Protein AF-A0A3C1HU84-F1 (afdb_monomer)

Secondary structure (DSSP, 8-state):
---------------PPP--------------------------------------S-TTS-SEEETT--S-HHHHHHHHHHHHHHHHHHT-B--EEEE---SS-HHHHHHHHHHHHT-SBTTTTBEEEEEEETTT--EEEEEETHHHHHT-HHHHHHHHHHHHHHHHTT--HHHHHHHHHHHHHHHHHHHHHHTS-TTS-S-STT------TTS-SEEETT--S-HHHHHHHHHHHHHHHHHHS-EEEEEEES--TTS-HHHHHHHHHHHS---BTTTTBEEEEEEE--TTT-EEEEEEETTHHHH--HHHHHHHHHHHHHHHHHT-HHHHHHHHHHHHHHHT---TTS-S-SSS------TTS-SEEETT----HHHHHHHHHHHHHHHHHH--EEEEEEES--TTS-HHHHHHHHHHHTT-SBTTTTBEEEEEEE--TTS-EEEEEEEGGGTTTS-HHHHHHHHHHHTTT-STT-HHHHHHHHHHHHHHHHPPPTTS-S-STTPPP---SS--SEEETT--S-HHHHHHHHHHHHHHHHHHTS---EEE-SS-GGG--HHHHHHHHHHHTT---

Mean predicted aligned error: 14.72 Å

Foldseek 3Di:
DDDDDDDDDDDDDDDDDDDDDDDDDDDDDDYDDDDDDDDDDDDDDDDDDDDDDDWDDPPPDQLEACPVPQDDPVLSVVLSVLQVVLCVVPLWHEHEAEEADDPDDPVVCCVCVLVVNVAIGDLQRFYKYWYAHPPVRFIAIDTGRCGNLLCPVVLRCVLRVVLSVCVVVVHDPSVSSVVSSVSSVVSVVCCVVQLHGSLQDPDPPPDDAAADPPHDQEHAQVPLDDSVLVVLLVVLQVVLCVQQQWHHHEHEDQDLSPDALAVSQVCCQGRVRAAGDPFRFYKYWYAYNHVPRGDIDMDTTGPCVVLPDPVLVCVLCVQLVVCSVVSVNSVSSSVSSVSVSLLRHDDPLADPDPPPDDFAADPPDDLEAAAVVQDDPVLSVVLVVLQVVCCVPQVAHHHEHEDQDCNSDDQQVSQVSCCRSRRAADDPFRGYKYWYFHLHVPDTDIYIDGTDPLVVLPDPVNVVVLRVVCVVQRDRPRVSVNSVVVSVVSSVLSDDDPLFDPDPPPDDADADPDDFQEAEAVVPDDPVRSVVVRVVQVVVCVVPVAGHHHHDDPAAHSNDDPVVSVVRCCRSNRGTD

Solvent-accessible surface area (backbone atoms only — not comparable to full-atom values): 33189 Å² total; per-residue (Å²): 135,88,80,87,88,81,91,83,89,87,85,88,92,90,86,85,86,87,83,90,84,88,91,91,83,90,87,86,90,81,89,83,90,84,90,83,89,87,83,89,80,91,79,90,78,90,76,90,72,80,82,71,82,84,83,57,53,66,87,87,60,71,37,62,40,66,75,61,73,80,68,55,71,73,54,50,53,53,54,34,50,52,39,50,52,54,19,71,74,65,65,26,26,54,39,31,42,34,28,68,79,68,91,64,52,72,64,65,45,46,56,53,52,38,59,76,71,53,55,20,24,58,83,68,27,11,12,39,40,36,39,38,24,76,76,77,59,47,65,48,75,50,45,31,44,63,15,40,45,68,48,28,72,71,54,43,50,50,50,46,53,51,51,43,49,40,48,78,70,68,53,52,70,69,58,45,54,51,50,50,52,52,49,54,53,48,51,53,49,46,32,65,70,70,41,43,62,67,57,56,70,92,50,72,91,76,60,71,84,56,80,45,89,82,62,69,48,67,41,64,72,52,69,68,61,52,62,72,43,50,55,51,40,52,53,50,42,53,48,35,33,72,77,51,62,34,35,55,29,42,38,32,26,55,59,50,59,94,47,51,61,61,56,42,22,42,46,46,46,64,58,57,17,46,42,27,73,97,60,31,13,15,35,24,43,29,40,36,60,18,89,95,62,57,49,71,32,79,31,58,32,48,71,34,44,79,49,60,38,75,67,50,47,50,54,50,46,66,67,27,45,64,24,59,79,67,69,37,48,38,66,23,50,48,50,44,53,52,52,49,45,57,56,51,51,75,60,91,75,57,69,93,54,67,89,78,58,70,82,53,77,36,89,83,52,68,48,67,41,58,73,50,67,80,66,54,73,73,54,47,50,58,52,50,52,52,38,47,49,37,31,75,75,65,67,38,35,55,31,43,36,32,27,57,58,50,60,74,44,58,40,38,61,45,17,41,51,53,33,46,64,55,10,54,36,41,70,99,59,32,16,12,36,27,43,25,41,32,60,22,87,96,64,46,38,69,17,63,26,56,30,48,80,39,34,79,28,62,36,72,70,43,50,51,51,50,52,69,70,40,67,84,20,62,47,94,94,28,54,66,58,39,54,49,55,48,50,55,49,49,47,60,31,67,45,71,59,90,74,54,68,95,51,68,92,75,61,75,81,56,72,53,90,82,81,77,36,58,44,64,72,49,67,82,60,54,75,70,52,45,55,55,50,29,55,50,26,50,52,48,17,69,74,68,67,43,70,45,75,46,76,46,58,85,66,39,54,37,54,43,48,71,67,52,38,52,50,48,52,38,52,64,62,16,57,65,116

Structure (mmCIF, N/CA/C/O backbone):
data_AF-A0A3C1HU84-F1
#
_entry.id   AF-A0A3C1HU84-F1
#
loop_
_atom_site.group_PDB
_atom_site.id
_atom_site.type_symbol
_atom_site.label_atom_id
_atom_site.label_alt_id
_atom_site.label_comp_id
_atom_site.label_asym_id
_atom_site.label_entity_id
_atom_site.label_seq_id
_atom_site.pdbx_PDB_ins_code
_atom_site.Cartn_x
_atom_site.Cartn_y
_atom_site.Cartn_z
_atom_site.occupancy
_atom_site.B_iso_or_equiv
_atom_site.auth_seq_id
_atom_site.auth_comp_id
_atom_site.auth_asym_id
_atom_site.auth_atom_id
_atom_site.pdbx_PDB_model_num
ATOM 1 N N . MET A 1 1 ? 10.315 50.155 15.214 1.00 31.91 1 MET A N 1
ATOM 2 C CA . MET A 1 1 ? 10.874 51.350 14.549 1.00 31.91 1 MET A CA 1
ATOM 3 C C . MET A 1 1 ? 12.010 51.861 15.429 1.00 31.91 1 MET A C 1
ATOM 5 O O . MET A 1 1 ? 11.700 52.300 16.522 1.00 31.91 1 MET A O 1
ATOM 9 N N . LYS A 1 2 ? 13.265 51.752 14.943 1.00 32.88 2 LYS A N 1
ATOM 10 C CA . LYS A 1 2 ? 14.542 52.271 15.509 1.00 32.88 2 LYS A CA 1
ATOM 11 C C . LYS A 1 2 ? 14.991 51.647 16.849 1.00 32.88 2 LYS A C 1
ATOM 13 O O . LYS A 1 2 ? 14.206 51.597 17.774 1.00 32.88 2 LYS A O 1
ATOM 18 N N . GLU A 1 3 ? 16.196 51.107 17.045 1.00 33.56 3 GLU A N 1
ATOM 19 C CA . GLU A 1 3 ? 17.525 51.238 16.407 1.00 33.56 3 GLU A CA 1
ATOM 20 C C . GLU A 1 3 ? 18.353 49.992 16.806 1.00 33.56 3 GLU A C 1
ATOM 22 O O . GLU A 1 3 ? 18.453 49.669 17.981 1.00 33.56 3 GLU A O 1
ATOM 27 N N . ARG A 1 4 ? 18.742 49.092 15.895 1.00 31.75 4 ARG A N 1
ATOM 28 C CA . ARG A 1 4 ? 20.037 48.994 15.182 1.00 31.75 4 ARG A CA 1
ATOM 29 C C . ARG A 1 4 ? 21.284 49.636 15.828 1.00 31.75 4 ARG A C 1
ATOM 31 O O . ARG A 1 4 ? 21.451 50.846 15.788 1.00 31.75 4 ARG A O 1
ATOM 38 N N . ASN A 1 5 ? 22.244 48.740 16.095 1.00 33.62 5 ASN A N 1
ATOM 39 C CA . ASN A 1 5 ? 23.701 48.864 15.936 1.00 33.62 5 ASN A CA 1
ATOM 40 C C . ASN A 1 5 ? 24.506 49.603 17.019 1.00 33.62 5 ASN A C 1
ATOM 42 O O . ASN A 1 5 ? 24.478 50.825 17.082 1.00 33.62 5 ASN A O 1
ATOM 46 N N . ARG A 1 6 ? 25.446 48.885 17.657 1.00 29.45 6 ARG A N 1
ATOM 47 C CA . ARG A 1 6 ? 26.880 48.884 17.274 1.00 29.45 6 ARG A CA 1
ATOM 48 C C . ARG A 1 6 ? 27.769 48.125 18.287 1.00 29.45 6 ARG A C 1
ATOM 50 O O . ARG A 1 6 ? 27.783 48.495 19.448 1.00 29.45 6 ARG A O 1
ATOM 57 N N . LEU A 1 7 ? 28.596 47.214 17.738 1.00 26.30 7 LEU A N 1
ATOM 58 C CA . LEU A 1 7 ? 30.035 46.976 18.018 1.00 26.30 7 LEU A CA 1
ATOM 59 C C . LEU A 1 7 ? 30.488 46.498 19.424 1.00 26.30 7 LEU A C 1
ATOM 61 O O . LEU A 1 7 ? 30.028 47.028 20.416 1.00 26.30 7 LEU A O 1
ATOM 65 N N . LEU A 1 8 ? 31.518 45.657 19.640 1.00 26.84 8 LEU A N 1
ATOM 66 C CA . LEU A 1 8 ? 32.429 44.774 18.866 1.00 26.84 8 LEU A CA 1
ATOM 67 C C . LEU A 1 8 ? 33.447 44.191 19.907 1.00 26.84 8 LEU A C 1
ATOM 69 O O . LEU A 1 8 ? 33.712 44.879 20.892 1.00 26.84 8 LEU A O 1
ATOM 73 N N . ARG A 1 9 ? 34.115 43.057 19.592 1.00 28.39 9 ARG A N 1
ATOM 74 C CA . ARG A 1 9 ? 35.426 42.515 20.105 1.00 28.39 9 ARG A CA 1
ATOM 75 C C . ARG A 1 9 ? 35.326 41.437 21.206 1.00 28.39 9 ARG A C 1
ATOM 77 O O . ARG A 1 9 ? 34.552 41.612 22.131 1.00 28.39 9 ARG A O 1
ATOM 84 N N . SER A 1 10 ? 36.033 40.295 21.194 1.00 26.38 10 SER A N 1
ATOM 85 C CA . SER A 1 10 ? 37.319 39.836 20.597 1.00 26.38 10 SER A CA 1
ATOM 86 C C . SER A 1 10 ? 37.252 38.302 20.344 1.00 26.38 10 SER A C 1
ATOM 88 O O . SER A 1 10 ? 36.432 37.655 20.984 1.00 26.38 10 SER A O 1
ATOM 90 N N . ILE A 1 11 ? 37.995 37.648 19.431 1.00 26.48 11 ILE A N 1
ATOM 91 C CA . ILE A 1 11 ? 39.393 37.128 19.537 1.00 26.48 11 ILE A CA 1
ATOM 92 C C . ILE A 1 11 ? 39.783 36.570 18.127 1.00 26.48 11 ILE A C 1
ATOM 94 O O . ILE A 1 11 ? 39.034 35.761 17.591 1.00 26.48 11 ILE A O 1
ATOM 98 N N . THR A 1 12 ? 40.722 37.183 17.377 1.00 27.16 12 THR A N 1
ATOM 99 C CA . THR A 1 12 ? 42.132 36.766 17.054 1.00 27.16 12 THR A CA 1
ATOM 100 C C . THR A 1 12 ? 42.261 35.436 16.269 1.00 27.16 12 THR A C 1
ATOM 102 O O . THR A 1 12 ? 41.989 34.392 16.841 1.00 27.16 12 THR A O 1
ATOM 105 N N . LEU A 1 13 ? 42.496 35.362 14.943 1.00 24.14 13 LEU A N 1
ATOM 106 C CA . LEU A 1 13 ? 43.616 35.738 14.032 1.00 24.14 13 LEU A CA 1
ATOM 107 C C . LEU A 1 13 ? 44.902 34.883 14.149 1.00 24.14 13 LEU A C 1
ATOM 109 O O . LEU A 1 13 ? 45.606 35.011 15.143 1.00 24.14 13 LEU A O 1
ATOM 113 N N . LEU A 1 14 ? 45.258 34.139 13.083 1.00 24.05 14 LEU A N 1
ATOM 114 C CA . LEU A 1 14 ? 46.626 34.023 12.528 1.00 24.05 14 LEU A CA 1
ATOM 115 C C . LEU A 1 14 ? 46.660 33.102 11.291 1.00 24.05 14 LEU A C 1
ATOM 117 O O . LEU A 1 14 ? 46.364 31.920 11.405 1.00 24.05 14 LEU A O 1
ATOM 121 N N . LEU A 1 15 ? 47.107 33.615 10.140 1.00 23.30 15 LEU A N 1
ATOM 122 C CA . LEU A 1 15 ? 47.849 32.820 9.155 1.00 23.30 15 LEU A CA 1
ATOM 123 C C . LEU A 1 15 ? 48.871 33.705 8.433 1.00 23.30 15 LEU A C 1
ATOM 125 O O . LEU A 1 15 ? 48.614 34.867 8.118 1.00 23.30 15 LEU A O 1
ATOM 129 N N . LEU A 1 16 ? 50.064 33.129 8.304 1.00 24.33 16 LEU A N 1
ATOM 130 C CA . LEU A 1 16 ? 51.362 33.750 8.075 1.00 24.33 16 LEU A CA 1
ATOM 131 C C . LEU A 1 16 ? 51.659 33.960 6.581 1.00 24.33 16 LEU A C 1
ATOM 133 O O . LEU A 1 16 ? 51.270 33.169 5.727 1.00 24.33 16 LEU A O 1
ATOM 137 N N . THR A 1 17 ? 52.430 35.008 6.313 1.00 26.94 17 THR A N 1
ATOM 138 C CA . THR A 1 17 ? 53.034 35.419 5.039 1.00 26.94 17 THR A CA 1
ATOM 139 C C . THR A 1 17 ? 54.057 34.429 4.469 1.00 26.94 17 THR A C 1
ATOM 141 O O . THR A 1 17 ? 54.887 33.894 5.201 1.00 26.94 17 THR A O 1
ATOM 144 N N . ALA A 1 18 ? 54.049 34.291 3.140 1.00 25.95 18 ALA A N 1
ATOM 145 C CA . ALA A 1 18 ? 55.039 33.596 2.318 1.00 25.95 18 ALA A CA 1
ATOM 146 C C . ALA A 1 18 ? 56.235 34.498 1.952 1.00 25.95 18 ALA A C 1
ATOM 148 O O . ALA A 1 18 ? 56.035 35.687 1.709 1.00 25.95 18 ALA A O 1
ATOM 149 N N . LEU A 1 19 ? 57.442 33.925 1.808 1.00 21.56 19 LEU A N 1
ATOM 150 C CA . LEU A 1 19 ? 58.478 34.454 0.908 1.00 21.56 19 LEU A CA 1
ATOM 151 C C . LEU A 1 19 ? 59.554 33.405 0.518 1.00 21.56 19 LEU A C 1
ATOM 153 O O . LEU A 1 19 ? 60.203 32.833 1.383 1.00 21.56 19 LEU A O 1
ATOM 157 N N . LEU A 1 20 ? 59.704 33.232 -0.807 1.00 22.16 20 LEU A N 1
ATOM 158 C CA . LEU A 1 20 ? 60.880 32.931 -1.658 1.00 22.16 20 LEU A CA 1
ATOM 159 C C . LEU A 1 20 ? 61.992 31.935 -1.234 1.00 22.16 20 LEU A C 1
ATOM 161 O O . LEU A 1 20 ? 62.712 32.191 -0.277 1.00 22.16 20 LEU A O 1
ATOM 165 N N . ALA A 1 21 ? 62.300 30.965 -2.123 1.00 22.00 21 ALA A N 1
ATOM 166 C CA . ALA A 1 21 ? 63.548 30.919 -2.931 1.00 22.00 21 ALA A CA 1
ATOM 167 C C . ALA A 1 21 ? 63.678 29.649 -3.831 1.00 22.00 21 ALA A C 1
ATOM 169 O O . ALA A 1 21 ? 63.883 28.545 -3.350 1.00 22.00 21 ALA A O 1
ATOM 170 N N . ALA A 1 22 ? 63.527 29.845 -5.146 1.00 22.25 22 ALA A N 1
ATOM 171 C CA . ALA A 1 22 ? 64.440 29.547 -6.269 1.00 22.25 22 ALA A CA 1
ATOM 172 C C . ALA A 1 22 ? 65.378 28.281 -6.354 1.00 22.25 22 ALA A C 1
ATOM 174 O O . ALA A 1 22 ? 66.310 28.136 -5.569 1.00 22.25 22 ALA A O 1
ATOM 175 N N . VAL A 1 23 ? 65.250 27.588 -7.519 1.00 24.41 23 VAL A N 1
ATOM 176 C CA . VAL A 1 23 ? 66.232 26.899 -8.440 1.00 24.41 23 VAL A CA 1
ATOM 177 C C . VAL A 1 23 ? 66.747 25.439 -8.144 1.00 24.41 23 VAL A C 1
ATOM 179 O O . VAL A 1 23 ? 66.634 24.992 -7.011 1.00 24.41 23 VAL A O 1
ATOM 182 N N . PRO A 1 24 ? 67.311 24.656 -9.123 1.00 38.88 24 PRO A N 1
ATOM 183 C CA . PRO A 1 24 ? 66.642 23.684 -10.036 1.00 38.88 24 PRO A CA 1
ATOM 184 C C . PRO A 1 24 ? 67.353 22.295 -10.195 1.00 38.88 24 PRO A C 1
ATOM 186 O O . PRO A 1 24 ? 68.443 22.093 -9.669 1.00 38.88 24 PRO A O 1
ATOM 189 N N . SER A 1 25 ? 66.802 21.371 -11.012 1.00 24.12 25 SER A N 1
ATOM 190 C CA . SER A 1 25 ? 67.484 20.459 -11.996 1.00 24.12 25 SER A CA 1
ATOM 191 C C . SER A 1 25 ? 66.505 19.351 -12.468 1.00 24.12 25 SER A C 1
ATOM 193 O O . SER A 1 25 ? 65.824 18.767 -11.637 1.00 24.12 25 SER A O 1
ATOM 195 N N . ALA A 1 26 ? 66.153 19.259 -13.766 1.00 24.75 26 ALA A N 1
ATOM 196 C CA . ALA A 1 26 ? 66.763 18.461 -14.864 1.00 24.75 26 ALA A CA 1
ATOM 197 C C . ALA A 1 26 ? 66.559 16.933 -14.700 1.00 24.75 26 ALA A C 1
ATOM 199 O O . ALA A 1 26 ? 66.781 16.429 -13.610 1.00 24.75 26 ALA A O 1
ATOM 200 N N . SER A 1 27 ? 66.209 16.088 -15.678 1.00 27.42 27 SER A N 1
ATOM 201 C CA . SER A 1 27 ? 65.884 16.102 -17.126 1.00 27.42 27 SER A CA 1
ATOM 202 C C . SER A 1 27 ? 65.463 14.629 -17.465 1.00 27.42 27 SER A C 1
ATOM 204 O O . SER A 1 27 ? 65.701 13.751 -16.641 1.00 27.42 27 SER A O 1
ATOM 206 N N . ILE A 1 28 ? 64.780 14.246 -18.561 1.00 27.73 28 ILE A N 1
ATOM 207 C CA . ILE A 1 28 ? 65.357 13.868 -19.878 1.00 27.73 28 ILE A CA 1
ATOM 208 C C . ILE A 1 28 ? 64.248 13.262 -20.802 1.00 27.73 28 ILE A C 1
ATOM 210 O O . ILE A 1 28 ? 63.658 12.255 -20.429 1.00 27.73 28 ILE A O 1
ATOM 214 N N . TYR A 1 29 ? 64.059 13.897 -21.984 1.00 27.70 29 TYR A N 1
ATOM 215 C CA . TYR A 1 29 ? 63.882 13.416 -23.394 1.00 27.70 29 TYR A CA 1
ATOM 216 C C . TYR A 1 29 ? 62.706 12.504 -23.845 1.00 27.70 29 TYR A C 1
ATOM 218 O O . TYR A 1 29 ? 62.305 11.617 -23.107 1.00 27.70 29 TYR A O 1
ATOM 226 N N . ALA A 1 30 ? 62.139 12.596 -25.071 1.00 25.98 30 ALA A N 1
ATOM 227 C CA . ALA A 1 30 ? 62.440 13.312 -26.346 1.00 25.98 30 ALA A CA 1
ATOM 228 C C . ALA A 1 30 ? 61.143 13.434 -27.214 1.00 25.98 30 ALA A C 1
ATOM 230 O O . ALA A 1 30 ? 60.329 12.517 -27.169 1.00 25.98 30 ALA A O 1
ATOM 231 N N . GLU A 1 31 ? 60.803 14.603 -27.794 1.00 27.25 31 GLU A N 1
ATOM 232 C CA . GLU A 1 31 ? 60.934 15.072 -29.217 1.00 27.25 31 GLU A CA 1
ATOM 233 C C . GLU A 1 31 ? 60.082 14.330 -30.285 1.00 27.25 31 GLU A C 1
ATOM 235 O O . GLU A 1 31 ? 60.075 13.109 -30.321 1.00 27.25 31 GLU A O 1
ATOM 240 N N . GLY A 1 32 ? 59.382 14.983 -31.232 1.00 26.48 32 GLY A N 1
ATOM 241 C CA . GLY A 1 32 ? 59.321 16.409 -31.585 1.00 26.48 32 GLY A CA 1
ATOM 242 C C . GLY A 1 32 ? 58.447 16.736 -32.822 1.00 26.48 32 GLY A C 1
ATOM 243 O O . GLY A 1 32 ? 57.789 15.859 -33.374 1.00 26.48 32 GLY A O 1
ATOM 244 N N . ALA A 1 33 ? 58.556 18.014 -33.238 1.00 26.67 33 ALA A N 1
ATOM 245 C CA . ALA A 1 33 ? 58.063 18.714 -34.448 1.00 26.67 33 ALA A CA 1
ATOM 246 C C . ALA A 1 33 ? 56.567 19.118 -34.498 1.00 26.67 33 ALA A C 1
ATOM 248 O O . ALA A 1 33 ? 55.696 18.300 -34.249 1.00 26.67 33 ALA A O 1
ATOM 249 N N . SER A 1 34 ? 56.154 20.338 -34.870 1.00 26.50 34 SER A N 1
ATOM 250 C CA . SER A 1 34 ? 56.823 21.609 -35.210 1.00 26.50 34 SER A CA 1
ATOM 251 C C . SER A 1 34 ? 55.770 22.736 -35.233 1.00 26.50 34 SER A C 1
ATOM 253 O O . SER A 1 34 ? 54.630 22.497 -35.623 1.00 26.50 34 SER A O 1
ATOM 255 N N . GLU A 1 35 ? 56.164 23.952 -34.851 1.00 25.59 35 GLU A N 1
ATOM 256 C CA . GLU A 1 35 ? 55.350 25.175 -34.780 1.00 25.59 35 GLU A CA 1
ATOM 257 C C . GLU A 1 35 ? 55.013 25.803 -36.148 1.00 25.59 35 GLU A C 1
ATOM 259 O O . GLU A 1 35 ? 55.842 25.816 -37.057 1.00 25.59 35 GLU A O 1
ATOM 264 N N . SER A 1 36 ? 53.869 26.494 -36.225 1.00 27.44 36 SER A N 1
ATOM 265 C CA . SER A 1 36 ? 53.776 27.806 -36.887 1.00 27.44 36 SER A CA 1
ATOM 266 C C . SER A 1 36 ? 52.644 28.626 -36.256 1.00 27.44 36 SER A C 1
ATOM 268 O O . SER A 1 36 ? 51.518 28.142 -36.162 1.00 27.44 36 SER A O 1
ATOM 270 N N . GLY A 1 37 ? 52.972 29.827 -35.772 1.00 23.83 37 GLY A N 1
ATOM 271 C CA . GLY A 1 37 ? 52.143 30.627 -34.872 1.00 23.83 37 GLY A CA 1
ATOM 272 C C . GLY A 1 37 ? 51.152 31.610 -35.503 1.00 23.83 37 GLY A C 1
ATOM 273 O O . GLY A 1 37 ? 50.979 31.692 -36.715 1.00 23.83 37 GLY A O 1
ATOM 274 N N . GLY A 1 38 ? 50.537 32.389 -34.613 1.00 24.03 38 GLY A N 1
ATOM 275 C CA . GLY A 1 38 ? 49.667 33.530 -34.894 1.00 24.03 38 GLY A CA 1
ATOM 276 C C . GLY A 1 38 ? 49.034 34.032 -33.592 1.00 24.03 38 GLY A C 1
ATOM 277 O O . GLY A 1 38 ? 48.332 33.288 -32.921 1.00 24.03 38 GLY A O 1
ATOM 278 N N . SER A 1 39 ? 49.370 35.260 -33.206 1.00 23.33 39 SER A N 1
ATOM 279 C CA . SER A 1 39 ? 49.081 35.935 -31.933 1.00 23.33 39 SER A CA 1
ATOM 280 C C . SER A 1 39 ? 47.785 36.765 -31.929 1.00 23.33 39 SER A C 1
ATOM 282 O O . SER A 1 39 ? 47.271 37.086 -32.993 1.00 23.33 39 SER A O 1
ATOM 284 N N . GLU A 1 40 ? 47.418 37.236 -30.720 1.00 25.72 40 GLU A N 1
ATOM 285 C CA . GLU A 1 40 ? 46.464 38.320 -30.367 1.00 25.72 40 GLU A CA 1
ATOM 286 C C . GLU A 1 40 ? 44.966 37.958 -30.379 1.00 25.72 40 GLU A C 1
ATOM 288 O O . GLU A 1 40 ? 44.502 37.239 -31.244 1.00 25.72 40 GLU A O 1
ATOM 293 N N . SER A 1 41 ? 44.091 38.453 -29.498 1.00 24.25 41 SER A N 1
ATOM 294 C CA . SER A 1 41 ? 44.154 39.236 -28.252 1.00 24.25 41 SER A CA 1
ATOM 295 C C . SER A 1 41 ? 42.736 39.216 -27.632 1.00 24.25 41 SER A C 1
ATOM 297 O O . SER A 1 41 ? 41.803 38.693 -28.232 1.00 24.25 41 SER A O 1
ATOM 299 N N . GLY A 1 42 ? 42.601 39.715 -26.400 1.00 22.94 42 GLY A N 1
ATOM 300 C CA . GLY A 1 42 ? 41.462 39.505 -25.499 1.00 22.94 42 GLY A CA 1
ATOM 301 C C . GLY A 1 42 ? 40.062 39.942 -25.956 1.00 22.94 42 GLY A C 1
ATOM 302 O O . GLY A 1 42 ? 39.882 40.832 -26.780 1.00 22.94 42 GLY A O 1
ATOM 303 N N . GLY A 1 43 ? 39.067 39.359 -25.283 1.00 22.72 43 GLY A N 1
ATOM 304 C CA . GLY A 1 43 ? 37.671 39.789 -25.281 1.00 22.72 43 GLY A CA 1
ATOM 305 C C . GLY A 1 43 ? 36.879 39.018 -24.223 1.00 22.72 43 GLY A C 1
ATOM 306 O O . GLY A 1 43 ? 36.716 37.812 -24.342 1.00 22.72 43 GLY A O 1
ATOM 307 N N . ASN A 1 44 ? 36.450 39.712 -23.166 1.00 26.55 44 ASN A N 1
ATOM 308 C CA . ASN A 1 44 ? 35.490 39.222 -22.172 1.00 26.55 44 ASN A CA 1
ATOM 309 C C . ASN A 1 44 ? 34.163 38.853 -22.843 1.00 26.55 44 ASN A C 1
ATOM 311 O O . ASN A 1 44 ? 33.659 39.678 -23.594 1.00 26.55 44 ASN A O 1
ATOM 315 N N . GLU A 1 45 ? 33.536 37.751 -22.434 1.00 24.12 45 GLU A N 1
ATOM 316 C CA . GLU A 1 45 ? 32.090 37.719 -22.193 1.00 24.12 45 GLU A CA 1
ATOM 317 C C . GLU A 1 45 ? 31.697 36.482 -21.379 1.00 24.12 45 GLU A C 1
ATOM 319 O O . GLU A 1 45 ? 32.108 35.354 -21.637 1.00 24.12 45 GLU A O 1
ATOM 324 N N . SER A 1 46 ? 30.930 36.748 -20.329 1.00 31.86 46 SER A N 1
ATOM 325 C CA . SER A 1 46 ? 30.135 35.788 -19.585 1.00 31.86 46 SER A CA 1
ATOM 326 C C . SER A 1 46 ? 29.056 35.206 -20.492 1.00 31.86 46 SER A C 1
ATOM 328 O O . SER A 1 46 ? 28.236 35.979 -20.981 1.00 31.86 46 SER A O 1
ATOM 330 N N . ASP A 1 47 ? 28.964 33.884 -20.617 1.00 24.20 47 ASP A N 1
ATOM 331 C CA . ASP A 1 47 ? 27.664 33.274 -20.872 1.00 24.20 47 ASP A CA 1
ATOM 332 C C . ASP A 1 47 ? 27.561 31.851 -20.323 1.00 24.20 47 ASP A C 1
ATOM 334 O O . ASP A 1 47 ? 28.497 31.053 -20.308 1.00 24.20 47 ASP A O 1
ATOM 338 N N . SER A 1 48 ? 26.364 31.608 -19.824 1.00 37.38 48 SER A N 1
ATOM 339 C CA . SER A 1 48 ? 25.766 30.360 -19.421 1.00 37.38 48 SER A CA 1
ATOM 340 C C . SER A 1 48 ? 25.907 29.256 -20.472 1.00 37.38 48 SER A C 1
ATOM 342 O O . SER A 1 48 ? 25.455 29.378 -21.605 1.00 37.38 48 SER A O 1
ATOM 344 N N . THR A 1 49 ? 26.421 28.101 -20.059 1.00 25.30 49 THR A N 1
ATOM 345 C CA . THR A 1 49 ? 26.132 26.840 -20.747 1.00 25.30 49 THR A CA 1
ATOM 346 C C . THR A 1 49 ? 25.745 25.799 -19.716 1.00 25.30 49 THR A C 1
ATOM 348 O O . THR A 1 49 ? 26.557 25.372 -18.895 1.00 25.30 49 THR A O 1
ATOM 351 N N . LYS A 1 50 ? 24.459 25.436 -19.774 1.00 32.50 50 LYS A N 1
ATOM 352 C CA . LYS A 1 50 ? 23.880 24.196 -19.259 1.00 32.50 50 LYS A CA 1
ATOM 353 C C . LYS A 1 50 ? 24.879 23.057 -19.468 1.00 32.50 50 LYS A C 1
ATOM 355 O O . LYS A 1 50 ? 25.390 22.903 -20.576 1.00 32.50 50 LYS A O 1
ATOM 360 N N . GLY A 1 51 ? 25.159 22.298 -18.411 1.00 28.78 51 GLY A N 1
ATOM 361 C CA . GLY A 1 51 ? 25.969 21.092 -18.517 1.00 28.78 51 GLY A CA 1
ATOM 362 C C . GLY A 1 51 ? 25.340 20.164 -19.548 1.00 28.78 51 GLY A C 1
ATOM 363 O O . GLY A 1 51 ? 24.211 19.719 -19.375 1.00 28.78 51 GLY A O 1
ATOM 364 N N . SER A 1 52 ? 26.046 19.937 -20.649 1.00 28.02 52 SER A N 1
ATOM 365 C CA . SER A 1 52 ? 25.765 18.841 -21.567 1.00 28.02 52 SER A CA 1
ATOM 366 C C . SER A 1 52 ? 25.873 17.503 -20.813 1.00 28.02 52 SER A C 1
ATOM 368 O O . SER A 1 52 ? 26.750 17.401 -19.944 1.00 28.02 52 SER A O 1
ATOM 370 N N . PRO A 1 53 ? 25.033 16.498 -21.129 1.00 35.78 53 PRO A N 1
ATOM 371 C CA . PRO A 1 53 ? 25.013 15.209 -20.435 1.00 35.78 53 PRO A CA 1
ATOM 372 C C . PRO A 1 53 ? 26.402 14.567 -20.368 1.00 35.78 53 PRO A C 1
ATOM 374 O O . PRO A 1 53 ? 27.180 14.623 -21.329 1.00 35.78 53 PRO A O 1
ATOM 377 N N . LYS A 1 54 ? 26.733 13.958 -19.225 1.00 35.06 54 LYS A N 1
ATOM 378 C CA . LYS A 1 54 ? 27.973 13.189 -19.065 1.00 35.06 54 LYS A CA 1
ATOM 379 C C . LYS A 1 54 ? 27.869 11.910 -19.898 1.00 35.06 54 LYS A C 1
ATOM 381 O O . LYS A 1 54 ? 27.142 10.995 -19.548 1.00 35.06 54 LYS A O 1
ATOM 386 N N . GLN A 1 55 ? 28.644 11.824 -20.977 1.00 37.66 55 GLN A N 1
ATOM 387 C CA . GLN A 1 55 ? 28.798 10.584 -21.738 1.00 37.66 55 GLN A CA 1
ATOM 388 C C . GLN A 1 55 ? 29.479 9.505 -20.887 1.00 37.66 55 GLN A C 1
ATOM 390 O O . GLN A 1 55 ? 30.654 9.645 -20.544 1.00 37.66 55 GLN A O 1
ATOM 395 N N . MET A 1 56 ? 28.790 8.393 -20.629 1.00 44.41 56 MET A N 1
ATOM 396 C CA . MET A 1 56 ? 29.424 7.132 -20.226 1.00 44.41 56 MET A CA 1
ATOM 397 C C . MET A 1 56 ? 29.085 6.000 -21.198 1.00 44.41 56 MET A C 1
ATOM 399 O O . MET A 1 56 ? 28.511 4.980 -20.843 1.00 44.41 56 MET A O 1
ATOM 403 N N . TYR A 1 57 ? 29.547 6.163 -22.437 1.00 55.88 57 TYR A N 1
ATOM 404 C CA . TYR A 1 57 ? 29.852 5.054 -23.337 1.00 55.88 57 TYR A CA 1
ATOM 405 C C . TYR A 1 57 ? 31.362 5.066 -23.610 1.00 55.88 57 TYR A C 1
ATOM 407 O O . TYR A 1 57 ? 31.968 6.131 -23.760 1.00 55.88 57 TYR A O 1
ATOM 415 N N . LYS A 1 58 ? 32.019 3.899 -23.679 1.00 55.22 58 LYS A N 1
ATOM 416 C CA . LYS A 1 58 ? 33.432 3.849 -24.091 1.00 55.22 58 LYS A CA 1
ATOM 417 C C . LYS A 1 58 ? 33.513 4.218 -25.578 1.00 55.22 58 LYS A C 1
ATOM 419 O O . LYS A 1 58 ? 33.287 3.385 -26.458 1.00 55.22 58 LYS A O 1
ATOM 424 N N . THR A 1 59 ? 33.847 5.477 -25.859 1.00 52.78 59 THR A N 1
ATOM 425 C CA . THR A 1 59 ? 34.040 6.043 -27.211 1.00 52.78 59 THR A CA 1
ATOM 426 C C . THR A 1 59 ? 35.050 5.253 -28.055 1.00 52.78 59 THR A C 1
ATOM 428 O O . THR A 1 59 ? 34.971 5.275 -29.285 1.00 52.78 59 THR A O 1
ATOM 431 N N . GLY A 1 60 ? 35.953 4.516 -27.397 1.00 59.41 60 GLY A N 1
ATOM 432 C CA . GLY A 1 60 ? 36.964 3.651 -28.011 1.00 59.41 60 GLY A CA 1
ATOM 433 C C . GLY A 1 60 ? 36.550 2.201 -28.297 1.00 59.41 60 GLY A C 1
ATOM 434 O O . GLY A 1 60 ? 37.403 1.442 -28.743 1.00 59.41 60 GLY A O 1
ATOM 435 N N . ILE A 1 61 ? 35.301 1.785 -28.042 1.00 67.62 61 ILE A N 1
ATOM 436 C CA . ILE A 1 61 ? 34.840 0.422 -28.373 1.00 67.62 61 ILE A CA 1
ATOM 437 C C . ILE A 1 61 ? 34.136 0.407 -29.734 1.00 67.62 61 ILE A C 1
ATOM 439 O O . ILE A 1 61 ? 33.246 1.219 -30.007 1.00 67.62 61 ILE A O 1
ATOM 443 N N . TYR A 1 62 ? 34.517 -0.542 -30.588 1.00 80.19 62 TYR A N 1
ATOM 444 C CA . TYR A 1 62 ? 33.815 -0.823 -31.836 1.00 80.19 62 TYR A CA 1
ATOM 445 C C . TYR A 1 62 ? 32.466 -1.500 -31.550 1.00 80.19 62 TYR A C 1
ATOM 447 O O . TYR A 1 62 ? 32.389 -2.479 -30.809 1.00 80.19 62 TYR A O 1
ATOM 455 N N . ARG A 1 63 ? 31.388 -0.969 -32.136 1.00 89.81 63 ARG A N 1
ATOM 456 C CA . ARG A 1 63 ? 30.053 -1.581 -32.079 1.00 89.81 63 ARG A CA 1
ATOM 457 C C . ARG A 1 63 ? 30.007 -2.799 -32.984 1.00 89.81 63 ARG A C 1
ATOM 459 O O . ARG A 1 63 ? 29.467 -3.821 -32.589 1.00 89.81 63 ARG A O 1
ATOM 466 N N . LEU A 1 64 ? 30.636 -2.729 -34.154 1.00 92.75 64 LEU A N 1
ATOM 467 C CA . LEU A 1 64 ? 30.844 -3.894 -34.999 1.00 92.75 64 LEU A CA 1
ATOM 468 C C . LEU A 1 64 ? 32.054 -4.698 -34.513 1.00 92.75 64 LEU A C 1
ATOM 470 O O . LEU A 1 64 ? 33.197 -4.266 -34.658 1.00 92.75 64 LEU A O 1
ATOM 474 N N . ASN A 1 65 ? 31.782 -5.882 -33.978 1.00 91.75 65 ASN A N 1
ATOM 475 C CA . ASN A 1 65 ? 32.762 -6.841 -33.488 1.00 91.75 65 ASN A CA 1
ATOM 476 C C . ASN A 1 65 ? 32.857 -8.008 -34.478 1.00 91.75 65 ASN A C 1
ATOM 478 O O . ASN A 1 65 ? 32.055 -8.944 -34.447 1.00 91.75 65 ASN A O 1
ATOM 482 N N . ASP A 1 66 ? 33.826 -7.915 -35.389 1.00 91.31 66 ASP A N 1
A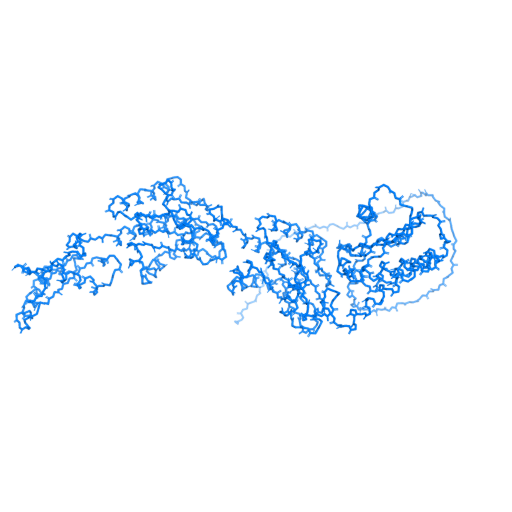TOM 483 C CA . ASP A 1 66 ? 34.069 -8.889 -36.454 1.00 91.31 66 ASP A CA 1
ATOM 484 C C . ASP A 1 66 ? 35.013 -10.012 -36.004 1.00 91.31 66 ASP A C 1
ATOM 486 O O . ASP A 1 66 ? 36.207 -10.003 -36.292 1.00 91.31 66 ASP A O 1
ATOM 490 N N . PHE A 1 67 ? 34.472 -11.011 -35.308 1.00 88.88 67 PHE A N 1
ATOM 491 C CA . PHE A 1 67 ? 35.220 -12.223 -34.952 1.00 88.88 67 PHE A CA 1
ATOM 492 C C . PHE A 1 67 ? 35.405 -13.179 -36.136 1.00 88.88 67 PHE A C 1
ATOM 494 O O . PHE A 1 67 ? 36.113 -14.179 -36.017 1.00 88.88 67 PHE A O 1
ATOM 501 N N . GLY A 1 68 ? 34.706 -12.933 -37.245 1.00 80.38 68 GLY A N 1
ATOM 502 C CA . GLY A 1 68 ? 34.815 -13.721 -38.465 1.00 80.38 68 GLY A CA 1
ATOM 503 C C . GLY A 1 68 ? 35.971 -13.297 -39.367 1.00 80.38 68 GLY A C 1
ATOM 504 O O . GLY A 1 68 ? 36.287 -14.059 -40.278 1.00 80.38 68 GLY A O 1
ATOM 505 N N . GLU A 1 69 ? 36.558 -12.120 -39.121 1.00 86.69 69 GLU A N 1
ATOM 506 C CA . GLU A 1 69 ? 37.532 -11.452 -39.995 1.00 86.69 69 GLU A CA 1
ATOM 507 C C . GLU A 1 69 ? 37.031 -11.372 -41.447 1.00 86.69 69 GLU A C 1
ATOM 509 O O . GLU A 1 69 ? 37.753 -11.671 -42.398 1.00 86.69 69 GLU A O 1
ATOM 514 N N . ILE A 1 70 ? 35.750 -11.030 -41.615 1.00 88.75 70 ILE A N 1
ATOM 515 C CA . ILE A 1 70 ? 35.077 -11.019 -42.921 1.00 88.75 70 ILE A CA 1
ATOM 516 C C . ILE A 1 70 ? 34.883 -9.617 -43.508 1.00 88.75 70 ILE A C 1
ATOM 518 O O . ILE A 1 70 ? 34.377 -9.515 -44.627 1.00 88.75 70 ILE A O 1
ATOM 522 N N . PHE A 1 71 ? 35.225 -8.558 -42.768 1.00 91.50 71 PHE A N 1
ATOM 523 C CA . PHE A 1 71 ? 35.143 -7.174 -43.242 1.00 91.50 71 PHE A CA 1
ATOM 524 C C . PHE A 1 71 ? 36.529 -6.568 -43.447 1.00 91.50 71 PHE A C 1
ATOM 526 O O . PHE A 1 71 ? 37.435 -6.767 -42.634 1.00 91.50 71 PHE A O 1
ATOM 533 N N . GLU A 1 72 ? 36.651 -5.742 -44.481 1.00 92.50 72 GLU A N 1
ATOM 534 C CA . GLU A 1 72 ? 37.798 -4.848 -44.652 1.00 92.50 72 GLU A CA 1
ATOM 535 C C . GLU A 1 72 ? 37.738 -3.689 -43.638 1.00 92.50 72 GLU A C 1
ATOM 537 O O . GLU A 1 72 ? 36.659 -3.296 -43.186 1.00 92.50 72 GLU A O 1
ATOM 542 N N . GLU A 1 73 ? 38.885 -3.097 -43.291 1.00 88.56 73 GLU A N 1
ATOM 543 C CA . GLU A 1 73 ? 38.950 -2.022 -42.281 1.00 88.56 73 GLU A CA 1
ATOM 544 C C . GLU A 1 73 ? 38.084 -0.803 -42.645 1.00 88.56 73 GLU A C 1
ATOM 546 O O . GLU A 1 73 ? 37.340 -0.299 -41.805 1.00 88.56 73 GLU A O 1
ATOM 551 N N . GLU A 1 74 ? 38.069 -0.393 -43.918 1.00 90.00 74 GLU A N 1
ATOM 552 C CA . GLU A 1 74 ? 37.205 0.704 -44.386 1.00 90.00 74 GLU A CA 1
ATOM 553 C C . GLU A 1 74 ? 35.707 0.391 -44.202 1.00 90.00 74 GLU A C 1
ATOM 555 O O . GLU A 1 74 ? 34.904 1.280 -43.899 1.00 90.00 74 GLU A O 1
ATOM 560 N N . GLU A 1 75 ? 35.308 -0.877 -44.356 1.00 91.81 75 GLU A N 1
ATOM 561 C CA . GLU A 1 75 ? 33.926 -1.298 -44.120 1.00 91.81 75 GLU A CA 1
ATOM 562 C C . GLU A 1 75 ? 33.585 -1.279 -42.633 1.00 91.81 75 GLU A C 1
ATOM 564 O O . GLU A 1 75 ? 32.498 -0.820 -42.265 1.00 91.81 75 GLU A O 1
ATOM 569 N N . LYS A 1 76 ? 34.506 -1.732 -41.773 1.00 90.12 76 LYS A N 1
ATOM 570 C CA . LYS A 1 76 ? 34.327 -1.680 -40.318 1.00 90.12 76 LYS A CA 1
ATOM 571 C C . LYS A 1 76 ? 34.143 -0.246 -39.848 1.00 90.12 76 LYS A C 1
ATOM 573 O O . LYS A 1 76 ? 33.208 0.014 -39.089 1.00 90.12 76 LYS A O 1
ATOM 578 N N . ASP A 1 77 ? 34.965 0.684 -40.321 1.00 89.31 77 ASP A N 1
ATOM 579 C CA . ASP A 1 77 ? 34.863 2.100 -39.964 1.00 89.31 77 ASP A CA 1
ATOM 580 C C . ASP A 1 77 ? 33.524 2.698 -40.392 1.00 89.31 77 ASP A C 1
ATOM 582 O O . ASP A 1 77 ? 32.833 3.328 -39.583 1.00 89.31 77 ASP A O 1
ATOM 586 N N . ARG A 1 78 ? 33.099 2.436 -41.633 1.00 93.50 78 ARG A N 1
ATOM 587 C CA . ARG A 1 78 ? 31.810 2.915 -42.150 1.00 93.50 78 ARG A CA 1
ATOM 588 C C . ARG A 1 78 ? 30.631 2.386 -41.331 1.00 93.50 78 ARG A C 1
ATOM 590 O O . ARG A 1 78 ? 29.740 3.153 -40.973 1.00 93.50 78 ARG A O 1
ATOM 597 N N . LEU A 1 79 ? 30.599 1.083 -41.050 1.00 92.50 79 LEU A N 1
ATOM 598 C CA . LEU A 1 79 ? 29.498 0.454 -40.311 1.00 92.50 79 LEU A CA 1
ATOM 599 C C . LEU A 1 79 ? 29.477 0.901 -38.845 1.00 92.50 79 LEU A C 1
ATOM 601 O O . LEU A 1 79 ? 28.409 1.152 -38.293 1.00 92.50 79 LEU A O 1
ATOM 605 N N . ASN A 1 80 ? 30.641 1.081 -38.224 1.00 91.06 80 ASN A N 1
ATOM 606 C CA . ASN A 1 80 ? 30.724 1.647 -36.881 1.00 91.06 80 ASN A CA 1
ATOM 607 C C . ASN A 1 80 ? 30.277 3.109 -36.826 1.00 91.06 80 ASN A C 1
ATOM 609 O O . ASN A 1 80 ? 29.631 3.495 -35.855 1.00 91.06 80 ASN A O 1
ATOM 613 N N . ALA A 1 81 ? 30.607 3.920 -37.833 1.00 90.00 81 ALA A N 1
ATOM 614 C CA . ALA A 1 81 ? 30.132 5.299 -37.920 1.00 90.00 81 ALA A CA 1
ATOM 615 C C . ALA A 1 81 ? 28.601 5.354 -38.023 1.00 90.00 81 ALA A C 1
ATOM 617 O O . ALA A 1 81 ? 27.978 6.115 -37.288 1.00 90.00 81 ALA A O 1
ATOM 618 N N . LEU A 1 82 ? 28.005 4.487 -38.847 1.00 91.00 82 LEU A N 1
ATOM 619 C CA . LEU A 1 82 ? 26.552 4.360 -38.984 1.00 91.00 82 LEU A CA 1
ATOM 620 C C . LEU A 1 82 ? 25.877 4.004 -37.648 1.00 91.00 82 LEU A C 1
ATOM 622 O O . LEU A 1 82 ? 24.930 4.664 -37.236 1.00 91.00 82 LEU A O 1
ATOM 626 N N . LEU A 1 83 ? 26.401 3.011 -36.923 1.00 89.44 83 LEU A N 1
ATOM 627 C CA . LEU A 1 83 ? 25.857 2.620 -35.615 1.00 89.44 83 LEU A CA 1
ATOM 628 C C . LEU A 1 83 ? 26.043 3.713 -34.553 1.00 89.44 83 LEU A C 1
ATOM 630 O O . LEU A 1 83 ? 25.184 3.887 -33.695 1.00 89.44 83 LEU A O 1
ATOM 634 N N . LYS A 1 84 ? 27.141 4.477 -34.616 1.00 87.06 84 LYS A N 1
ATOM 635 C CA . LYS A 1 84 ? 27.374 5.628 -33.730 1.00 87.06 84 LYS A CA 1
ATOM 636 C C . LYS A 1 84 ? 26.419 6.785 -34.019 1.00 87.06 84 LYS A C 1
ATOM 638 O O . LYS A 1 84 ? 26.011 7.462 -33.077 1.00 87.06 84 LYS A O 1
ATOM 643 N N . GLU A 1 85 ? 26.075 7.024 -35.282 1.00 85.50 85 GLU A N 1
ATOM 644 C CA . GLU A 1 85 ? 25.072 8.025 -35.652 1.00 85.50 85 GLU A CA 1
ATOM 645 C C . GLU A 1 85 ? 23.718 7.659 -35.037 1.00 85.50 85 GLU A C 1
ATOM 647 O O . GLU A 1 85 ? 23.152 8.456 -34.290 1.00 85.50 85 GLU A O 1
ATOM 652 N N . GLU A 1 86 ? 23.253 6.426 -35.251 1.00 83.38 86 GLU A N 1
ATOM 653 C CA . GLU A 1 86 ? 21.972 5.968 -34.700 1.00 83.38 86 GLU A CA 1
ATOM 654 C C . GLU A 1 86 ? 21.970 5.937 -33.168 1.00 83.38 86 GLU A C 1
ATOM 656 O O . GLU A 1 86 ? 20.990 6.346 -32.543 1.00 83.38 86 GLU A O 1
ATOM 661 N N . MET A 1 87 ? 23.091 5.551 -32.553 1.00 82.81 87 MET A N 1
ATOM 662 C CA . MET A 1 87 ? 23.272 5.629 -31.104 1.00 82.81 87 MET A CA 1
ATOM 663 C C . MET A 1 87 ? 23.086 7.052 -30.580 1.00 82.81 87 MET A C 1
ATOM 665 O O . MET A 1 87 ? 22.377 7.269 -29.599 1.00 82.81 87 MET A O 1
ATOM 669 N N . SER A 1 88 ? 23.696 8.030 -31.251 1.00 77.44 88 SER A N 1
ATOM 670 C CA . SER A 1 88 ? 23.594 9.440 -30.856 1.00 77.44 88 SER A CA 1
ATOM 671 C C . SER A 1 88 ? 22.170 9.972 -31.025 1.00 77.44 88 SER A C 1
ATOM 673 O O . SER A 1 88 ? 21.740 10.828 -30.261 1.00 77.44 88 SER A O 1
ATOM 675 N N . ASN A 1 89 ? 21.435 9.460 -32.014 1.00 70.88 89 ASN A N 1
ATOM 676 C CA . ASN A 1 89 ? 20.061 9.868 -32.288 1.00 70.88 89 ASN A CA 1
ATOM 677 C C . ASN A 1 89 ? 19.060 9.288 -31.286 1.00 70.88 89 ASN A C 1
ATOM 679 O O . ASN A 1 89 ? 18.042 9.927 -31.022 1.00 70.88 89 ASN A O 1
ATOM 683 N N . CYS A 1 90 ? 19.295 8.066 -30.807 1.00 69.38 90 CYS A N 1
ATOM 684 C CA . CYS A 1 90 ? 18.320 7.308 -30.022 1.00 69.38 90 CYS A CA 1
ATOM 685 C C . CYS A 1 90 ? 18.700 7.146 -28.550 1.00 69.38 90 CYS A C 1
ATOM 687 O O . CYS A 1 90 ? 17.928 6.536 -27.820 1.00 69.38 90 CYS A O 1
ATOM 689 N N . HIS A 1 91 ? 19.867 7.649 -28.134 1.00 76.75 91 HIS A N 1
ATOM 690 C CA . HIS A 1 91 ? 20.400 7.458 -26.784 1.00 76.75 91 HIS A CA 1
ATOM 691 C C . HIS A 1 91 ? 20.406 5.971 -26.374 1.00 76.75 91 HIS A C 1
ATOM 693 O O . HIS A 1 91 ? 20.004 5.606 -25.279 1.00 76.75 91 HIS A O 1
ATOM 699 N N . MET A 1 92 ? 20.844 5.104 -27.293 1.00 82.88 92 MET A N 1
ATOM 700 C CA . MET A 1 92 ? 20.907 3.645 -27.132 1.00 82.88 92 MET A CA 1
ATOM 701 C C . MET A 1 92 ? 22.113 3.084 -27.875 1.00 82.88 92 MET A C 1
ATOM 703 O O . MET A 1 92 ? 22.404 3.530 -28.978 1.00 82.88 92 MET A O 1
ATOM 707 N N . ASP A 1 93 ? 22.803 2.087 -27.329 1.00 89.62 93 ASP A N 1
ATOM 708 C CA . ASP A 1 93 ? 23.928 1.446 -28.020 1.00 89.62 93 ASP A CA 1
ATOM 709 C C . ASP A 1 93 ? 23.472 0.282 -28.909 1.00 89.62 93 ASP A C 1
ATOM 711 O O . ASP A 1 93 ? 22.509 -0.420 -28.609 1.00 89.62 93 ASP A O 1
ATOM 715 N N . PHE A 1 94 ? 24.195 0.035 -30.000 1.00 92.12 94 PHE A N 1
ATOM 716 C CA . PHE A 1 94 ? 23.819 -0.983 -30.988 1.00 92.12 94 PHE A CA 1
ATOM 717 C C . PHE A 1 94 ? 24.989 -1.915 -31.329 1.00 92.12 94 PHE A C 1
ATOM 719 O O . PHE A 1 94 ? 25.469 -1.911 -32.469 1.00 92.12 94 PHE A O 1
ATOM 726 N N . PRO A 1 95 ? 25.519 -2.684 -30.356 1.00 94.06 95 PRO A N 1
ATOM 727 C CA . PRO A 1 95 ? 26.613 -3.604 -30.620 1.00 94.06 95 PRO A CA 1
ATOM 728 C C . PRO A 1 95 ? 26.172 -4.756 -31.523 1.00 94.06 95 PRO A C 1
ATOM 730 O O . PRO A 1 95 ? 25.085 -5.315 -31.395 1.00 94.06 95 PRO A O 1
ATOM 733 N N . ILE A 1 96 ? 27.067 -5.143 -32.422 1.00 95.06 96 ILE A N 1
ATOM 734 C CA . ILE A 1 96 ? 26.896 -6.245 -33.356 1.00 95.06 96 ILE A CA 1
ATOM 735 C C . ILE A 1 96 ? 28.072 -7.200 -33.206 1.00 95.06 96 ILE A C 1
ATOM 737 O O . ILE A 1 96 ? 29.220 -6.804 -33.401 1.00 95.06 96 ILE A O 1
ATOM 741 N N . ALA A 1 97 ? 27.797 -8.468 -32.914 1.00 93.94 97 ALA A N 1
ATOM 742 C CA . ALA A 1 97 ? 28.792 -9.534 -32.919 1.00 93.94 97 ALA A CA 1
ATOM 743 C C . ALA A 1 97 ? 28.636 -10.395 -34.176 1.00 93.94 97 ALA A C 1
ATOM 745 O O . ALA A 1 97 ? 27.649 -11.115 -34.327 1.00 93.94 97 ALA A O 1
ATOM 746 N N . VAL A 1 98 ? 29.628 -10.360 -35.067 1.00 93.19 98 VAL A N 1
ATOM 747 C CA . VAL A 1 98 ? 29.679 -11.209 -36.264 1.00 93.19 98 VAL A CA 1
ATOM 748 C C . VAL A 1 98 ? 30.635 -12.363 -35.995 1.00 93.19 98 VAL A C 1
ATOM 750 O O . VAL A 1 98 ? 31.838 -12.158 -35.841 1.00 93.19 98 VAL A O 1
ATOM 753 N N . LYS A 1 99 ? 30.108 -13.585 -35.872 1.00 93.12 99 LYS A N 1
ATOM 754 C CA . LYS A 1 99 ? 30.871 -14.745 -35.373 1.00 93.12 99 LYS A CA 1
ATOM 755 C C . LYS A 1 99 ? 30.377 -16.073 -35.937 1.00 93.12 99 LYS A C 1
ATOM 757 O O . LYS A 1 99 ? 29.318 -16.143 -36.535 1.00 93.12 99 LYS A O 1
ATOM 762 N N . ARG A 1 100 ? 31.108 -17.160 -35.691 1.00 91.12 100 ARG A N 1
ATOM 763 C CA . ARG A 1 100 ? 30.602 -18.536 -35.881 1.00 91.12 100 ARG A CA 1
ATOM 764 C C . ARG A 1 100 ? 29.781 -18.996 -34.673 1.00 91.12 100 ARG A C 1
ATOM 766 O O . ARG A 1 100 ? 29.984 -18.491 -33.557 1.00 91.12 100 ARG A O 1
ATOM 773 N N . LYS A 1 101 ? 28.854 -19.935 -34.861 1.00 90.62 101 LYS A N 1
ATOM 774 C CA . LYS A 1 101 ? 28.029 -20.474 -33.773 1.00 90.62 101 LYS A CA 1
ATOM 775 C C . LYS A 1 101 ? 28.903 -21.299 -32.824 1.00 90.62 101 LYS A C 1
ATOM 777 O O . LYS A 1 101 ? 29.739 -22.093 -33.243 1.00 90.62 101 LYS A O 1
ATOM 782 N N . GLY A 1 102 ? 28.777 -21.010 -31.530 1.00 87.56 102 GLY A N 1
ATOM 783 C CA . GLY A 1 102 ? 29.542 -21.667 -30.469 1.00 87.56 102 GLY A CA 1
ATOM 784 C C . GLY A 1 102 ? 28.690 -22.682 -29.714 1.00 87.56 102 GLY A C 1
ATOM 785 O O . GLY A 1 102 ? 27.627 -23.077 -30.184 1.00 87.56 102 GLY A O 1
ATOM 786 N N . THR A 1 103 ? 29.151 -23.071 -28.526 1.00 88.50 103 THR A N 1
ATOM 787 C CA . THR A 1 103 ? 28.396 -23.939 -27.608 1.00 88.50 103 THR A CA 1
ATOM 788 C C . THR A 1 103 ? 27.394 -23.178 -26.741 1.00 88.50 103 THR A C 1
ATOM 790 O O . THR A 1 103 ? 26.409 -23.773 -26.327 1.00 88.50 103 THR A O 1
ATOM 793 N N . ALA A 1 104 ? 27.644 -21.893 -26.463 1.00 90.12 104 ALA A N 1
ATOM 794 C CA . ALA A 1 104 ? 26.706 -21.026 -25.750 1.00 90.12 104 ALA A CA 1
ATOM 795 C C . ALA A 1 104 ? 25.511 -20.667 -26.640 1.00 90.12 104 ALA A C 1
ATOM 797 O O . ALA A 1 104 ? 25.668 -20.486 -27.858 1.00 90.12 104 ALA A O 1
ATOM 798 N N . THR A 1 105 ? 24.339 -20.529 -26.026 1.00 92.38 105 THR A N 1
ATOM 799 C CA . THR A 1 105 ? 23.153 -19.990 -26.699 1.00 92.38 105 THR A CA 1
ATOM 800 C C . THR A 1 105 ? 23.378 -18.528 -27.103 1.00 92.38 105 THR A C 1
ATOM 802 O O . THR A 1 105 ? 24.284 -17.853 -26.608 1.00 92.38 105 THR A O 1
ATOM 805 N N . ALA A 1 106 ? 22.573 -18.030 -28.048 1.00 91.31 106 ALA A N 1
ATOM 806 C CA . ALA A 1 106 ? 22.653 -16.630 -28.466 1.00 91.31 106 ALA A CA 1
ATOM 807 C C . ALA A 1 106 ? 22.354 -15.676 -27.304 1.00 91.31 106 ALA A C 1
ATOM 809 O O . ALA A 1 106 ? 23.014 -14.653 -27.175 1.00 91.31 106 ALA A O 1
ATOM 810 N N . GLU A 1 107 ? 21.432 -16.068 -26.430 1.00 91.12 107 GLU A N 1
ATOM 811 C CA . GLU A 1 107 ? 21.059 -15.330 -25.233 1.00 91.12 107 GLU A CA 1
ATOM 812 C C . GLU A 1 107 ? 22.194 -15.259 -24.204 1.00 91.12 107 GLU A C 1
ATOM 814 O O . GLU A 1 107 ? 22.657 -14.163 -23.900 1.00 91.12 107 GLU A O 1
ATOM 819 N N . GLU A 1 108 ? 22.734 -16.404 -23.769 1.00 91.00 108 GLU A N 1
ATOM 820 C CA . GLU A 1 108 ? 23.856 -16.445 -22.813 1.00 91.00 108 GLU A CA 1
ATOM 821 C C . GLU A 1 108 ? 25.077 -15.670 -23.326 1.00 91.00 108 GLU A C 1
ATOM 823 O O . GLU A 1 108 ? 25.773 -14.986 -22.568 1.00 91.00 108 GLU A O 1
ATOM 828 N N . TYR A 1 109 ? 25.359 -15.788 -24.629 1.00 93.25 109 TYR A N 1
ATOM 829 C CA . TYR A 1 109 ? 26.439 -15.036 -25.250 1.00 93.25 109 TYR A CA 1
ATOM 830 C C . TYR A 1 109 ? 26.138 -13.539 -25.270 1.00 93.25 109 TYR A C 1
ATOM 832 O O . TYR A 1 109 ? 27.046 -12.760 -24.994 1.00 93.25 109 TYR A O 1
ATOM 840 N N . SER A 1 110 ? 24.907 -13.146 -25.607 1.00 93.00 110 SER A N 1
ATOM 841 C CA . SER A 1 110 ? 24.489 -11.747 -25.650 1.00 93.00 110 SER A CA 1
ATOM 842 C C . SER A 1 110 ? 24.712 -11.091 -24.293 1.00 93.00 110 SER A C 1
ATOM 844 O O . SER A 1 110 ? 25.438 -10.107 -24.226 1.00 93.00 110 SER A O 1
ATOM 846 N N . ASP A 1 111 ? 24.209 -11.693 -23.213 1.00 90.56 111 ASP A N 1
ATOM 847 C CA . ASP A 1 111 ? 24.301 -11.115 -21.865 1.00 90.56 111 ASP A CA 1
ATOM 848 C C . ASP A 1 111 ? 25.758 -10.975 -21.425 1.00 90.56 111 ASP A C 1
ATOM 850 O O . ASP A 1 111 ? 26.223 -9.883 -21.099 1.00 90.56 111 ASP A O 1
ATOM 854 N N . THR A 1 112 ? 26.530 -12.058 -21.563 1.00 91.19 112 THR A N 1
ATOM 855 C CA . THR A 1 112 ? 27.956 -12.051 -21.216 1.00 91.19 112 THR A CA 1
ATOM 856 C C . THR A 1 112 ? 28.724 -11.006 -22.024 1.00 91.19 112 THR A C 1
ATOM 858 O O . THR A 1 112 ? 29.561 -10.283 -21.487 1.00 91.19 112 THR A O 1
ATOM 861 N N . PHE A 1 113 ? 28.493 -10.936 -23.335 1.00 89.69 113 PHE A N 1
ATOM 862 C CA . PHE A 1 113 ? 29.242 -10.054 -24.221 1.00 89.69 113 PHE A CA 1
ATOM 863 C C . PHE A 1 113 ? 28.866 -8.586 -24.020 1.00 89.69 113 PHE A C 1
ATOM 865 O O . PHE A 1 113 ? 29.759 -7.733 -24.008 1.00 89.69 113 PHE A O 1
ATOM 872 N N . TYR A 1 114 ? 27.576 -8.303 -23.852 1.00 90.88 114 TYR A N 1
ATOM 873 C CA . TYR A 1 114 ? 27.048 -6.963 -23.641 1.00 90.88 114 TYR A CA 1
ATOM 874 C C . TYR A 1 114 ? 27.605 -6.355 -22.350 1.00 90.88 114 TYR A C 1
ATOM 876 O O . TYR A 1 114 ? 28.243 -5.296 -22.377 1.00 90.88 114 TYR A O 1
ATOM 884 N N . GLU A 1 115 ? 27.478 -7.091 -21.245 1.00 86.31 115 GLU A N 1
ATOM 885 C CA . GLU A 1 115 ? 27.937 -6.672 -19.922 1.00 86.31 115 GLU A CA 1
ATOM 886 C C . GLU A 1 115 ? 29.465 -6.588 -19.837 1.00 86.31 115 GLU A C 1
ATOM 888 O O . GLU A 1 115 ? 30.012 -5.566 -19.414 1.00 86.31 115 GLU A O 1
ATOM 893 N N . HIS A 1 116 ? 30.186 -7.628 -20.280 1.00 85.75 116 HIS A N 1
ATOM 894 C CA . HIS A 1 116 ? 31.644 -7.700 -20.122 1.00 85.75 116 HIS A CA 1
ATOM 895 C C . HIS A 1 116 ? 32.379 -6.587 -20.876 1.00 85.75 116 HIS A C 1
ATOM 897 O O . HIS A 1 116 ? 33.399 -6.072 -20.410 1.00 85.75 116 HIS A O 1
ATOM 903 N N . ASN A 1 117 ? 31.865 -6.196 -22.043 1.00 84.94 117 ASN A N 1
ATOM 904 C CA . ASN A 1 117 ? 32.456 -5.118 -22.834 1.00 84.94 117 ASN A CA 1
ATOM 905 C C . ASN A 1 117 ? 31.948 -3.731 -22.413 1.00 84.94 117 ASN A C 1
ATOM 907 O O . ASN A 1 117 ? 32.541 -2.722 -22.804 1.00 84.94 117 ASN A O 1
ATOM 911 N N . GLY A 1 118 ? 30.920 -3.664 -21.563 1.00 82.94 118 GLY A N 1
ATOM 912 C CA . GLY A 1 118 ? 30.316 -2.416 -21.108 1.00 82.94 118 GLY A CA 1
ATOM 913 C C . GLY A 1 118 ? 29.608 -1.669 -22.234 1.00 82.94 118 GLY A C 1
ATOM 914 O O . GLY A 1 118 ? 29.764 -0.449 -22.333 1.00 82.94 118 GLY A O 1
ATOM 915 N N . PHE A 1 119 ? 28.901 -2.403 -23.098 1.00 86.81 119 PHE A N 1
ATOM 916 C CA . PHE A 1 119 ? 27.992 -1.821 -24.083 1.00 86.81 119 PHE A CA 1
ATOM 917 C C . PHE A 1 119 ? 26.752 -1.235 -23.404 1.00 86.81 119 PHE A C 1
ATOM 919 O O . PHE A 1 119 ? 26.452 -1.563 -22.256 1.00 86.81 119 PHE A O 1
ATOM 926 N N . GLY A 1 120 ? 26.065 -0.352 -24.122 1.00 80.88 120 GLY A N 1
ATOM 927 C CA . GLY A 1 120 ? 24.871 0.335 -23.639 1.00 80.88 120 GLY A CA 1
ATOM 928 C C . GLY A 1 120 ? 25.088 1.831 -23.471 1.00 80.88 120 GLY A C 1
ATOM 929 O O . GLY A 1 120 ? 26.194 2.297 -23.177 1.00 80.88 120 GLY A O 1
ATOM 930 N N . TRP A 1 121 ? 24.028 2.588 -23.727 1.00 76.00 121 TRP A N 1
ATOM 931 C CA . TRP A 1 121 ? 23.990 4.025 -23.521 1.00 76.00 121 TRP A CA 1
ATOM 932 C C . TRP A 1 121 ? 23.546 4.330 -22.095 1.00 76.00 121 TRP A C 1
ATOM 934 O O . TRP A 1 121 ? 22.692 3.641 -21.542 1.00 76.00 121 TRP A O 1
ATOM 944 N N . GLY A 1 122 ? 24.153 5.356 -21.503 1.00 64.75 122 GLY A N 1
ATOM 945 C CA . GLY A 1 122 ? 23.868 5.738 -20.127 1.00 64.75 122 GLY A CA 1
ATOM 946 C C . GLY A 1 122 ? 24.209 4.646 -19.109 1.00 64.75 122 GLY A C 1
ATOM 947 O O . GLY A 1 122 ? 24.941 3.680 -19.382 1.00 64.75 122 GLY A O 1
ATOM 948 N N . ASP A 1 123 ? 23.694 4.835 -17.903 1.00 53.72 123 ASP A N 1
ATOM 949 C CA . ASP A 1 123 ? 23.906 3.920 -16.786 1.00 53.72 123 ASP A CA 1
ATOM 950 C C . ASP A 1 123 ? 22.929 2.738 -16.799 1.00 53.72 123 ASP A C 1
ATOM 952 O O . ASP A 1 123 ? 23.359 1.624 -16.488 1.00 53.72 123 ASP A O 1
ATOM 956 N N . GLY A 1 124 ? 21.719 2.930 -17.344 1.00 62.06 124 GLY A N 1
ATOM 957 C CA . GLY A 1 124 ? 20.743 1.874 -17.659 1.00 62.06 124 GLY A CA 1
ATOM 958 C C . GLY A 1 124 ? 21.194 0.859 -18.720 1.00 62.06 124 GLY A C 1
ATOM 959 O O . GLY A 1 124 ? 20.537 -0.160 -18.929 1.00 62.06 124 GLY A O 1
ATOM 960 N N . LYS A 1 125 ? 22.350 1.095 -19.357 1.00 74.94 125 LYS A N 1
ATOM 961 C CA . LYS A 1 125 ? 22.916 0.247 -20.417 1.00 74.94 125 LYS A CA 1
ATOM 962 C C . LYS A 1 125 ? 21.924 0.019 -21.551 1.00 74.94 125 LYS A C 1
ATOM 964 O O . LYS A 1 125 ? 21.784 -1.091 -22.058 1.00 74.94 125 LYS A O 1
ATOM 969 N N . ASP A 1 126 ? 21.278 1.099 -21.973 1.00 79.88 126 ASP A N 1
ATOM 970 C CA . ASP A 1 126 ? 20.225 1.044 -22.971 1.00 79.88 126 ASP A CA 1
ATOM 971 C C . ASP A 1 126 ? 20.799 0.680 -24.336 1.00 79.88 126 ASP A C 1
ATOM 973 O O . ASP A 1 126 ? 21.741 1.314 -24.828 1.00 79.88 126 ASP A O 1
ATOM 977 N N . GLY A 1 127 ? 20.233 -0.329 -24.987 1.00 87.75 127 GLY A N 1
ATOM 978 C CA . GLY A 1 127 ? 20.643 -0.674 -26.336 1.00 87.75 127 GLY A CA 1
ATOM 979 C C . GLY A 1 127 ? 20.138 -2.005 -26.855 1.00 87.75 127 GLY A C 1
ATOM 980 O O . GLY A 1 127 ? 19.538 -2.798 -26.139 1.00 87.75 127 GLY A O 1
ATOM 981 N N . VAL A 1 128 ? 20.402 -2.262 -28.131 1.00 92.31 128 VAL A N 1
ATOM 982 C CA . VAL A 1 128 ? 20.018 -3.508 -28.796 1.00 92.31 128 VAL A CA 1
ATOM 983 C C . VAL A 1 128 ? 21.250 -4.200 -29.349 1.00 92.31 128 VAL A C 1
ATOM 985 O O . VAL A 1 128 ? 21.909 -3.695 -30.261 1.00 92.31 128 VAL A O 1
ATOM 988 N N . MET A 1 129 ? 21.537 -5.388 -28.823 1.00 94.06 129 MET A N 1
ATOM 989 C CA . MET A 1 129 ? 22.591 -6.247 -29.338 1.00 94.06 129 MET A CA 1
ATOM 990 C C . MET A 1 129 ? 22.083 -7.095 -30.497 1.00 94.06 129 MET A C 1
ATOM 992 O O . MET A 1 129 ? 21.055 -7.758 -30.376 1.00 94.06 129 MET A O 1
ATOM 996 N N . LEU A 1 130 ? 22.846 -7.131 -31.589 1.00 95.06 130 LEU A N 1
ATOM 997 C CA . LEU A 1 130 ? 22.650 -8.059 -32.699 1.00 95.06 130 LEU A CA 1
ATOM 998 C C . LEU A 1 130 ? 23.786 -9.093 -32.726 1.00 95.06 130 LEU A C 1
ATOM 1000 O O . LEU A 1 130 ? 24.965 -8.751 -32.681 1.00 95.06 130 LEU A O 1
ATOM 1004 N N . ILE A 1 131 ? 23.452 -10.369 -32.873 1.00 94.12 131 ILE A N 1
ATOM 1005 C CA . ILE A 1 131 ? 24.403 -11.443 -33.164 1.00 94.12 131 ILE A CA 1
ATOM 1006 C C . ILE A 1 131 ? 24.130 -11.951 -34.573 1.00 94.12 131 ILE A C 1
ATOM 1008 O O . ILE A 1 131 ? 22.995 -12.266 -34.925 1.00 94.12 131 ILE A O 1
ATOM 1012 N N . ALA A 1 132 ? 25.187 -12.058 -35.366 1.00 92.12 132 ALA A N 1
ATOM 1013 C CA . ALA A 1 132 ? 25.176 -12.555 -36.731 1.00 92.12 132 ALA A CA 1
ATOM 1014 C C . ALA A 1 132 ? 26.072 -13.795 -36.836 1.00 92.12 132 ALA A C 1
ATOM 1016 O O . ALA A 1 132 ? 27.299 -13.697 -36.716 1.00 92.12 132 ALA A O 1
ATOM 1017 N N . TYR A 1 133 ? 25.468 -14.964 -37.065 1.00 92.19 133 TYR A N 1
ATOM 1018 C CA . TYR A 1 133 ? 26.191 -16.227 -37.181 1.00 92.19 133 TYR A CA 1
ATOM 1019 C C . TYR A 1 133 ? 26.589 -16.532 -38.629 1.00 92.19 133 TYR A C 1
ATOM 1021 O O . TYR A 1 133 ? 25.751 -16.823 -39.479 1.00 92.19 133 TYR A O 1
ATOM 1029 N N . THR A 1 134 ? 27.888 -16.510 -38.923 1.00 89.12 134 THR A N 1
ATOM 1030 C CA . THR A 1 134 ? 28.420 -16.635 -40.290 1.00 89.12 134 THR A CA 1
ATOM 1031 C C . THR A 1 134 ? 28.320 -18.042 -40.879 1.00 89.12 134 THR A C 1
ATOM 1033 O O . THR A 1 134 ? 28.302 -18.186 -42.100 1.00 89.12 134 THR A O 1
ATOM 1036 N N . ASP A 1 135 ? 28.245 -19.073 -40.038 1.00 87.94 135 ASP A N 1
ATOM 1037 C CA . ASP A 1 135 ? 28.184 -20.490 -40.414 1.00 87.94 135 ASP A CA 1
ATOM 1038 C C . ASP A 1 135 ? 26.752 -21.027 -40.538 1.00 87.94 135 ASP A C 1
ATOM 1040 O O . ASP A 1 135 ? 26.460 -21.780 -41.464 1.00 87.94 135 ASP A O 1
ATOM 1044 N N . SER A 1 136 ? 25.858 -20.616 -39.639 1.00 85.75 136 SER A N 1
ATOM 1045 C CA . SER A 1 136 ? 24.436 -20.997 -39.655 1.00 85.75 136 SER A CA 1
ATOM 1046 C C . SER A 1 136 ? 23.543 -20.009 -40.403 1.00 85.75 136 SER A C 1
ATOM 1048 O O . SER A 1 136 ? 22.408 -20.346 -40.720 1.00 85.75 136 SER A O 1
ATOM 1050 N N . GLN A 1 137 ? 24.050 -18.814 -40.728 1.00 80.62 137 GLN A N 1
ATOM 1051 C CA . GLN A 1 137 ? 23.286 -17.719 -41.342 1.00 80.62 137 GLN A CA 1
ATOM 1052 C C . GLN A 1 137 ? 22.133 -17.196 -40.465 1.00 80.62 137 GLN A C 1
ATOM 1054 O O . GLN A 1 137 ? 21.266 -16.470 -40.947 1.00 80.62 137 GLN A O 1
ATOM 1059 N N . GLU A 1 138 ? 22.115 -17.551 -39.182 1.00 87.50 138 GLU A N 1
ATOM 1060 C CA . GLU A 1 138 ? 21.128 -17.079 -38.216 1.00 87.50 138 GLU A CA 1
ATOM 1061 C C . GLU A 1 138 ? 21.490 -15.678 -37.704 1.00 87.50 138 GLU A C 1
ATOM 1063 O O . GLU A 1 138 ? 22.667 -15.331 -37.560 1.00 87.50 138 GLU A O 1
ATOM 1068 N N . VAL A 1 139 ? 20.466 -14.885 -37.391 1.00 90.12 139 VAL A N 1
ATOM 1069 C CA . VAL A 1 139 ? 20.601 -13.619 -36.666 1.00 90.12 139 VAL A CA 1
ATOM 1070 C C . VAL A 1 139 ? 19.782 -13.670 -35.383 1.00 90.12 139 VAL A C 1
ATOM 1072 O O . VAL A 1 139 ? 18.726 -14.300 -35.339 1.00 90.12 139 VAL A O 1
ATOM 1075 N N . PHE A 1 140 ? 20.258 -12.996 -34.347 1.00 92.38 140 PHE A N 1
ATOM 1076 C CA . PHE A 1 140 ? 19.586 -12.886 -33.058 1.00 92.38 140 PHE A CA 1
ATOM 1077 C C . PHE A 1 140 ? 19.686 -11.448 -32.564 1.00 92.38 140 PHE A C 1
ATOM 1079 O O . PHE A 1 140 ? 20.742 -10.840 -32.709 1.00 92.38 140 PHE A O 1
ATOM 1086 N N . ALA A 1 141 ? 18.612 -10.912 -31.987 1.00 92.81 141 ALA A N 1
ATOM 1087 C CA . ALA A 1 141 ? 18.603 -9.582 -31.395 1.00 92.81 141 ALA A CA 1
ATOM 1088 C C . ALA A 1 141 ? 18.043 -9.637 -29.971 1.00 92.81 141 ALA A C 1
ATOM 1090 O O . ALA A 1 141 ? 17.028 -10.300 -29.743 1.00 92.81 141 ALA A O 1
ATOM 1091 N N . LYS A 1 142 ? 18.688 -8.930 -29.041 1.00 92.06 142 LYS A N 1
ATOM 1092 C CA . LYS A 1 142 ? 18.249 -8.782 -27.647 1.00 92.06 142 LYS A CA 1
ATOM 1093 C C . LYS A 1 142 ? 18.379 -7.327 -27.216 1.00 92.06 142 LYS A C 1
ATOM 1095 O O . LYS A 1 142 ? 19.376 -6.674 -27.525 1.00 92.06 142 LYS A O 1
ATOM 1100 N N . GLY A 1 143 ? 17.345 -6.824 -26.554 1.00 88.62 143 GLY A N 1
ATOM 1101 C CA . GLY A 1 143 ? 17.328 -5.491 -25.968 1.00 88.62 143 GLY A CA 1
ATOM 1102 C C . GLY A 1 143 ? 17.843 -5.501 -24.529 1.00 88.62 143 GLY A C 1
ATOM 1103 O O . GLY A 1 143 ? 17.665 -6.484 -23.817 1.00 88.62 143 GLY A O 1
ATOM 1104 N N . TYR A 1 144 ? 18.462 -4.398 -24.126 1.00 81.69 144 TYR A N 1
ATOM 1105 C CA . TYR A 1 144 ? 18.968 -4.113 -22.784 1.00 81.69 144 TYR A CA 1
ATOM 1106 C C . TYR A 1 144 ? 18.487 -2.725 -22.368 1.00 81.69 144 TYR A C 1
ATOM 1108 O O . TYR A 1 144 ? 18.430 -1.829 -23.217 1.00 81.69 144 TYR A O 1
ATOM 1116 N N . GLY A 1 145 ? 18.106 -2.553 -21.100 1.00 73.50 145 GLY A N 1
ATOM 1117 C CA . GLY A 1 145 ? 17.489 -1.313 -20.617 1.00 73.50 145 GLY A CA 1
ATOM 1118 C C . GLY A 1 145 ? 16.284 -0.911 -21.479 1.00 73.50 145 GLY A C 1
ATOM 1119 O O . GLY A 1 145 ? 15.466 -1.757 -21.856 1.00 73.50 145 GLY A O 1
ATOM 1120 N N . PHE A 1 146 ? 16.210 0.353 -21.894 1.00 69.12 146 PHE A N 1
ATOM 1121 C CA . PHE A 1 146 ? 15.215 0.850 -22.851 1.00 69.12 146 PHE A CA 1
ATOM 1122 C C . PHE A 1 146 ? 15.245 0.122 -24.206 1.00 69.12 146 PHE A C 1
ATOM 1124 O O . PHE A 1 146 ? 14.239 0.063 -24.915 1.00 69.12 146 PHE A O 1
ATOM 1131 N N . GLY A 1 147 ? 16.363 -0.505 -24.566 1.00 79.94 147 GLY A N 1
ATOM 1132 C CA . GLY A 1 147 ? 16.469 -1.336 -25.760 1.00 79.94 147 GLY A CA 1
ATOM 1133 C C . GLY A 1 147 ? 15.529 -2.542 -25.758 1.00 79.94 147 GLY A C 1
ATOM 1134 O O . GLY A 1 147 ? 15.127 -2.976 -26.838 1.00 79.94 147 GLY A O 1
ATOM 1135 N N . HIS A 1 148 ? 15.125 -3.049 -24.585 1.00 76.19 148 HIS A N 1
ATOM 1136 C CA . HIS A 1 148 ? 14.065 -4.061 -24.478 1.00 76.19 148 HIS A CA 1
ATOM 1137 C C . HIS A 1 148 ? 12.752 -3.533 -25.064 1.00 76.19 148 HIS A C 1
ATOM 1139 O O . HIS A 1 148 ? 12.074 -4.221 -25.824 1.00 76.19 148 HIS A O 1
ATOM 1145 N N . TRP A 1 149 ? 12.428 -2.277 -24.762 1.00 69.88 149 TRP A N 1
ATOM 1146 C CA . TRP A 1 149 ? 11.223 -1.625 -25.251 1.00 69.88 149 TRP A CA 1
ATOM 1147 C C . TRP A 1 149 ? 11.309 -1.231 -26.715 1.00 69.88 149 TRP A C 1
ATOM 1149 O O . TRP A 1 149 ? 10.375 -1.439 -27.495 1.00 69.88 149 TRP A O 1
ATOM 1159 N N . PHE A 1 150 ? 12.444 -0.658 -27.100 1.00 77.38 150 PHE A N 1
ATOM 1160 C CA . PHE A 1 150 ? 12.692 -0.267 -28.476 1.00 77.38 150 PHE A CA 1
ATOM 1161 C C . PHE A 1 150 ? 12.602 -1.471 -29.428 1.00 77.38 150 PHE A C 1
ATOM 1163 O O . PHE A 1 150 ? 12.025 -1.360 -30.516 1.00 77.38 150 PHE A O 1
ATOM 1170 N N . LEU A 1 151 ? 13.105 -2.630 -28.987 1.00 84.19 151 LEU A N 1
ATOM 1171 C CA . LEU A 1 151 ? 13.001 -3.920 -29.662 1.00 84.19 151 LEU A CA 1
ATOM 1172 C C . LEU A 1 151 ? 11.743 -4.699 -29.234 1.00 84.19 151 LEU A C 1
ATOM 1174 O O . LEU A 1 151 ? 11.841 -5.838 -28.784 1.00 84.19 151 LEU A O 1
ATOM 1178 N N . SER A 1 152 ? 10.557 -4.109 -29.417 1.00 78.81 152 SER A N 1
ATOM 1179 C CA . SER A 1 152 ? 9.289 -4.827 -29.207 1.00 78.81 152 SER A CA 1
ATOM 1180 C C . SER A 1 152 ? 9.247 -6.145 -29.993 1.00 78.81 152 SER A C 1
ATOM 1182 O O . SER A 1 152 ? 9.873 -6.254 -31.048 1.00 78.81 152 SER A O 1
ATOM 1184 N N . GLU A 1 153 ? 8.480 -7.141 -29.543 1.00 79.44 153 GLU A N 1
ATOM 1185 C CA . GLU A 1 153 ? 8.451 -8.463 -30.198 1.00 79.44 153 GLU A CA 1
ATOM 1186 C C . GLU A 1 153 ? 8.031 -8.397 -31.684 1.00 79.44 153 GLU A C 1
ATOM 1188 O O . GLU A 1 153 ? 8.611 -9.081 -32.530 1.00 79.44 153 GLU A O 1
ATOM 1193 N N . GLU A 1 154 ? 7.112 -7.495 -32.056 1.00 78.88 154 GLU A N 1
ATOM 1194 C CA . GLU A 1 154 ? 6.760 -7.230 -33.464 1.00 78.88 154 GLU A CA 1
ATOM 1195 C C . GLU A 1 154 ? 7.960 -6.687 -34.262 1.00 78.88 154 GLU A C 1
ATOM 1197 O O . GLU A 1 154 ? 8.253 -7.138 -35.379 1.00 78.88 154 GLU A O 1
ATOM 1202 N N . PHE A 1 155 ? 8.684 -5.717 -33.696 1.00 85.88 155 PHE A N 1
ATOM 1203 C CA . PHE A 1 155 ? 9.834 -5.118 -34.363 1.00 85.88 155 PHE A CA 1
ATOM 1204 C C . PHE A 1 155 ? 11.014 -6.093 -34.423 1.00 85.88 155 PHE A C 1
ATOM 1206 O O . PHE A 1 155 ? 11.653 -6.222 -35.467 1.00 85.88 155 PHE A O 1
ATOM 1213 N N . LYS A 1 156 ? 11.246 -6.869 -33.364 1.00 89.38 156 LYS A N 1
ATOM 1214 C CA . LYS A 1 156 ? 12.207 -7.975 -33.321 1.00 89.38 156 LYS A CA 1
ATOM 1215 C C . LYS A 1 156 ? 11.927 -8.994 -34.417 1.00 89.38 156 LYS A C 1
ATOM 1217 O O . LYS A 1 156 ? 12.850 -9.371 -35.140 1.00 89.38 156 LYS A O 1
ATOM 1222 N N . GLN A 1 157 ? 10.668 -9.392 -34.604 1.00 87.50 157 GLN A N 1
ATOM 1223 C CA . GLN A 1 157 ? 10.266 -10.285 -35.692 1.00 87.50 157 GLN A CA 1
ATOM 1224 C C . GLN A 1 157 ? 10.496 -9.644 -37.067 1.00 87.50 157 GLN A C 1
ATOM 1226 O O . GLN A 1 157 ? 10.954 -10.317 -37.993 1.00 87.50 157 GLN A O 1
ATOM 1231 N N . THR A 1 158 ? 10.228 -8.345 -37.210 1.00 90.56 158 THR A N 1
ATOM 1232 C CA . THR A 1 158 ? 10.497 -7.588 -38.445 1.00 90.56 158 THR A CA 1
ATOM 1233 C C . THR A 1 158 ? 11.989 -7.584 -38.779 1.00 90.56 158 THR A C 1
ATOM 1235 O O . THR A 1 158 ? 12.371 -7.911 -39.907 1.00 90.56 158 THR A O 1
ATOM 1238 N N . VAL A 1 159 ? 12.840 -7.286 -37.793 1.00 92.00 159 VAL A N 1
ATOM 1239 C CA . VAL A 1 159 ? 14.301 -7.301 -37.921 1.00 92.00 159 VAL A CA 1
ATOM 1240 C C . VAL A 1 159 ? 14.783 -8.697 -38.300 1.00 92.00 159 VAL A C 1
ATOM 1242 O O . VAL A 1 159 ? 15.418 -8.860 -39.342 1.00 92.00 159 VAL A O 1
ATOM 1245 N N . THR A 1 160 ? 14.452 -9.724 -37.517 1.00 90.94 160 THR A N 1
ATOM 1246 C CA . THR A 1 160 ? 14.942 -11.089 -37.764 1.00 90.94 160 THR A CA 1
ATOM 1247 C C . THR A 1 160 ? 14.482 -11.613 -39.123 1.00 90.94 160 THR A C 1
ATOM 1249 O O . THR A 1 160 ? 15.311 -12.079 -39.903 1.00 90.94 160 THR A O 1
ATOM 1252 N N . THR A 1 161 ? 13.206 -11.434 -39.480 1.00 92.00 161 THR A N 1
ATOM 1253 C CA . THR A 1 161 ? 12.661 -11.851 -40.784 1.00 92.00 161 THR A CA 1
ATOM 1254 C C . THR A 1 161 ? 13.388 -11.169 -41.938 1.00 92.00 161 THR A C 1
ATOM 1256 O O . THR A 1 161 ? 13.810 -11.834 -42.889 1.00 92.00 161 THR A O 1
ATOM 1259 N N . ARG A 1 162 ? 13.575 -9.845 -41.862 1.00 94.94 162 ARG A N 1
ATOM 1260 C CA . ARG A 1 162 ? 14.215 -9.079 -42.935 1.00 94.94 162 ARG A CA 1
ATOM 1261 C C . ARG A 1 162 ? 15.673 -9.483 -43.123 1.00 94.94 162 ARG A C 1
ATOM 1263 O O . ARG A 1 162 ? 16.101 -9.715 -44.256 1.00 94.94 162 ARG A O 1
ATOM 1270 N N . LEU A 1 163 ? 16.430 -9.577 -42.035 1.00 94.25 163 LEU A N 1
ATOM 1271 C CA . LEU A 1 163 ? 17.848 -9.923 -42.098 1.00 94.25 163 LEU A CA 1
ATOM 1272 C C . LEU A 1 163 ? 18.043 -11.381 -42.555 1.00 94.25 163 LEU A C 1
ATOM 1274 O O . LEU A 1 163 ? 18.900 -11.637 -43.403 1.00 94.25 163 LEU A O 1
ATOM 1278 N N . SER A 1 164 ? 17.204 -12.321 -42.100 1.00 89.56 164 SER A N 1
ATOM 1279 C CA . SER A 1 164 ? 17.205 -13.712 -42.583 1.00 89.56 164 SER A CA 1
ATOM 1280 C C . SER A 1 164 ? 16.845 -13.822 -44.068 1.00 89.56 164 SER A C 1
ATOM 1282 O O . SER A 1 164 ? 17.492 -14.572 -44.801 1.00 89.56 164 SER A O 1
ATOM 1284 N N . GLN A 1 165 ? 15.878 -13.042 -44.559 1.00 92.50 165 GLN A N 1
ATOM 1285 C CA . GLN A 1 165 ? 15.577 -12.987 -45.992 1.00 92.50 165 GLN A CA 1
ATOM 1286 C C . GLN A 1 165 ? 16.796 -12.504 -46.792 1.00 92.50 165 GLN A C 1
ATOM 1288 O O . GLN A 1 165 ? 17.169 -13.129 -47.784 1.00 92.50 165 GLN A O 1
ATOM 1293 N N . MET A 1 166 ? 17.472 -11.443 -46.344 1.00 94.50 166 MET A N 1
ATOM 1294 C CA . MET A 1 166 ? 18.682 -10.948 -47.009 1.00 94.50 166 MET A CA 1
ATOM 1295 C C . MET A 1 166 ? 19.812 -11.987 -47.028 1.00 94.50 166 MET A C 1
ATOM 1297 O O . MET A 1 166 ? 20.582 -12.021 -47.989 1.00 94.50 166 MET A O 1
ATOM 1301 N N . ARG A 1 167 ? 19.891 -12.881 -46.030 1.00 89.56 167 ARG A N 1
ATOM 1302 C CA . ARG A 1 167 ? 20.789 -14.049 -46.097 1.00 89.56 167 ARG A CA 1
ATOM 1303 C C . ARG A 1 167 ? 20.410 -15.003 -47.221 1.00 89.56 167 ARG A C 1
ATOM 1305 O O . ARG A 1 167 ? 21.296 -15.425 -47.957 1.00 89.56 167 ARG A O 1
ATOM 1312 N N . SER A 1 168 ? 19.124 -15.320 -47.376 1.00 88.25 168 SER A N 1
ATOM 1313 C CA . SER A 1 168 ? 18.649 -16.202 -48.457 1.00 88.25 168 SER A CA 1
ATOM 1314 C C . SER A 1 168 ? 18.874 -15.620 -49.860 1.00 88.25 168 SER A C 1
ATOM 1316 O O . SER A 1 168 ? 19.035 -16.365 -50.819 1.00 88.25 168 SER A O 1
ATOM 1318 N N . GLU A 1 169 ? 18.953 -14.292 -49.966 1.00 93.38 169 GLU A N 1
ATOM 1319 C CA . GLU A 1 169 ? 19.297 -13.552 -51.188 1.00 93.38 169 GLU A CA 1
ATOM 1320 C C . GLU A 1 169 ? 20.818 -13.375 -51.385 1.00 93.38 169 GLU A C 1
ATOM 1322 O O . GLU A 1 169 ? 21.240 -12.566 -52.215 1.00 93.38 169 GLU A O 1
ATOM 1327 N N . GLU A 1 170 ? 21.638 -14.077 -50.596 1.00 90.00 170 GLU A N 1
ATOM 1328 C CA . GLU A 1 170 ? 23.107 -14.045 -50.629 1.00 90.00 170 GLU A CA 1
ATOM 1329 C C . GLU A 1 170 ? 23.711 -12.633 -50.469 1.00 90.00 170 GLU A C 1
ATOM 1331 O O . GLU A 1 170 ? 24.793 -12.334 -50.981 1.00 90.00 170 GLU A O 1
ATOM 1336 N N . LYS A 1 171 ? 23.039 -11.734 -49.733 1.00 94.25 171 LYS A N 1
ATOM 1337 C CA . LYS A 1 171 ? 23.579 -10.397 -49.434 1.00 94.25 171 LYS A CA 1
ATOM 1338 C C . LYS A 1 171 ? 24.829 -10.488 -48.561 1.00 94.25 171 LYS A C 1
ATOM 1340 O O . LYS A 1 171 ? 24.966 -11.389 -47.728 1.00 94.25 171 LYS A O 1
ATOM 1345 N N . SER A 1 172 ? 25.741 -9.529 -48.707 1.00 92.38 172 SER A N 1
ATOM 1346 C CA . SER A 1 172 ? 26.918 -9.454 -47.836 1.00 92.38 172 SER A CA 1
ATOM 1347 C C . SER A 1 172 ? 26.521 -9.053 -46.412 1.00 92.38 172 SER A C 1
ATOM 1349 O O . SER A 1 172 ? 25.511 -8.381 -46.196 1.00 92.38 172 SER A O 1
ATOM 1351 N N . TRP A 1 173 ? 27.327 -9.427 -45.416 1.00 91.00 173 TRP A N 1
ATOM 1352 C CA . TRP A 1 173 ? 27.097 -8.996 -44.032 1.00 91.00 173 TRP A CA 1
ATOM 1353 C C . TRP A 1 173 ? 27.162 -7.472 -43.873 1.00 91.00 173 TRP A C 1
ATOM 1355 O O . TRP A 1 173 ? 26.432 -6.911 -43.062 1.00 91.00 173 TRP A O 1
ATOM 1365 N N . SER A 1 174 ? 27.940 -6.798 -44.724 1.00 92.81 174 SER A N 1
ATOM 1366 C CA . SER A 1 174 ? 28.001 -5.335 -44.820 1.00 92.81 174 SER A CA 1
ATOM 1367 C C . SER A 1 174 ? 26.636 -4.754 -45.201 1.00 92.81 174 SER A C 1
ATOM 1369 O O . SER A 1 174 ? 26.123 -3.877 -44.512 1.00 92.81 174 SER A O 1
ATOM 1371 N N . GLN A 1 175 ? 25.974 -5.324 -46.217 1.00 94.19 175 GLN A N 1
ATOM 1372 C CA . GLN A 1 175 ? 24.620 -4.921 -46.621 1.00 94.19 175 GLN A CA 1
ATOM 1373 C C . GLN A 1 175 ? 23.568 -5.200 -45.541 1.00 94.19 175 GLN A C 1
ATOM 1375 O O . GLN A 1 175 ? 22.618 -4.438 -45.395 1.00 94.19 175 GLN A O 1
ATOM 1380 N N . ILE A 1 176 ? 23.725 -6.285 -44.787 1.00 93.06 176 ILE A N 1
ATOM 1381 C CA . ILE A 1 176 ? 22.780 -6.687 -43.736 1.00 93.06 176 ILE A CA 1
ATOM 1382 C C . ILE A 1 176 ? 22.884 -5.772 -42.525 1.00 93.06 176 ILE A C 1
ATOM 1384 O O . ILE A 1 176 ? 21.860 -5.354 -42.000 1.00 93.06 176 ILE A O 1
ATOM 1388 N N . ILE A 1 177 ? 24.098 -5.413 -42.105 1.00 92.69 177 ILE A N 1
ATOM 1389 C CA . ILE A 1 177 ? 24.295 -4.461 -41.007 1.00 92.69 177 ILE A CA 1
ATOM 1390 C C . ILE A 1 177 ? 23.795 -3.072 -41.403 1.00 92.69 177 ILE A C 1
ATOM 1392 O O . ILE A 1 177 ? 23.160 -2.403 -40.592 1.00 92.69 177 ILE A O 1
ATOM 1396 N N . THR A 1 178 ? 24.018 -2.647 -42.651 1.00 94.69 178 THR A N 1
ATOM 1397 C CA . THR A 1 178 ? 23.420 -1.404 -43.157 1.00 94.69 178 THR A CA 1
ATOM 1398 C C . THR A 1 178 ? 21.894 -1.457 -43.089 1.00 94.69 178 THR A C 1
ATOM 1400 O O . THR A 1 178 ? 21.291 -0.539 -42.546 1.00 94.69 178 THR A O 1
ATOM 1403 N N . ALA A 1 179 ? 21.271 -2.551 -43.540 1.00 94.88 179 ALA A N 1
ATOM 1404 C CA . ALA A 1 179 ? 19.821 -2.716 -43.445 1.00 94.88 179 ALA A CA 1
ATOM 1405 C C . ALA A 1 179 ? 19.320 -2.754 -41.991 1.00 94.88 179 ALA A C 1
ATOM 1407 O O . ALA A 1 179 ? 18.254 -2.223 -41.701 1.00 94.88 179 ALA A O 1
ATOM 1408 N N . TYR A 1 180 ? 20.079 -3.345 -41.065 1.00 94.31 180 TYR A N 1
ATOM 1409 C CA . TYR A 1 180 ? 19.757 -3.303 -39.640 1.00 94.31 180 TYR A CA 1
ATOM 1410 C C . TYR A 1 180 ? 19.736 -1.864 -39.114 1.00 94.31 180 TYR A C 1
ATOM 1412 O O . TYR A 1 180 ? 18.742 -1.455 -38.526 1.00 94.31 180 TYR A O 1
ATOM 1420 N N . ALA A 1 181 ? 20.770 -1.067 -39.391 1.00 91.31 181 ALA A N 1
ATOM 1421 C CA . ALA A 1 181 ? 20.793 0.338 -38.990 1.00 91.31 181 ALA A CA 1
ATOM 1422 C C . ALA A 1 181 ? 19.658 1.160 -39.633 1.00 91.31 181 ALA A C 1
ATOM 1424 O O . ALA A 1 181 ? 19.044 1.988 -38.964 1.00 91.31 181 ALA A O 1
ATOM 1425 N N . GLU A 1 182 ? 19.315 0.893 -40.898 1.00 93.12 182 GLU A N 1
ATOM 1426 C CA . GLU A 1 182 ? 18.151 1.506 -41.556 1.00 93.12 182 GLU A CA 1
ATOM 1427 C C . GLU A 1 182 ? 16.829 1.138 -40.867 1.00 93.12 182 GLU A C 1
ATOM 1429 O O . GLU A 1 182 ? 15.954 1.993 -40.733 1.00 93.12 182 GLU A O 1
ATOM 1434 N N . LEU A 1 183 ? 16.680 -0.103 -40.389 1.00 92.81 183 LEU A N 1
ATOM 1435 C CA . LEU A 1 183 ? 15.512 -0.526 -39.611 1.00 92.81 183 LEU A CA 1
ATOM 1436 C C . LEU A 1 183 ? 15.442 0.192 -38.258 1.00 92.81 183 LEU A C 1
ATOM 1438 O O . LEU A 1 183 ? 14.357 0.623 -37.874 1.00 92.81 183 LEU A O 1
ATOM 1442 N N . LEU A 1 184 ? 16.570 0.366 -37.558 1.00 89.19 184 LEU A N 1
ATOM 1443 C CA . LEU A 1 184 ? 16.624 1.137 -36.306 1.00 89.19 184 LEU A CA 1
ATOM 1444 C C . LEU A 1 184 ? 16.182 2.589 -36.538 1.00 89.19 184 LEU A C 1
ATOM 1446 O O . LEU A 1 184 ? 15.323 3.107 -35.823 1.00 89.19 184 LEU A O 1
ATOM 1450 N N . LYS A 1 185 ? 16.699 3.216 -37.597 1.00 87.56 185 LYS A N 1
ATOM 1451 C CA . LYS A 1 185 ? 16.322 4.572 -38.002 1.00 87.56 185 LYS A CA 1
ATOM 1452 C C . LYS A 1 185 ? 14.839 4.682 -38.352 1.00 87.56 185 LYS A C 1
ATOM 1454 O O . LYS A 1 185 ? 14.165 5.620 -37.929 1.00 87.56 185 LYS A O 1
ATOM 1459 N N . ALA A 1 186 ? 14.315 3.717 -39.108 1.00 86.69 186 ALA A N 1
ATOM 1460 C CA . ALA A 1 186 ? 12.902 3.666 -39.469 1.00 86.69 186 ALA A CA 1
ATOM 1461 C C . ALA A 1 186 ? 12.010 3.494 -38.235 1.00 86.69 186 ALA A C 1
ATOM 1463 O O . ALA A 1 186 ? 10.998 4.179 -38.127 1.00 86.69 186 ALA A O 1
ATOM 1464 N N . ARG A 1 187 ? 12.410 2.655 -37.272 1.00 84.75 187 ARG A N 1
ATOM 1465 C CA . ARG A 1 187 ? 11.700 2.488 -35.997 1.00 84.75 187 ARG A CA 1
ATOM 1466 C C . ARG A 1 187 ? 11.674 3.779 -35.191 1.00 84.75 187 ARG A C 1
ATOM 1468 O O . ARG A 1 187 ? 10.637 4.155 -34.654 1.00 84.75 187 ARG A O 1
ATOM 1475 N N . GLN A 1 188 ? 12.792 4.494 -35.147 1.00 77.50 188 GLN A N 1
ATOM 1476 C CA . GLN A 1 188 ? 12.847 5.799 -34.498 1.00 77.50 188 GLN A CA 1
ATOM 1477 C C . GLN A 1 188 ? 11.894 6.801 -35.167 1.00 77.50 188 GLN A C 1
ATOM 1479 O O . GLN A 1 188 ? 11.192 7.552 -34.489 1.00 77.50 188 GLN A O 1
ATOM 1484 N N . GLN A 1 189 ? 11.868 6.815 -36.499 1.00 77.81 189 GLN A N 1
ATOM 1485 C CA . GLN A 1 189 ? 10.975 7.678 -37.260 1.00 77.81 189 GLN A CA 1
ATOM 1486 C C . GLN A 1 189 ? 9.503 7.290 -37.052 1.00 77.81 189 GLN A C 1
ATOM 1488 O O . GLN A 1 189 ? 8.677 8.173 -36.863 1.00 77.81 189 GLN A O 1
ATOM 1493 N N . GLU A 1 190 ? 9.184 5.997 -36.989 1.00 79.31 190 GLU A N 1
ATOM 1494 C CA . GLU A 1 190 ? 7.845 5.485 -36.674 1.00 79.31 190 GLU A CA 1
ATOM 1495 C C . GLU A 1 190 ? 7.372 5.954 -35.291 1.00 79.31 190 GLU A C 1
ATOM 1497 O O . GLU A 1 190 ? 6.245 6.420 -35.157 1.00 79.31 190 GLU A O 1
ATOM 1502 N N . ILE A 1 191 ? 8.220 5.892 -34.262 1.00 74.06 191 ILE A N 1
ATOM 1503 C CA . ILE A 1 191 ? 7.894 6.391 -32.911 1.00 74.06 191 ILE A CA 1
ATOM 1504 C C . ILE A 1 191 ? 7.615 7.903 -32.953 1.00 74.06 191 ILE A C 1
ATOM 1506 O O . ILE A 1 191 ? 6.634 8.385 -32.388 1.00 74.06 191 ILE A O 1
ATOM 1510 N N . LYS A 1 192 ? 8.433 8.658 -33.697 1.00 70.88 192 LYS A N 1
ATOM 1511 C CA . LYS A 1 192 ? 8.238 10.105 -33.892 1.00 70.88 192 LYS A CA 1
ATOM 1512 C C . LYS A 1 192 ? 6.947 10.431 -34.654 1.00 70.88 192 LYS A C 1
ATOM 1514 O O . LYS A 1 192 ? 6.286 11.408 -34.317 1.00 70.88 192 LYS A O 1
ATOM 1519 N N . GLU A 1 193 ? 6.596 9.648 -35.672 1.00 73.19 193 GLU A N 1
ATOM 1520 C CA . GLU A 1 193 ? 5.428 9.874 -36.537 1.00 73.19 193 GLU A CA 1
ATOM 1521 C C . GLU A 1 193 ? 4.117 9.382 -35.923 1.00 73.19 193 GLU A C 1
ATOM 1523 O O . GLU A 1 193 ? 3.102 10.070 -36.022 1.00 73.19 193 GLU A O 1
ATOM 1528 N N . SER A 1 194 ? 4.133 8.219 -35.268 1.00 72.88 194 SER A N 1
ATOM 1529 C CA . SER A 1 194 ? 2.999 7.713 -34.484 1.00 72.88 194 SER A CA 1
ATOM 1530 C C . SER A 1 194 ? 2.677 8.636 -33.314 1.00 72.88 194 SER A C 1
ATOM 1532 O O . SER A 1 194 ? 1.537 8.678 -32.850 1.00 72.88 194 SER A O 1
ATOM 1534 N N . GLY A 1 195 ? 3.686 9.377 -32.844 1.00 75.31 195 GLY A N 1
ATOM 1535 C CA . GLY A 1 195 ? 3.589 10.208 -31.664 1.00 75.31 195 GLY A CA 1
ATOM 1536 C C . GLY A 1 195 ? 3.282 9.378 -30.427 1.00 75.31 195 GLY A C 1
ATOM 1537 O O . GLY A 1 195 ? 2.613 9.912 -29.556 1.00 75.31 195 GLY A O 1
ATOM 1538 N N . LYS A 1 196 ? 3.707 8.104 -30.372 1.00 81.94 196 LYS A N 1
ATOM 1539 C CA . LYS A 1 196 ? 3.531 7.148 -29.263 1.00 81.94 196 LYS A CA 1
ATOM 1540 C C . LYS A 1 196 ? 4.811 6.326 -29.053 1.00 81.94 196 LYS A C 1
ATOM 1542 O O . LYS A 1 196 ? 5.554 6.125 -30.015 1.00 81.94 196 LYS A O 1
ATOM 1547 N N . PRO A 1 197 ? 5.088 5.833 -27.832 1.00 79.31 197 PRO A N 1
ATOM 1548 C CA . PRO A 1 197 ? 6.265 5.011 -27.577 1.00 79.31 197 PRO A CA 1
ATOM 1549 C C . PRO A 1 197 ? 6.142 3.620 -28.215 1.00 79.31 197 PRO A C 1
ATOM 1551 O O . PRO A 1 197 ? 5.054 3.145 -28.525 1.00 79.31 197 PRO A O 1
ATOM 1554 N N . ALA A 1 198 ? 7.283 2.947 -28.378 1.00 73.06 198 ALA A N 1
ATOM 1555 C CA . ALA A 1 198 ? 7.407 1.647 -29.044 1.00 73.06 198 ALA A CA 1
ATOM 1556 C C . ALA A 1 198 ? 6.481 0.549 -28.494 1.00 73.06 198 ALA A C 1
ATOM 1558 O O . ALA A 1 198 ? 6.072 -0.342 -29.243 1.00 73.06 198 ALA A O 1
ATOM 1559 N N . TRP A 1 199 ? 6.204 0.620 -27.195 1.00 80.12 199 TRP A N 1
ATOM 1560 C CA . TRP A 1 199 ? 5.381 -0.316 -26.442 1.00 80.12 199 TRP A CA 1
ATOM 1561 C C . TRP A 1 199 ? 3.886 -0.089 -26.591 1.00 80.12 199 TRP A C 1
ATOM 1563 O O . TRP A 1 199 ? 3.096 -0.970 -26.273 1.00 80.12 199 TRP A O 1
ATOM 1573 N N . TYR A 1 200 ? 3.496 1.081 -27.094 1.00 82.94 200 TYR A N 1
ATOM 1574 C CA . TYR A 1 200 ? 2.100 1.437 -27.232 1.00 82.94 200 TYR A CA 1
ATOM 1575 C C . TYR A 1 200 ? 1.445 0.580 -28.328 1.00 82.94 200 TYR A C 1
ATOM 1577 O O . TYR A 1 200 ? 1.927 0.582 -29.469 1.00 82.94 200 TYR A O 1
ATOM 1585 N N . PRO A 1 201 ? 0.347 -0.135 -28.034 1.00 82.69 201 PRO A N 1
ATOM 1586 C CA . PRO A 1 201 ? -0.309 -0.987 -29.015 1.00 82.69 201 PRO A CA 1
ATOM 1587 C C . PRO A 1 201 ? -0.810 -0.192 -30.223 1.00 82.69 201 PRO A C 1
ATOM 1589 O O . PRO A 1 201 ? -1.464 0.842 -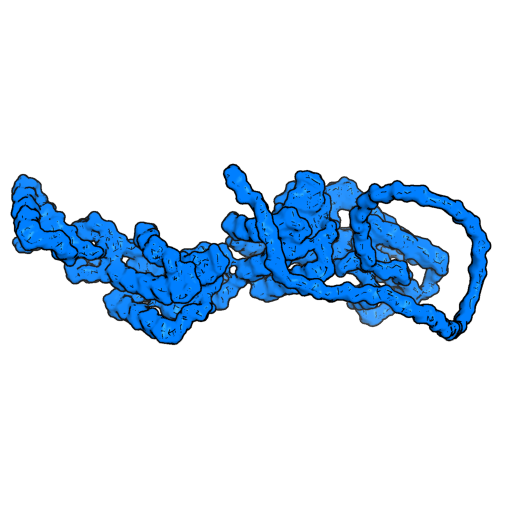30.088 1.00 82.69 201 PRO A O 1
ATOM 1592 N N . LYS A 1 202 ? -0.552 -0.710 -31.430 1.00 81.50 202 LYS A N 1
ATOM 1593 C CA . LYS A 1 202 ? -1.091 -0.139 -32.681 1.00 81.50 202 LYS A CA 1
ATOM 1594 C C . LYS A 1 202 ? -2.600 -0.358 -32.826 1.00 81.50 202 LYS A C 1
ATOM 1596 O O . LYS A 1 202 ? -3.262 0.411 -33.516 1.00 81.50 202 LYS A O 1
ATOM 1601 N N . ASP A 1 203 ? -3.117 -1.413 -32.201 1.00 83.81 203 ASP A N 1
ATOM 1602 C CA . ASP A 1 203 ? -4.523 -1.809 -32.220 1.00 83.81 203 ASP A CA 1
ATOM 1603 C C . ASP A 1 203 ? -5.006 -2.038 -30.783 1.00 83.81 203 ASP A C 1
ATOM 1605 O O . ASP A 1 203 ? -4.874 -3.132 -30.235 1.00 83.81 203 ASP A O 1
ATOM 1609 N N . LEU A 1 204 ? -5.532 -0.976 -30.168 1.00 81.81 204 LEU A N 1
ATOM 1610 C CA . LEU A 1 204 ? -6.089 -1.026 -28.814 1.00 81.81 204 LEU A CA 1
ATOM 1611 C C . LEU A 1 204 ? -7.358 -1.888 -28.737 1.00 81.81 204 LEU A C 1
ATOM 1613 O O . LEU A 1 204 ? -7.632 -2.460 -27.690 1.00 81.81 204 LEU A O 1
ATOM 1617 N N . GLU A 1 205 ? -8.131 -2.005 -29.824 1.00 84.00 205 GLU A N 1
ATOM 1618 C CA . GLU A 1 205 ? -9.400 -2.749 -29.808 1.00 84.00 205 GLU A CA 1
ATOM 1619 C C . GLU A 1 205 ? -9.181 -4.258 -29.651 1.00 84.00 205 GLU A C 1
ATOM 1621 O O . GLU A 1 205 ? -10.018 -4.948 -29.070 1.00 84.00 205 GLU A O 1
ATOM 1626 N N . ASN A 1 206 ? -8.056 -4.768 -30.159 1.00 86.44 206 ASN A N 1
ATOM 1627 C CA . ASN A 1 206 ? -7.696 -6.185 -30.098 1.00 86.44 206 ASN A CA 1
ATOM 1628 C C . ASN A 1 206 ? -6.496 -6.468 -29.182 1.00 86.44 206 ASN A C 1
ATOM 1630 O O . ASN A 1 206 ? -5.945 -7.576 -29.231 1.00 86.44 206 ASN A O 1
ATOM 1634 N N . PHE A 1 207 ? -6.081 -5.491 -28.370 1.00 85.94 207 PHE A N 1
ATOM 1635 C CA . PHE A 1 207 ? -5.000 -5.676 -27.410 1.00 85.94 207 PHE A CA 1
ATOM 1636 C C . PHE A 1 207 ? -5.366 -6.760 -26.391 1.00 85.94 207 PHE A C 1
ATOM 1638 O O . PHE A 1 207 ? -6.525 -6.919 -26.001 1.00 85.94 207 PHE A O 1
ATOM 1645 N N . LYS A 1 208 ? -4.365 -7.549 -26.002 1.00 85.44 208 LYS A N 1
ATOM 1646 C CA . LYS A 1 208 ? -4.495 -8.575 -24.974 1.00 85.44 208 LYS A CA 1
ATOM 1647 C C . LYS A 1 208 ? -3.418 -8.350 -23.942 1.00 85.44 208 LYS A C 1
ATOM 1649 O O . LYS A 1 208 ? -2.246 -8.277 -24.310 1.00 85.44 208 LYS A O 1
ATOM 1654 N N . ASP A 1 209 ? -3.842 -8.344 -22.691 1.00 83.44 209 ASP A N 1
ATOM 1655 C CA . ASP A 1 209 ? -2.947 -8.253 -21.552 1.00 83.44 209 ASP A CA 1
ATOM 1656 C C . ASP A 1 209 ? -1.896 -9.362 -21.631 1.00 83.44 209 ASP A C 1
ATOM 1658 O O . ASP A 1 209 ? -2.169 -10.512 -22.006 1.00 83.44 209 ASP A O 1
ATOM 1662 N N . PHE A 1 210 ? -0.667 -8.992 -21.310 1.00 85.81 210 PHE A N 1
ATOM 1663 C CA . PHE A 1 210 ? 0.482 -9.879 -21.304 1.00 85.81 210 PHE A CA 1
ATO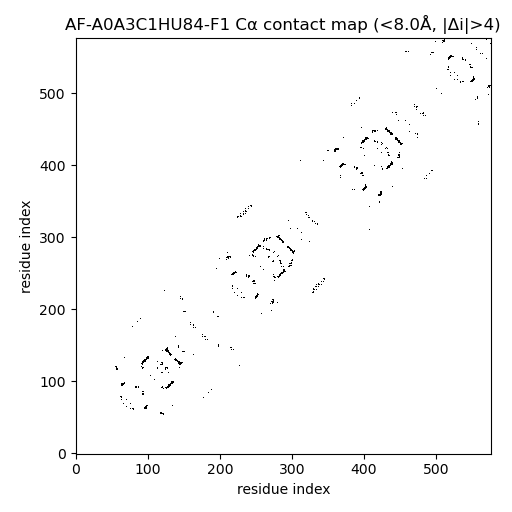M 1664 C C . PHE A 1 210 ? 1.386 -9.487 -20.144 1.00 85.81 210 PHE A C 1
ATOM 1666 O O . PHE A 1 210 ? 1.376 -8.340 -19.718 1.00 85.81 210 PHE A O 1
ATOM 1673 N N . HIS A 1 211 ? 2.164 -10.436 -19.634 1.00 83.25 211 HIS A N 1
ATOM 1674 C CA . HIS A 1 211 ? 3.154 -10.174 -18.595 1.00 83.25 211 HIS A CA 1
ATOM 1675 C C . HIS A 1 211 ? 4.552 -10.252 -19.199 1.00 83.25 211 HIS A C 1
ATOM 1677 O O . HIS A 1 211 ? 4.911 -11.278 -19.787 1.00 83.25 211 HIS A O 1
ATOM 1683 N N . ASP A 1 212 ? 5.340 -9.199 -19.011 1.00 82.12 212 ASP A N 1
ATOM 1684 C CA . ASP A 1 212 ? 6.744 -9.141 -19.390 1.00 82.12 212 ASP A CA 1
ATOM 1685 C C . ASP A 1 212 ? 7.634 -9.185 -18.137 1.00 82.12 212 ASP A C 1
ATOM 1687 O O . ASP A 1 212 ? 7.838 -8.206 -17.408 1.00 82.12 212 ASP A O 1
ATOM 1691 N N . ALA A 1 213 ? 8.163 -10.379 -17.864 1.00 79.62 213 ALA A N 1
ATOM 1692 C CA . ALA A 1 213 ? 9.035 -10.608 -16.717 1.00 79.62 213 ALA A CA 1
ATOM 1693 C C . ALA A 1 213 ? 10.384 -9.881 -16.848 1.00 79.62 213 ALA A C 1
ATOM 1695 O O . ALA A 1 213 ? 11.006 -9.592 -15.827 1.00 79.62 213 ALA A O 1
ATOM 1696 N N . ASP A 1 214 ? 10.803 -9.559 -18.073 1.00 77.56 214 ASP A N 1
ATOM 1697 C CA . ASP A 1 214 ? 12.115 -8.988 -18.376 1.00 77.56 214 ASP A CA 1
ATOM 1698 C C . ASP A 1 214 ? 12.061 -7.459 -18.566 1.00 77.56 214 ASP A C 1
ATOM 1700 O O . ASP A 1 214 ? 13.105 -6.799 -18.622 1.00 77.56 214 ASP A O 1
ATOM 1704 N N . ALA A 1 215 ? 10.860 -6.867 -18.591 1.00 80.38 215 ALA A N 1
ATOM 1705 C CA . ALA A 1 215 ? 10.686 -5.422 -18.694 1.00 80.38 215 ALA A CA 1
ATOM 1706 C C . ALA A 1 215 ? 11.411 -4.658 -17.555 1.00 80.38 215 ALA A C 1
ATOM 1708 O O . ALA A 1 215 ? 11.346 -5.045 -16.382 1.00 80.38 215 ALA A O 1
ATOM 1709 N N . PRO A 1 216 ? 12.097 -3.540 -17.846 1.00 85.81 216 PRO A N 1
ATOM 1710 C CA . PRO A 1 216 ? 12.793 -2.761 -16.824 1.00 85.81 216 PRO A CA 1
ATOM 1711 C C . PRO A 1 216 ? 11.809 -2.071 -15.870 1.00 85.81 216 PRO A C 1
ATOM 1713 O O . PRO A 1 216 ? 10.895 -1.380 -16.302 1.00 85.81 216 PRO A O 1
ATOM 1716 N N . ARG A 1 217 ? 12.027 -2.196 -14.555 1.00 93.31 217 ARG A N 1
ATOM 1717 C CA . ARG A 1 217 ? 11.202 -1.522 -13.527 1.00 93.31 217 ARG A CA 1
ATOM 1718 C C . ARG A 1 217 ? 11.677 -0.101 -13.186 1.00 93.31 217 ARG A C 1
ATOM 1720 O O . ARG A 1 217 ? 11.028 0.609 -12.425 1.00 93.31 217 ARG A O 1
ATOM 1727 N N . LEU A 1 218 ? 12.794 0.330 -13.763 1.00 95.25 218 LEU A N 1
ATOM 1728 C CA . LEU A 1 218 ? 13.250 1.715 -13.753 1.00 95.25 218 LEU A CA 1
ATOM 1729 C C . LEU A 1 218 ? 13.540 2.122 -15.197 1.00 95.25 218 LEU A C 1
ATOM 1731 O O . LEU A 1 218 ? 14.401 1.526 -15.842 1.00 95.25 218 LEU A O 1
ATOM 1735 N N . VAL A 1 219 ? 12.800 3.105 -15.698 1.00 89.31 219 VAL A N 1
ATOM 1736 C CA . VAL A 1 219 ? 12.925 3.637 -17.057 1.00 89.31 219 VAL A CA 1
ATOM 1737 C C . VAL A 1 219 ? 13.112 5.148 -16.956 1.00 89.31 219 VAL A C 1
ATOM 1739 O O . VAL A 1 219 ? 12.143 5.863 -16.719 1.00 89.31 219 VAL A O 1
ATOM 1742 N N . ASP A 1 220 ? 14.346 5.637 -17.109 1.00 90.00 220 ASP A N 1
ATOM 1743 C CA . ASP A 1 220 ? 14.684 7.064 -16.972 1.00 90.00 220 ASP A CA 1
ATOM 1744 C C . ASP A 1 220 ? 14.938 7.750 -18.329 1.00 90.00 220 ASP A C 1
ATOM 1746 O O . ASP A 1 220 ? 16.059 8.137 -18.652 1.00 90.00 220 ASP A O 1
ATOM 1750 N N . LEU A 1 221 ? 13.904 7.923 -19.164 1.00 82.56 221 LEU A N 1
ATOM 1751 C CA . LEU A 1 221 ? 14.076 8.576 -20.478 1.00 82.56 221 LEU A CA 1
ATOM 1752 C C . LEU A 1 221 ? 14.289 10.085 -20.371 1.00 82.56 221 LEU A C 1
ATOM 1754 O O . LEU A 1 221 ? 14.742 10.718 -21.329 1.00 82.56 221 LEU A O 1
ATOM 1758 N N . ALA A 1 222 ? 13.940 10.675 -19.229 1.00 83.44 222 ALA A N 1
ATOM 1759 C CA . ALA A 1 222 ? 14.201 12.077 -18.959 1.00 83.44 222 ALA A CA 1
ATOM 1760 C C . ALA A 1 222 ? 15.640 12.358 -18.499 1.00 83.44 222 ALA A C 1
ATOM 1762 O O . ALA A 1 222 ? 15.997 13.539 -18.455 1.00 83.44 222 ALA A O 1
ATOM 1763 N N . ASP A 1 223 ? 16.441 11.321 -18.207 1.00 85.06 223 ASP A N 1
ATOM 1764 C CA . ASP A 1 223 ? 17.839 11.424 -17.754 1.00 85.06 223 ASP A CA 1
ATOM 1765 C C . ASP A 1 223 ? 17.955 12.355 -16.529 1.00 85.06 223 ASP A C 1
ATOM 1767 O O . ASP A 1 223 ? 18.688 13.352 -16.530 1.00 85.06 223 ASP A O 1
ATOM 1771 N N . ILE A 1 224 ? 17.123 12.101 -15.507 1.00 90.06 224 ILE A N 1
ATOM 1772 C CA . ILE A 1 224 ? 16.995 12.950 -14.308 1.00 90.06 224 ILE A CA 1
ATOM 1773 C C . ILE A 1 224 ? 17.560 12.319 -13.033 1.00 90.06 224 ILE A C 1
ATOM 1775 O O . ILE A 1 224 ? 17.583 13.005 -12.002 1.00 90.06 224 ILE A O 1
ATOM 1779 N N . PHE A 1 225 ? 18.017 11.069 -13.083 1.00 92.06 225 PHE A N 1
ATOM 1780 C CA . PHE A 1 225 ? 18.639 10.371 -11.960 1.00 92.06 225 PHE A CA 1
ATOM 1781 C C . PHE A 1 225 ? 20.143 10.172 -12.171 1.00 92.06 225 PHE A C 1
ATOM 1783 O O . PHE A 1 225 ? 20.646 10.119 -13.291 1.00 92.06 225 PHE A O 1
ATOM 1790 N N . THR A 1 226 ? 20.903 10.076 -11.078 1.00 87.56 226 THR A N 1
ATOM 1791 C CA . THR A 1 226 ? 22.290 9.585 -11.139 1.00 87.56 226 THR A CA 1
ATOM 1792 C C . THR A 1 226 ? 22.330 8.067 -11.008 1.00 87.56 226 THR A C 1
ATOM 1794 O O . THR A 1 226 ? 21.451 7.471 -10.395 1.00 87.56 226 THR A O 1
ATOM 1797 N N . LYS A 1 227 ? 23.411 7.434 -11.474 1.00 83.19 227 LYS A N 1
ATOM 1798 C CA . LYS A 1 227 ? 23.643 5.990 -11.313 1.00 83.19 227 LYS A CA 1
ATOM 1799 C C . LYS A 1 227 ? 23.437 5.482 -9.892 1.00 83.19 227 LYS A C 1
ATOM 1801 O O . LYS A 1 227 ? 22.848 4.431 -9.678 1.00 83.19 227 LYS A O 1
ATOM 1806 N N . GLU A 1 228 ? 23.971 6.207 -8.913 1.00 90.00 228 GLU A N 1
ATOM 1807 C CA . GLU A 1 228 ? 23.852 5.824 -7.509 1.00 90.00 228 GLU A CA 1
ATOM 1808 C C . GLU A 1 228 ? 22.391 5.860 -7.044 1.00 90.00 228 GLU A C 1
ATOM 1810 O O . GLU A 1 228 ? 21.978 5.021 -6.243 1.00 90.00 228 GLU A O 1
ATOM 1815 N N . GLU A 1 229 ? 21.605 6.809 -7.558 1.00 96.38 229 GLU A N 1
ATOM 1816 C CA . GLU A 1 229 ? 20.173 6.893 -7.290 1.00 96.38 229 GLU A CA 1
ATOM 1817 C C . GLU A 1 229 ? 19.423 5.748 -7.983 1.00 96.38 229 GLU A C 1
ATOM 1819 O O . GLU A 1 229 ? 18.633 5.070 -7.327 1.00 96.38 229 GLU A O 1
ATOM 1824 N N . GLU A 1 230 ? 19.717 5.463 -9.255 1.00 92.94 230 GLU A N 1
ATOM 1825 C CA . GLU A 1 230 ? 19.129 4.347 -10.009 1.00 92.94 230 GLU A CA 1
ATOM 1826 C C . GLU A 1 230 ? 19.409 2.987 -9.349 1.00 92.94 230 GLU A C 1
ATOM 1828 O O . GLU A 1 230 ? 18.491 2.192 -9.136 1.00 92.94 230 GLU A O 1
ATOM 1833 N N . GLU A 1 231 ? 20.660 2.725 -8.954 1.00 93.19 231 GLU A N 1
ATOM 1834 C CA . GLU A 1 231 ? 21.052 1.501 -8.242 1.00 93.19 231 GLU A CA 1
ATOM 1835 C C . GLU A 1 231 ? 20.296 1.360 -6.914 1.00 93.19 231 GLU A C 1
ATOM 1837 O O . GLU A 1 231 ? 19.845 0.267 -6.555 1.00 93.19 231 GLU A O 1
ATOM 1842 N N . GLN A 1 232 ? 20.118 2.467 -6.187 1.00 97.62 232 GLN A N 1
ATOM 1843 C CA . GLN A 1 232 ? 19.359 2.473 -4.943 1.00 97.62 232 GLN A CA 1
ATOM 1844 C C . GLN A 1 232 ? 17.864 2.223 -5.180 1.00 97.62 232 GLN A C 1
ATOM 1846 O O . GLN A 1 232 ? 17.263 1.443 -4.437 1.00 97.62 232 GLN A O 1
ATOM 1851 N N . MET A 1 233 ? 17.263 2.841 -6.199 1.00 98.44 233 MET A N 1
ATOM 1852 C CA . MET A 1 233 ? 15.865 2.609 -6.571 1.00 98.44 233 MET A CA 1
ATOM 1853 C C . MET A 1 233 ? 15.641 1.150 -6.958 1.00 98.44 233 MET A C 1
ATOM 1855 O O . MET A 1 233 ? 14.776 0.502 -6.374 1.00 98.44 233 MET A O 1
ATOM 1859 N N . LEU A 1 234 ? 16.461 0.604 -7.859 1.00 97.06 234 LEU A N 1
ATOM 1860 C CA . LEU A 1 234 ? 16.381 -0.793 -8.291 1.00 97.06 234 LEU A CA 1
ATOM 1861 C C . LEU A 1 234 ? 16.521 -1.763 -7.114 1.00 97.06 234 LEU A C 1
ATOM 1863 O O . LEU A 1 234 ? 15.762 -2.725 -7.016 1.00 97.06 234 LEU A O 1
ATOM 1867 N N . SER A 1 235 ? 17.434 -1.485 -6.179 1.00 97.31 235 SER A N 1
ATOM 1868 C CA . SER A 1 235 ? 17.586 -2.274 -4.951 1.00 97.31 235 SER A CA 1
ATOM 1869 C C . SER A 1 235 ? 16.309 -2.281 -4.098 1.00 97.31 235 SER A C 1
ATOM 1871 O O . SER A 1 235 ? 15.899 -3.331 -3.594 1.00 97.31 235 SER A O 1
ATOM 1873 N N . ILE A 1 236 ? 15.645 -1.128 -3.952 1.00 98.00 236 ILE A N 1
ATOM 1874 C CA . ILE A 1 236 ? 14.389 -1.018 -3.197 1.00 98.00 236 ILE A CA 1
ATOM 1875 C C . ILE A 1 236 ? 13.244 -1.714 -3.942 1.00 98.00 236 ILE A C 1
ATOM 1877 O O . ILE A 1 236 ? 12.520 -2.488 -3.320 1.00 98.00 236 ILE A O 1
ATOM 1881 N N . ILE A 1 237 ? 13.114 -1.495 -5.253 1.00 96.88 237 ILE A N 1
ATOM 1882 C CA . ILE A 1 237 ? 12.110 -2.125 -6.127 1.00 96.88 237 ILE A CA 1
ATOM 1883 C C . ILE A 1 237 ? 12.198 -3.653 -6.030 1.00 96.88 237 ILE A C 1
ATOM 1885 O O . ILE A 1 237 ? 11.201 -4.313 -5.744 1.00 96.88 237 ILE A O 1
ATOM 1889 N N . GLN A 1 238 ? 13.399 -4.223 -6.167 1.00 94.88 238 GLN A N 1
ATOM 1890 C CA . GLN A 1 238 ? 13.618 -5.669 -6.045 1.00 94.88 238 GLN A CA 1
ATOM 1891 C C . GLN A 1 238 ? 13.228 -6.197 -4.661 1.00 94.88 238 GLN A C 1
ATOM 1893 O O . GLN A 1 238 ? 12.659 -7.284 -4.538 1.00 94.88 238 GLN A O 1
ATOM 1898 N N . ALA A 1 239 ? 13.522 -5.435 -3.604 1.00 94.75 239 ALA A N 1
ATOM 1899 C CA . ALA A 1 239 ? 13.121 -5.809 -2.257 1.00 94.75 239 ALA A CA 1
ATOM 1900 C C . ALA A 1 239 ? 11.593 -5.769 -2.089 1.00 94.75 239 ALA A C 1
ATOM 1902 O O . ALA A 1 239 ? 11.039 -6.678 -1.485 1.00 94.75 239 ALA A O 1
ATOM 1903 N N . ILE A 1 240 ? 10.906 -4.770 -2.652 1.00 93.62 240 ILE A N 1
ATOM 1904 C CA . ILE A 1 240 ? 9.438 -4.688 -2.646 1.00 93.62 240 ILE A CA 1
ATOM 1905 C C . ILE A 1 240 ? 8.832 -5.904 -3.348 1.00 93.62 240 ILE A C 1
ATOM 1907 O O . ILE A 1 240 ? 8.002 -6.590 -2.750 1.00 93.62 240 ILE A O 1
ATOM 1911 N N . GLN A 1 241 ? 9.277 -6.209 -4.569 1.00 91.81 241 GLN A N 1
ATOM 1912 C CA . GLN A 1 241 ? 8.782 -7.355 -5.335 1.00 91.81 241 GLN A CA 1
ATOM 1913 C C . GLN A 1 241 ? 8.952 -8.663 -4.556 1.00 91.81 241 GLN A C 1
ATOM 1915 O O . GLN A 1 241 ? 8.008 -9.442 -4.428 1.00 91.81 241 GLN A O 1
ATOM 1920 N N . LYS A 1 242 ? 10.138 -8.881 -3.976 1.00 90.94 242 LYS A N 1
ATOM 1921 C CA . LYS A 1 242 ? 10.440 -10.080 -3.187 1.00 90.94 242 LYS A CA 1
ATOM 1922 C C . LYS A 1 242 ? 9.607 -10.180 -1.907 1.00 90.94 242 LYS A C 1
ATOM 1924 O O . LYS A 1 242 ? 9.153 -11.272 -1.577 1.00 90.94 242 LYS A O 1
ATOM 1929 N N . ASP A 1 243 ? 9.464 -9.077 -1.176 1.00 88.62 243 ASP A N 1
ATOM 1930 C CA . ASP A 1 243 ? 8.855 -9.071 0.158 1.00 88.62 243 ASP A CA 1
ATOM 1931 C C . ASP A 1 243 ? 7.315 -9.080 0.087 1.00 88.62 243 ASP A C 1
ATOM 1933 O O . ASP A 1 243 ? 6.667 -9.585 1.001 1.00 88.62 243 ASP A O 1
ATOM 1937 N N . SER A 1 244 ? 6.724 -8.534 -0.984 1.00 87.69 244 SER A N 1
ATOM 1938 C CA . SER A 1 244 ? 5.273 -8.295 -1.075 1.00 87.69 244 SER A CA 1
ATOM 1939 C C . SER A 1 244 ? 4.553 -8.984 -2.237 1.00 87.69 244 SER A C 1
ATOM 1941 O O . SER A 1 244 ? 3.320 -9.025 -2.232 1.00 87.69 244 SER A O 1
ATOM 1943 N N . GLY A 1 245 ? 5.282 -9.503 -3.233 1.00 89.56 245 GLY A N 1
ATOM 1944 C CA . GLY A 1 245 ? 4.680 -10.044 -4.456 1.00 89.56 245 GLY A CA 1
ATOM 1945 C C . GLY A 1 245 ? 3.887 -8.996 -5.246 1.00 89.56 245 GLY A C 1
ATOM 1946 O O . GLY A 1 245 ? 2.817 -9.301 -5.763 1.00 89.56 245 GLY A O 1
ATOM 1947 N N . LYS A 1 246 ? 4.362 -7.746 -5.272 1.00 91.12 246 LYS A N 1
ATOM 1948 C CA . LYS A 1 246 ? 3.754 -6.617 -5.997 1.00 91.12 246 LYS A CA 1
ATOM 1949 C C . LYS A 1 246 ? 4.813 -5.920 -6.834 1.00 91.12 246 LYS A C 1
ATOM 1951 O O . LYS A 1 246 ? 5.952 -5.779 -6.384 1.00 91.12 246 LYS A O 1
ATOM 1956 N N . ASP A 1 247 ? 4.442 -5.491 -8.035 1.00 93.19 247 ASP A N 1
ATOM 1957 C CA . ASP A 1 247 ? 5.352 -4.771 -8.924 1.00 93.19 247 ASP A CA 1
ATOM 1958 C C . ASP A 1 247 ? 5.372 -3.269 -8.608 1.00 93.19 247 ASP A C 1
ATOM 1960 O O . ASP A 1 247 ? 4.383 -2.696 -8.143 1.00 93.19 247 ASP A O 1
ATOM 1964 N N . ILE A 1 248 ? 6.502 -2.619 -8.866 1.00 95.12 248 ILE A N 1
ATOM 1965 C CA . ILE A 1 248 ? 6.589 -1.161 -8.851 1.00 95.12 248 ILE A CA 1
ATOM 1966 C C . ILE A 1 248 ? 7.539 -0.684 -9.941 1.00 95.12 248 ILE A C 1
ATOM 1968 O O . ILE A 1 248 ? 8.685 -1.124 -10.023 1.00 95.12 248 ILE A O 1
ATOM 1972 N N . VAL A 1 249 ? 7.045 0.232 -10.767 1.00 96.38 249 VAL A N 1
ATOM 1973 C CA . VAL A 1 249 ? 7.758 0.789 -11.911 1.00 96.38 249 VAL A CA 1
ATOM 1974 C C . VAL A 1 249 ? 7.943 2.281 -11.698 1.00 96.38 249 VAL A C 1
ATOM 1976 O O . VAL A 1 249 ? 6.987 3.006 -11.429 1.00 96.38 249 VAL A O 1
ATOM 1979 N N . VAL A 1 250 ? 9.172 2.756 -11.855 1.00 98.19 250 VAL A N 1
ATOM 1980 C CA . VAL A 1 250 ? 9.470 4.186 -11.960 1.00 98.19 250 VAL A CA 1
ATOM 1981 C C . VAL A 1 250 ? 9.713 4.498 -13.428 1.00 98.19 250 VAL A C 1
ATOM 1983 O O . VAL A 1 250 ? 10.606 3.917 -14.045 1.00 98.19 250 VAL A O 1
ATOM 1986 N N . TYR A 1 251 ? 8.927 5.416 -13.983 1.00 96.12 251 TYR A N 1
ATOM 1987 C CA . TYR A 1 251 ? 9.012 5.813 -15.384 1.00 96.12 251 TYR A CA 1
ATOM 1988 C C . TYR A 1 251 ? 9.186 7.324 -15.493 1.00 96.12 251 TYR A C 1
ATOM 1990 O O . TYR A 1 251 ? 8.393 8.084 -14.938 1.00 96.12 251 TYR A O 1
ATOM 1998 N N . THR A 1 252 ? 10.183 7.787 -16.236 1.00 95.44 252 THR A N 1
ATOM 1999 C CA . THR A 1 252 ? 10.370 9.206 -16.546 1.00 95.44 252 THR A CA 1
ATOM 2000 C C . THR A 1 252 ? 10.379 9.404 -18.057 1.00 95.44 252 THR A C 1
ATOM 2002 O O . THR A 1 252 ? 10.910 8.582 -18.802 1.00 95.44 252 THR A O 1
ATOM 2005 N N . ASP A 1 253 ? 9.768 10.493 -18.523 1.00 91.31 253 ASP A N 1
ATOM 2006 C CA . ASP A 1 253 ? 9.802 10.879 -19.936 1.00 91.31 253 ASP A CA 1
ATOM 2007 C C . ASP A 1 253 ? 9.720 12.407 -20.075 1.00 91.31 253 ASP A C 1
ATOM 2009 O O . ASP A 1 253 ? 9.186 13.117 -19.219 1.00 91.31 253 ASP A O 1
ATOM 2013 N N . VAL A 1 254 ? 10.244 12.929 -21.177 1.00 84.38 254 VAL A N 1
ATOM 2014 C CA . VAL A 1 254 ? 10.156 14.334 -21.593 1.00 84.38 254 VAL A CA 1
ATOM 2015 C C . VAL A 1 254 ? 8.886 14.644 -22.393 1.00 84.38 254 VAL A C 1
ATOM 2017 O O . VAL A 1 254 ? 8.672 15.800 -22.764 1.00 84.38 254 VAL A O 1
ATOM 2020 N N . THR A 1 255 ? 8.032 13.655 -22.664 1.00 83.62 255 THR A N 1
ATOM 2021 C CA . THR A 1 255 ? 6.730 13.834 -23.321 1.00 83.62 255 THR A CA 1
ATOM 2022 C C . THR A 1 255 ? 5.684 12.845 -22.803 1.00 83.62 255 THR A C 1
ATOM 2024 O O . THR A 1 255 ? 6.008 11.753 -22.353 1.00 83.62 255 THR A O 1
ATOM 2027 N N . THR A 1 256 ? 4.405 13.211 -22.889 1.00 81.44 256 THR A N 1
ATOM 2028 C CA . THR A 1 256 ? 3.279 12.279 -22.711 1.00 81.44 256 THR A CA 1
ATOM 2029 C C . THR A 1 256 ? 2.638 11.881 -24.032 1.00 81.44 256 THR A C 1
ATOM 2031 O O . THR A 1 256 ? 1.528 11.345 -24.042 1.00 81.44 256 THR A O 1
ATOM 2034 N N . TYR A 1 257 ? 3.288 12.163 -25.169 1.00 85.00 257 TYR A N 1
ATOM 2035 C CA . TYR A 1 257 ? 2.821 11.679 -26.469 1.00 85.00 257 TYR A CA 1
ATOM 2036 C C . TYR A 1 257 ? 1.386 12.152 -26.788 1.00 85.00 257 TYR A C 1
ATOM 2038 O O . TYR A 1 257 ? 0.534 11.404 -27.283 1.00 85.00 257 TYR A O 1
ATOM 2046 N N . GLY A 1 258 ? 1.091 13.405 -26.414 1.00 73.75 258 GLY A N 1
ATOM 2047 C CA . GLY A 1 258 ? -0.219 14.043 -26.567 1.00 73.75 258 GLY A CA 1
ATOM 2048 C C . GLY A 1 258 ? -1.296 13.580 -25.576 1.00 73.75 258 GLY A C 1
ATOM 2049 O O . GLY A 1 258 ? -2.452 13.976 -25.722 1.00 73.75 258 GLY A O 1
ATOM 2050 N N . LEU A 1 259 ? -0.951 12.750 -24.587 1.00 84.12 259 LEU A N 1
ATOM 2051 C CA . LEU A 1 259 ? -1.864 12.276 -23.543 1.00 84.12 259 LEU A CA 1
ATOM 2052 C C . LEU A 1 259 ? -1.781 13.137 -22.283 1.00 84.12 259 LEU A C 1
ATOM 2054 O O . LEU A 1 259 ? -0.856 13.922 -22.083 1.00 84.12 259 LEU A O 1
ATOM 2058 N N . SER A 1 260 ? -2.744 12.962 -21.382 1.00 85.06 260 SER A N 1
ATOM 2059 C CA . SER A 1 260 ? -2.575 13.450 -20.014 1.00 85.06 260 SER A CA 1
ATOM 2060 C C . SER A 1 260 ? -1.565 12.572 -19.263 1.00 85.06 260 SER A C 1
ATOM 2062 O O . SER A 1 260 ? -1.430 11.392 -19.579 1.00 85.06 260 SER A O 1
ATOM 2064 N N . ARG A 1 261 ? -0.900 13.113 -18.233 1.00 91.81 261 ARG A N 1
ATOM 2065 C CA . ARG A 1 261 ? -0.022 12.323 -17.344 1.00 91.81 261 ARG A CA 1
ATOM 2066 C C . ARG A 1 261 ? -0.732 11.102 -16.763 1.00 91.81 261 ARG A C 1
ATOM 2068 O O . ARG A 1 261 ? -0.161 10.024 -16.749 1.00 91.81 261 ARG A O 1
ATOM 2075 N N . ARG A 1 262 ? -1.989 11.286 -16.349 1.00 91.38 262 ARG A N 1
ATOM 2076 C CA . ARG A 1 262 ? -2.847 10.219 -15.831 1.00 91.38 262 ARG A CA 1
ATOM 2077 C C . ARG A 1 262 ? -3.046 9.108 -16.852 1.00 91.38 262 ARG A C 1
ATOM 2079 O O . ARG A 1 262 ? -2.816 7.952 -16.542 1.00 91.38 262 ARG A O 1
ATOM 2086 N N . THR A 1 263 ? -3.467 9.472 -18.061 1.00 90.62 263 THR A N 1
ATOM 2087 C CA . THR A 1 263 ? -3.702 8.499 -19.135 1.00 90.62 263 THR A CA 1
ATOM 2088 C C . THR A 1 263 ? -2.414 7.777 -19.495 1.00 90.62 263 THR A C 1
ATOM 2090 O O . THR A 1 263 ? -2.428 6.571 -19.642 1.00 90.62 263 THR A O 1
ATOM 2093 N N . PHE A 1 264 ? -1.293 8.494 -19.583 1.00 93.00 264 PHE A N 1
ATOM 2094 C CA . PHE A 1 264 ? -0.027 7.863 -19.925 1.00 93.00 264 PHE A CA 1
ATOM 2095 C C . PHE A 1 264 ? 0.477 6.916 -18.829 1.00 93.00 264 PHE A C 1
ATOM 2097 O O . PHE A 1 264 ? 0.958 5.840 -19.150 1.00 93.00 264 PHE A O 1
ATOM 2104 N N . ALA A 1 265 ? 0.327 7.273 -17.550 1.00 94.88 265 ALA A N 1
ATOM 2105 C CA . ALA A 1 265 ? 0.669 6.391 -16.434 1.00 94.88 265 ALA A CA 1
ATOM 2106 C C . ALA A 1 265 ? -0.186 5.112 -16.413 1.00 94.88 265 ALA A C 1
ATOM 2108 O O . ALA A 1 265 ? 0.368 4.028 -16.255 1.00 94.88 265 ALA A O 1
ATOM 2109 N N . ALA A 1 266 ? -1.499 5.236 -16.637 1.00 91.56 266 ALA A N 1
ATOM 2110 C CA . ALA A 1 266 ? -2.398 4.089 -16.770 1.00 91.56 266 ALA A CA 1
ATOM 2111 C C . ALA A 1 266 ? -2.028 3.218 -17.982 1.00 91.56 266 ALA A C 1
ATOM 2113 O O . ALA A 1 266 ? -1.875 2.011 -17.847 1.00 91.56 266 ALA A O 1
ATOM 2114 N N . ASP A 1 267 ? -1.763 3.834 -19.141 1.00 93.06 267 ASP A N 1
ATOM 2115 C CA . ASP A 1 267 ? -1.345 3.115 -20.348 1.00 93.06 267 ASP A CA 1
ATOM 2116 C C . ASP A 1 267 ? -0.014 2.367 -20.133 1.00 93.06 267 ASP A C 1
ATOM 2118 O O . ASP A 1 267 ? 0.150 1.263 -20.642 1.00 93.06 267 ASP A O 1
ATOM 2122 N N . ILE A 1 268 ? 0.938 2.927 -19.373 1.00 92.00 268 ILE A N 1
ATOM 2123 C CA . ILE A 1 268 ? 2.158 2.200 -18.983 1.00 92.00 268 ILE A CA 1
ATOM 2124 C C . ILE A 1 268 ? 1.777 0.965 -18.159 1.00 92.00 268 ILE A C 1
ATOM 2126 O O . ILE A 1 268 ? 2.258 -0.128 -18.438 1.00 92.00 268 ILE A O 1
ATOM 2130 N N . ASN A 1 269 ? 0.924 1.128 -17.151 1.00 89.50 269 ASN A N 1
ATOM 2131 C CA . ASN A 1 269 ? 0.575 0.054 -16.225 1.00 89.50 269 ASN A CA 1
ATOM 2132 C C . ASN A 1 269 ? -0.186 -1.093 -16.919 1.00 89.50 269 ASN A C 1
ATOM 2134 O O . ASN A 1 269 ? 0.115 -2.261 -16.692 1.00 89.50 269 ASN A O 1
ATOM 2138 N N . GLU A 1 270 ? -1.119 -0.763 -17.815 1.00 87.38 270 GLU A N 1
ATOM 2139 C CA . GLU A 1 270 ? -2.003 -1.728 -18.484 1.00 87.38 270 GLU A CA 1
ATOM 2140 C C . GLU A 1 270 ? -1.411 -2.306 -19.781 1.00 87.38 270 GLU A C 1
ATOM 2142 O O . GLU A 1 270 ? -1.617 -3.477 -20.099 1.00 87.38 270 GLU A O 1
ATOM 2147 N N . LEU A 1 271 ? -0.680 -1.502 -20.562 1.00 89.25 271 LEU A N 1
ATOM 2148 C CA . LEU A 1 271 ? -0.291 -1.870 -21.932 1.00 89.25 271 LEU A CA 1
ATOM 2149 C C . LEU A 1 271 ? 1.181 -2.262 -22.061 1.00 89.25 271 LEU A C 1
ATOM 2151 O O . LEU A 1 271 ? 1.570 -2.855 -23.069 1.00 89.25 271 LEU A O 1
ATOM 2155 N N . ALA A 1 272 ? 2.003 -1.934 -21.063 1.00 86.81 272 ALA A N 1
ATOM 2156 C CA . ALA A 1 272 ? 3.440 -2.177 -21.086 1.00 86.81 272 ALA A CA 1
ATOM 2157 C C . ALA A 1 272 ? 3.845 -3.453 -20.311 1.00 86.81 272 ALA A C 1
ATOM 2159 O O . ALA A 1 272 ? 5.001 -3.631 -19.940 1.00 86.81 272 ALA A O 1
ATOM 2160 N N . GLY A 1 273 ? 2.902 -4.365 -20.074 1.00 86.94 273 GLY A N 1
ATOM 2161 C CA . GLY A 1 273 ? 3.181 -5.709 -19.564 1.00 86.94 273 GLY A CA 1
ATOM 2162 C C . GLY A 1 273 ? 3.777 -5.786 -18.155 1.00 86.94 273 GLY A C 1
ATOM 2163 O O . GLY A 1 273 ? 4.408 -6.788 -17.814 1.00 86.94 273 GLY A O 1
ATOM 2164 N N . TYR A 1 274 ? 3.596 -4.741 -17.345 1.00 91.25 274 TYR A N 1
ATOM 2165 C CA . TYR A 1 274 ? 4.008 -4.704 -15.942 1.00 91.25 274 TYR A CA 1
ATOM 2166 C C . TYR A 1 274 ? 2.977 -5.360 -15.018 1.00 91.25 274 TYR A C 1
ATOM 2168 O O . TYR A 1 274 ? 1.865 -5.682 -15.428 1.00 91.25 274 TYR A O 1
ATOM 2176 N N . GLY A 1 275 ? 3.354 -5.548 -13.751 1.00 88.94 275 GLY A N 1
ATOM 2177 C CA . GLY A 1 275 ? 2.498 -6.147 -12.728 1.00 88.94 275 GLY A CA 1
ATOM 2178 C C . GLY A 1 275 ? 3.023 -7.499 -12.255 1.00 88.94 275 GLY A C 1
ATOM 2179 O O . GLY A 1 275 ? 3.824 -8.140 -12.926 1.00 88.94 275 GLY A O 1
ATOM 2180 N N . PHE A 1 276 ? 2.598 -7.931 -11.067 1.00 86.75 276 PHE A N 1
ATOM 2181 C CA . PHE A 1 276 ? 3.041 -9.189 -10.467 1.00 86.75 276 PHE A CA 1
ATOM 2182 C C . PHE A 1 276 ? 1.903 -10.215 -10.394 1.00 86.75 276 PHE A C 1
ATOM 2184 O O . PHE A 1 276 ? 0.802 -9.913 -9.927 1.00 86.75 276 PHE A O 1
ATOM 2191 N N . GLY A 1 277 ? 2.198 -11.455 -10.794 1.00 84.69 277 GLY A N 1
ATOM 2192 C CA . GLY A 1 277 ? 1.248 -12.571 -10.760 1.00 84.69 277 GLY A CA 1
ATOM 2193 C C . GLY A 1 277 ? 0.087 -12.429 -11.751 1.00 84.69 277 GLY A C 1
ATOM 2194 O O . GLY A 1 277 ? 0.067 -11.530 -12.586 1.00 84.69 277 GLY A O 1
ATOM 2195 N N . ASP A 1 278 ? -0.899 -13.323 -11.642 1.00 84.56 278 ASP A N 1
ATOM 2196 C CA . ASP A 1 278 ? -2.014 -13.421 -12.602 1.00 84.56 278 ASP A CA 1
ATOM 2197 C C . ASP A 1 278 ? -2.954 -12.200 -12.589 1.00 84.56 278 ASP A C 1
ATOM 2199 O O . ASP A 1 278 ? -3.668 -11.961 -13.559 1.00 84.56 278 ASP A O 1
ATOM 2203 N N . ASN A 1 279 ? -2.947 -11.425 -11.498 1.00 85.06 279 ASN A N 1
ATOM 2204 C CA . ASN A 1 279 ? -3.746 -10.206 -11.348 1.00 85.06 279 ASN A CA 1
ATOM 2205 C C . ASN A 1 279 ? -2.982 -8.934 -11.744 1.00 85.06 279 ASN A C 1
ATOM 2207 O O . ASN A 1 279 ? -3.514 -7.843 -11.554 1.00 85.06 279 ASN A O 1
ATOM 2211 N N . PHE A 1 280 ? -1.740 -9.057 -12.233 1.00 89.75 280 PHE A N 1
ATOM 2212 C CA . PHE A 1 280 ? -0.891 -7.922 -12.604 1.00 89.75 280 PHE A CA 1
ATOM 2213 C C . PHE A 1 280 ? -0.755 -6.877 -11.481 1.00 89.75 280 PHE A C 1
ATOM 2215 O O . PHE A 1 280 ? -0.667 -5.681 -11.737 1.00 89.75 280 PHE A O 1
ATOM 2222 N N . SER A 1 281 ? -0.720 -7.321 -10.219 1.00 92.06 281 SER A N 1
ATOM 2223 C CA . SER A 1 281 ? -0.698 -6.428 -9.056 1.00 92.06 281 SER A CA 1
ATOM 2224 C C . SER A 1 281 ? 0.560 -5.561 -9.069 1.00 92.06 281 SER A C 1
ATOM 2226 O O . SER A 1 281 ? 1.675 -6.077 -8.921 1.00 92.06 281 SER A O 1
ATOM 2228 N N . GLY A 1 282 ? 0.401 -4.250 -9.234 1.00 93.00 282 GLY A N 1
ATOM 2229 C CA . GLY A 1 282 ? 1.537 -3.347 -9.366 1.00 93.00 282 GLY A CA 1
ATOM 2230 C C . GLY A 1 282 ? 1.183 -1.865 -9.341 1.00 93.00 282 GLY A C 1
ATOM 2231 O O . GLY A 1 282 ? 0.024 -1.472 -9.195 1.00 93.00 282 GLY A O 1
ATOM 2232 N N . THR A 1 283 ? 2.211 -1.022 -9.410 1.00 95.50 283 THR A N 1
ATOM 2233 C CA . THR A 1 283 ? 2.056 0.437 -9.457 1.00 95.50 283 THR A CA 1
ATOM 2234 C C . THR A 1 283 ? 3.114 1.072 -10.346 1.00 95.50 283 THR A C 1
ATOM 2236 O O . THR A 1 283 ? 4.281 0.688 -10.297 1.00 95.50 283 THR A O 1
ATOM 2239 N N . VAL A 1 284 ? 2.730 2.087 -11.112 1.00 96.88 284 VAL A N 1
ATOM 2240 C CA . VAL A 1 284 ? 3.636 2.934 -11.891 1.00 96.88 284 VAL A CA 1
ATOM 2241 C C . VAL A 1 284 ? 3.681 4.326 -11.267 1.00 96.88 284 VAL A C 1
ATOM 2243 O O . VAL A 1 284 ? 2.654 4.995 -11.182 1.00 96.88 284 VAL A O 1
ATOM 2246 N N . LEU A 1 285 ? 4.873 4.799 -10.896 1.00 97.88 285 LEU A N 1
ATOM 2247 C CA . LEU A 1 285 ? 5.143 6.221 -10.684 1.00 97.88 285 LEU A CA 1
ATOM 2248 C C . LEU A 1 285 ? 5.684 6.813 -11.987 1.00 97.88 285 LEU A C 1
ATOM 2250 O O . LEU A 1 285 ? 6.838 6.577 -12.352 1.00 97.88 285 LEU A O 1
ATOM 2254 N N . PHE A 1 286 ? 4.870 7.615 -12.669 1.00 97.88 286 PHE A N 1
ATOM 2255 C CA . PHE A 1 286 ? 5.281 8.342 -13.866 1.00 97.88 286 PHE A CA 1
ATOM 2256 C C . PHE A 1 286 ? 5.678 9.784 -13.534 1.00 97.88 286 PHE A C 1
ATOM 2258 O O . PHE A 1 286 ? 4.884 10.533 -12.965 1.00 97.88 286 PHE A O 1
ATOM 2265 N N . ILE A 1 287 ? 6.875 10.205 -13.948 1.00 97.94 287 ILE A N 1
ATOM 2266 C CA . ILE A 1 287 ? 7.381 11.578 -13.840 1.00 97.94 287 ILE A CA 1
ATOM 2267 C C . ILE A 1 287 ? 7.520 12.176 -15.241 1.00 97.94 287 ILE A C 1
ATOM 2269 O O . ILE A 1 287 ? 8.385 11.806 -16.032 1.00 97.94 287 ILE A O 1
A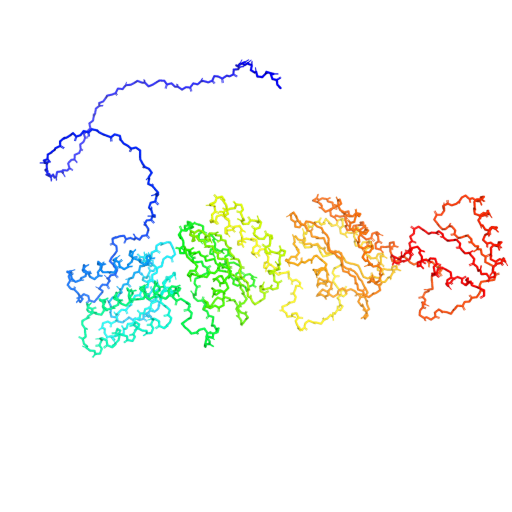TOM 2273 N N . CYS A 1 288 ? 6.683 13.165 -15.527 1.00 94.19 288 CYS A N 1
ATOM 2274 C CA . CYS A 1 288 ? 6.686 13.902 -16.777 1.00 94.19 288 CYS A CA 1
ATOM 2275 C C . CYS A 1 288 ? 7.562 15.152 -16.683 1.00 94.19 288 CYS A C 1
ATOM 2277 O O . CYS A 1 288 ? 7.375 16.006 -15.807 1.00 94.19 288 CYS A O 1
ATOM 2279 N N . MET A 1 289 ? 8.459 15.301 -17.652 1.00 89.81 289 MET A N 1
ATOM 2280 C CA . MET A 1 289 ? 9.352 16.447 -17.826 1.00 89.81 289 MET A CA 1
ATOM 2281 C C . MET A 1 289 ? 8.978 17.314 -19.039 1.00 89.81 289 MET A C 1
ATOM 2283 O O . MET A 1 289 ? 9.696 18.256 -19.378 1.00 89.81 289 MET A O 1
ATOM 2287 N N . GLU A 1 290 ? 7.822 17.052 -19.653 1.00 84.75 290 GLU A N 1
ATOM 2288 C CA . GLU A 1 290 ? 7.285 17.836 -20.763 1.00 84.75 290 GLU A CA 1
ATOM 2289 C C . GLU A 1 290 ? 7.018 19.293 -20.362 1.00 84.75 290 GLU A C 1
ATOM 2291 O O . GLU A 1 290 ? 6.393 19.606 -19.340 1.00 84.75 290 GLU A O 1
ATOM 2296 N N . GLN A 1 291 ? 7.458 20.228 -21.203 1.00 76.25 291 GLN A N 1
ATOM 2297 C CA . GLN A 1 291 ? 7.248 21.648 -20.956 1.00 76.25 291 GLN A CA 1
ATOM 2298 C C . GLN A 1 291 ? 5.747 21.988 -20.943 1.00 76.25 291 GLN A C 1
ATOM 2300 O O . GLN A 1 291 ? 5.039 21.782 -21.919 1.00 76.25 291 GLN A O 1
ATOM 2305 N N . GLY A 1 292 ? 5.266 22.569 -19.839 1.00 75.50 292 GLY A N 1
ATOM 2306 C CA . GLY A 1 292 ? 3.850 22.925 -19.666 1.00 75.50 292 GLY A CA 1
ATOM 2307 C C . GLY A 1 292 ? 2.958 21.785 -19.162 1.00 75.50 292 GLY A C 1
ATOM 2308 O O . GLY A 1 292 ? 1.812 22.044 -18.808 1.00 75.50 292 GLY A O 1
ATOM 2309 N N . ASN A 1 293 ? 3.493 20.566 -19.053 1.00 80.12 293 ASN A N 1
ATOM 2310 C CA . ASN A 1 293 ? 2.812 19.393 -18.497 1.00 80.12 293 ASN A CA 1
ATOM 2311 C C . ASN A 1 293 ? 3.674 18.666 -17.440 1.00 80.12 293 ASN A C 1
ATOM 2313 O O . ASN A 1 293 ? 3.381 17.537 -17.054 1.00 80.12 293 ASN A O 1
ATOM 2317 N N . ARG A 1 294 ? 4.733 19.326 -16.948 1.00 88.06 294 ARG A N 1
ATOM 2318 C CA . ARG A 1 294 ? 5.638 18.794 -15.925 1.00 88.06 294 ARG A CA 1
ATOM 2319 C C . ARG A 1 294 ? 4.884 18.446 -14.642 1.00 88.06 294 ARG A C 1
ATOM 2321 O O . ARG A 1 294 ? 4.090 19.247 -14.148 1.00 88.06 294 ARG A O 1
ATOM 2328 N N . GLY A 1 295 ? 5.191 17.289 -14.077 1.00 94.06 295 GLY A N 1
ATOM 2329 C CA . GLY A 1 295 ? 4.622 16.787 -12.828 1.00 94.06 295 GLY A CA 1
ATOM 2330 C C . GLY A 1 295 ? 4.609 15.266 -12.833 1.00 94.06 295 GLY A C 1
ATOM 2331 O O . GLY A 1 295 ? 5.127 14.658 -13.762 1.00 94.06 295 GLY A O 1
ATOM 2332 N N . TRP A 1 296 ? 3.999 14.645 -11.831 1.00 97.19 296 TRP A N 1
ATOM 2333 C CA . TRP A 1 296 ? 3.938 13.187 -11.729 1.00 97.19 296 TRP A CA 1
ATOM 2334 C C . TRP A 1 296 ? 2.495 12.677 -11.722 1.00 97.19 296 TRP A C 1
ATOM 2336 O O . TRP A 1 296 ? 1.549 13.477 -11.694 1.00 97.19 296 TRP A O 1
ATOM 2346 N N . TRP A 1 297 ? 2.346 11.362 -11.837 1.00 96.19 297 TRP A N 1
ATOM 2347 C CA . TRP A 1 297 ? 1.114 10.623 -11.596 1.00 96.19 297 TRP A CA 1
ATOM 2348 C C . TRP A 1 297 ? 1.461 9.206 -11.137 1.00 96.19 297 TRP A C 1
ATOM 2350 O O . TRP A 1 297 ? 2.369 8.595 -11.698 1.00 96.19 297 TRP A O 1
ATOM 2360 N N . THR A 1 298 ? 0.730 8.697 -10.148 1.00 95.38 298 THR A N 1
ATOM 2361 C CA . THR A 1 298 ? 0.811 7.295 -9.732 1.00 95.38 298 THR A CA 1
ATOM 2362 C C . THR A 1 298 ? -0.427 6.560 -10.223 1.00 95.38 298 THR A C 1
ATOM 2364 O O . THR A 1 298 ? -1.542 7.034 -10.005 1.00 95.38 298 THR A O 1
ATOM 2367 N N . ASP A 1 299 ? -0.238 5.419 -10.870 1.00 95.00 299 ASP A N 1
ATOM 2368 C CA . ASP A 1 299 ? -1.321 4.520 -11.263 1.00 95.00 299 ASP A CA 1
ATOM 2369 C C . ASP A 1 299 ? -1.106 3.133 -10.648 1.00 95.00 299 ASP A C 1
ATOM 2371 O O . ASP A 1 299 ? 0.037 2.695 -10.533 1.00 95.00 299 ASP A O 1
ATOM 2375 N N . ALA A 1 300 ? -2.176 2.471 -10.208 1.00 93.88 300 ALA A N 1
ATOM 2376 C CA . ALA A 1 300 ? -2.128 1.184 -9.517 1.00 93.88 300 ALA A CA 1
ATOM 2377 C C . ALA A 1 300 ? -3.132 0.209 -10.138 1.00 93.88 300 ALA A C 1
ATOM 2379 O O . ALA A 1 300 ? -4.221 0.620 -10.524 1.00 93.88 300 ALA A O 1
ATOM 2380 N N . THR A 1 301 ? -2.762 -1.069 -10.189 1.00 91.75 301 THR A N 1
ATOM 2381 C CA . THR A 1 301 ? -3.541 -2.158 -10.800 1.00 91.75 301 THR A CA 1
ATOM 2382 C C . THR A 1 301 ? -3.591 -3.380 -9.886 1.00 91.75 301 THR A C 1
ATOM 2384 O O . THR A 1 301 ? -2.732 -3.579 -9.013 1.00 91.75 301 THR A O 1
ATOM 2387 N N . GLY A 1 302 ? -4.606 -4.222 -10.080 1.00 89.69 302 GLY A N 1
ATOM 2388 C CA . GLY A 1 302 ? -4.755 -5.478 -9.344 1.00 89.69 302 GLY A CA 1
ATOM 2389 C C . GLY A 1 302 ? -4.976 -5.238 -7.849 1.00 89.69 302 GLY A C 1
ATOM 2390 O O . GLY A 1 302 ? -5.720 -4.344 -7.455 1.00 89.69 302 GLY A O 1
ATOM 2391 N N . GLU A 1 303 ? -4.309 -6.005 -6.980 1.00 86.88 303 GLU A N 1
ATOM 2392 C CA . GLU A 1 303 ? -4.448 -5.828 -5.521 1.00 86.88 303 GLU A CA 1
ATOM 2393 C C . GLU A 1 303 ? -4.007 -4.442 -5.031 1.00 86.88 303 GLU A C 1
ATOM 2395 O O . GLU A 1 303 ? -4.426 -4.001 -3.960 1.00 86.88 303 GLU A O 1
ATOM 2400 N N . CYS A 1 304 ? -3.149 -3.754 -5.788 1.00 90.00 304 CYS A N 1
ATOM 2401 C CA . CYS A 1 304 ? -2.658 -2.436 -5.411 1.00 90.00 304 CYS A CA 1
ATOM 2402 C C . CYS A 1 304 ? -3.757 -1.367 -5.506 1.00 90.00 304 CYS A C 1
ATOM 2404 O O . CYS A 1 304 ? -3.683 -0.378 -4.783 1.00 90.00 304 CYS A O 1
ATOM 2406 N N . GLU A 1 305 ? -4.813 -1.571 -6.299 1.00 89.56 305 GLU A N 1
ATOM 2407 C CA . GLU A 1 305 ? -5.952 -0.641 -6.366 1.00 89.56 305 GLU A CA 1
ATOM 2408 C C . GLU A 1 305 ? -6.634 -0.457 -5.002 1.00 89.56 305 GLU A C 1
ATOM 2410 O O . GLU A 1 305 ? -7.002 0.658 -4.636 1.00 89.56 305 GLU A O 1
ATOM 2415 N N . GLU A 1 306 ? -6.750 -1.527 -4.208 1.00 83.38 306 GLU A N 1
ATOM 2416 C CA . GLU A 1 306 ? -7.326 -1.458 -2.856 1.00 83.38 306 GLU A CA 1
ATOM 2417 C C . GLU A 1 306 ? -6.410 -0.732 -1.860 1.00 83.38 306 GLU A C 1
ATOM 2419 O O . GLU A 1 306 ? -6.875 -0.196 -0.853 1.00 83.38 306 GLU A O 1
ATOM 2424 N N . ILE A 1 307 ? -5.103 -0.725 -2.130 1.00 86.12 307 ILE A N 1
ATOM 2425 C CA . ILE A 1 307 ? -4.087 -0.087 -1.289 1.00 86.12 307 ILE A CA 1
ATOM 2426 C C . ILE A 1 307 ? -4.043 1.421 -1.572 1.00 86.12 307 ILE A C 1
ATOM 2428 O O . ILE A 1 307 ? -4.012 2.226 -0.639 1.00 86.12 307 ILE A O 1
ATOM 2432 N N . TYR A 1 308 ? -4.084 1.824 -2.846 1.00 87.19 308 TYR A N 1
ATOM 2433 C CA . TYR A 1 308 ? -3.989 3.222 -3.285 1.00 87.19 308 TYR A CA 1
ATOM 2434 C C . TYR A 1 308 ? -5.327 3.967 -3.184 1.00 87.19 308 TYR A C 1
ATOM 2436 O O . TYR A 1 308 ? -5.854 4.517 -4.151 1.00 87.19 308 TYR A O 1
ATOM 2444 N N . SER A 1 309 ? -5.866 4.035 -1.967 1.00 83.50 309 SER A N 1
ATOM 2445 C CA . SER A 1 309 ? -6.975 4.936 -1.646 1.00 83.50 309 SER A CA 1
ATOM 2446 C C . SER A 1 309 ? -6.579 6.410 -1.818 1.00 83.50 309 SER A C 1
ATOM 2448 O O . SER A 1 309 ? -5.400 6.763 -1.803 1.00 83.50 309 SER A O 1
ATOM 2450 N N . GLU A 1 310 ? -7.568 7.308 -1.892 1.00 81.69 310 GLU A N 1
ATOM 2451 C CA . GLU A 1 310 ? -7.325 8.760 -1.945 1.00 81.69 310 GLU A CA 1
ATOM 2452 C C . GLU A 1 310 ? -6.452 9.251 -0.773 1.00 81.69 310 GLU A C 1
ATOM 2454 O O . GLU A 1 310 ? -5.596 10.113 -0.954 1.00 81.69 310 GLU A O 1
ATOM 2459 N N . TYR A 1 311 ? -6.613 8.670 0.421 1.00 79.00 311 TYR A N 1
ATOM 2460 C CA . TYR A 1 311 ? -5.778 8.994 1.581 1.00 79.00 311 TYR A CA 1
ATOM 2461 C C . TYR A 1 311 ? -4.306 8.628 1.355 1.00 79.00 311 TYR A C 1
ATOM 2463 O O . TYR A 1 311 ? -3.420 9.440 1.614 1.00 79.00 311 TYR A O 1
ATOM 2471 N N . VAL A 1 312 ? -4.053 7.421 0.849 1.00 84.56 312 VAL A N 1
ATOM 2472 C CA . VAL A 1 312 ? -2.699 6.920 0.586 1.00 84.56 312 VAL A CA 1
ATOM 2473 C C . VAL A 1 312 ? -2.032 7.707 -0.538 1.00 84.56 312 VAL A C 1
ATOM 2475 O O . VAL A 1 312 ? -0.870 8.083 -0.402 1.00 84.56 312 VAL A O 1
ATOM 2478 N N . ILE A 1 313 ? -2.769 8.011 -1.610 1.00 88.38 313 ILE A N 1
ATOM 2479 C CA . ILE A 1 313 ? -2.275 8.845 -2.712 1.00 88.38 313 ILE A CA 1
ATOM 2480 C C . ILE A 1 313 ? -1.852 10.217 -2.182 1.00 88.38 313 ILE A C 1
ATOM 2482 O O . ILE A 1 313 ? -0.720 10.625 -2.418 1.00 88.38 313 ILE A O 1
ATOM 2486 N N . ASN A 1 314 ? -2.707 10.885 -1.399 1.00 85.94 314 ASN A N 1
ATOM 2487 C CA . ASN A 1 314 ? -2.375 12.188 -0.817 1.00 85.94 314 ASN A CA 1
ATOM 2488 C C . ASN A 1 314 ? -1.153 12.110 0.109 1.00 85.94 314 ASN A C 1
ATOM 2490 O O . ASN A 1 314 ? -0.286 12.971 0.041 1.00 85.94 314 ASN A O 1
ATOM 2494 N N . TYR A 1 315 ? -1.046 11.068 0.939 1.00 84.69 315 TYR A N 1
ATOM 2495 C CA . TYR A 1 315 ? 0.115 10.866 1.810 1.00 84.69 315 TYR A CA 1
ATOM 2496 C C . TYR A 1 315 ? 1.426 10.729 1.019 1.00 84.69 315 TYR A C 1
ATOM 2498 O O . TYR A 1 315 ? 2.429 11.356 1.367 1.00 84.69 315 TYR A O 1
ATOM 2506 N N . LEU A 1 316 ? 1.423 9.928 -0.050 1.00 91.56 316 LEU A N 1
ATOM 2507 C CA . LEU A 1 316 ? 2.599 9.737 -0.899 1.00 91.56 316 LEU A CA 1
ATOM 2508 C C . LEU A 1 316 ? 2.934 11.001 -1.701 1.00 91.56 316 LEU A C 1
ATOM 2510 O O . LEU A 1 316 ? 4.108 11.356 -1.804 1.00 91.56 316 LEU A O 1
ATOM 2514 N N . ASP A 1 317 ? 1.925 11.695 -2.229 1.00 92.88 317 ASP A N 1
ATOM 2515 C CA . ASP A 1 317 ? 2.101 12.933 -2.993 1.00 92.88 317 ASP A CA 1
ATOM 2516 C C . ASP A 1 317 ? 2.616 14.080 -2.112 1.00 92.88 317 ASP A C 1
ATOM 2518 O O . ASP A 1 317 ? 3.557 14.767 -2.512 1.00 92.88 317 ASP A O 1
ATOM 2522 N N . ASP A 1 318 ? 2.084 14.245 -0.897 1.00 91.94 318 ASP A N 1
ATOM 2523 C CA . ASP A 1 318 ? 2.541 15.249 0.076 1.00 91.94 318 ASP A CA 1
ATOM 2524 C C . ASP A 1 318 ? 4.005 15.012 0.486 1.00 91.94 318 ASP A C 1
ATOM 2526 O O . ASP A 1 318 ? 4.771 15.961 0.684 1.00 91.94 318 ASP A O 1
ATOM 2530 N N . ALA A 1 319 ? 4.419 13.744 0.603 1.00 90.50 319 ALA A N 1
ATOM 2531 C CA . ALA A 1 319 ? 5.808 13.383 0.877 1.00 90.50 319 ALA A CA 1
ATOM 2532 C C . ALA A 1 319 ? 6.727 13.656 -0.330 1.00 90.50 319 ALA A C 1
ATOM 2534 O O . ALA A 1 319 ? 7.866 14.099 -0.159 1.00 90.50 319 ALA A O 1
ATOM 2535 N N . LEU A 1 320 ? 6.235 13.427 -1.551 1.00 96.06 320 LEU A N 1
ATOM 2536 C CA . LEU A 1 320 ? 7.004 13.536 -2.791 1.00 96.06 320 LEU A CA 1
ATOM 2537 C C . LEU A 1 320 ? 7.143 14.981 -3.300 1.00 96.06 320 LEU A C 1
ATOM 2539 O O . LEU A 1 320 ? 8.203 15.366 -3.811 1.00 96.06 320 LEU A O 1
ATOM 2543 N N . GLU A 1 321 ? 6.102 15.801 -3.154 1.00 96.62 321 GLU A N 1
ATOM 2544 C CA . GLU A 1 321 ? 6.009 17.157 -3.709 1.00 96.62 321 GLU A CA 1
ATOM 2545 C C . GLU A 1 321 ? 7.213 18.059 -3.362 1.00 96.62 321 GLU A C 1
ATOM 2547 O O . GLU A 1 321 ? 7.770 18.678 -4.283 1.00 96.62 321 GLU A O 1
ATOM 2552 N N . PRO A 1 322 ? 7.696 18.135 -2.102 1.00 97.19 322 PRO A N 1
ATOM 2553 C CA . PRO A 1 322 ? 8.815 19.008 -1.749 1.00 97.19 322 PRO A CA 1
ATOM 2554 C C . PRO A 1 322 ? 10.093 18.700 -2.540 1.00 97.19 322 PRO A C 1
ATOM 2556 O O . PRO A 1 322 ? 10.836 19.615 -2.910 1.00 97.19 322 PRO A O 1
ATOM 2559 N N . TYR A 1 323 ? 10.337 17.423 -2.841 1.00 98.12 323 TYR A N 1
ATOM 2560 C CA . TYR A 1 323 ? 11.476 16.984 -3.645 1.00 98.12 323 TYR A CA 1
ATOM 2561 C C . TYR A 1 323 ? 11.297 17.360 -5.115 1.00 98.12 323 TYR A C 1
ATOM 2563 O O . TYR A 1 323 ? 12.218 17.908 -5.729 1.00 98.12 323 TYR A O 1
ATOM 2571 N N . MET A 1 324 ? 10.098 17.139 -5.658 1.00 95.94 324 MET A N 1
ATOM 2572 C CA . MET A 1 324 ? 9.761 17.431 -7.055 1.00 95.94 324 MET A CA 1
ATOM 2573 C C . MET A 1 324 ? 9.869 18.925 -7.373 1.00 95.94 324 MET A C 1
ATOM 2575 O O . MET A 1 324 ? 10.443 19.304 -8.401 1.00 95.94 324 MET A O 1
ATOM 2579 N N . VAL A 1 325 ? 9.379 19.780 -6.470 1.00 94.31 325 VAL A N 1
ATOM 2580 C CA . VAL A 1 325 ? 9.499 21.246 -6.559 1.00 94.31 325 VAL A CA 1
ATOM 2581 C C . VAL A 1 325 ? 10.947 21.695 -6.355 1.00 94.31 325 VAL A C 1
ATOM 2583 O O . VAL A 1 325 ? 11.414 22.612 -7.033 1.00 94.31 325 VAL A O 1
ATOM 2586 N N . GLY A 1 326 ? 11.676 21.036 -5.450 1.00 93.69 326 GLY A N 1
ATOM 2587 C CA . GLY A 1 326 ? 13.084 21.312 -5.163 1.00 93.69 326 GLY A CA 1
ATOM 2588 C C . GLY A 1 326 ? 14.067 20.856 -6.246 1.00 93.69 326 GLY A C 1
ATOM 2589 O O . GLY A 1 326 ? 15.253 21.169 -6.143 1.00 93.69 326 GLY A O 1
ATOM 2590 N N . GLY A 1 327 ? 13.605 20.128 -7.269 1.00 93.44 327 GLY A N 1
ATOM 2591 C CA . GLY A 1 327 ? 14.460 19.548 -8.308 1.00 93.44 327 GLY A CA 1
ATOM 2592 C C . GLY A 1 327 ? 15.297 18.356 -7.834 1.00 93.44 327 GLY A C 1
ATOM 2593 O O . GLY A 1 327 ? 16.272 17.999 -8.488 1.00 93.44 327 GLY A O 1
ATOM 2594 N N . LYS A 1 328 ? 14.938 17.760 -6.694 1.00 97.88 328 LYS A N 1
ATOM 2595 C CA . LYS A 1 328 ? 15.625 16.631 -6.055 1.00 97.88 328 LYS A CA 1
ATOM 2596 C C . LYS A 1 328 ? 14.950 15.312 -6.441 1.00 97.88 328 LYS A C 1
ATOM 2598 O O . LYS A 1 328 ? 14.451 14.597 -5.576 1.00 97.88 328 LYS A O 1
ATOM 2603 N N . TYR A 1 329 ? 14.869 15.039 -7.743 1.00 97.50 329 TYR A N 1
ATOM 2604 C CA . TYR A 1 329 ? 14.071 13.938 -8.294 1.00 97.50 329 TYR A CA 1
ATOM 2605 C C . TYR A 1 329 ? 14.465 12.578 -7.716 1.00 97.50 329 TYR A C 1
ATOM 2607 O O . TYR A 1 329 ? 13.598 11.887 -7.186 1.00 97.50 329 TYR A O 1
ATOM 2615 N N . GLY A 1 330 ? 15.753 12.228 -7.743 1.00 97.69 330 GLY A N 1
ATOM 2616 C CA . GLY A 1 330 ? 16.217 10.936 -7.241 1.00 97.69 330 GLY A CA 1
ATOM 2617 C C . GLY A 1 330 ? 15.985 10.747 -5.743 1.00 97.69 330 GLY A C 1
ATOM 2618 O O . GLY A 1 330 ? 15.382 9.751 -5.345 1.00 97.69 330 GLY A O 1
ATOM 2619 N N . GLU A 1 331 ? 16.351 11.735 -4.912 1.00 98.25 331 GLU A N 1
ATOM 2620 C CA . GLU A 1 331 ? 16.034 11.724 -3.470 1.00 98.25 331 GLU A CA 1
ATOM 2621 C C . GLU A 1 331 ? 14.531 11.504 -3.213 1.00 98.25 331 GLU A C 1
ATOM 2623 O O . GLU A 1 331 ? 14.171 10.690 -2.362 1.00 98.25 331 GLU A O 1
ATOM 2628 N N . GLY A 1 332 ? 13.664 12.202 -3.956 1.00 98.31 332 GLY A N 1
ATOM 2629 C CA . GLY A 1 332 ? 12.212 12.102 -3.809 1.00 98.31 332 GLY A CA 1
ATOM 2630 C C . GLY A 1 332 ? 11.664 10.732 -4.189 1.00 98.31 332 GLY A C 1
ATOM 2631 O O . GLY A 1 332 ? 10.880 10.159 -3.439 1.00 98.31 332 GLY A O 1
ATOM 2632 N N . VAL A 1 333 ? 12.105 10.168 -5.316 1.00 98.56 333 VAL A N 1
ATOM 2633 C CA . VAL A 1 333 ? 11.673 8.829 -5.748 1.00 98.56 333 VAL A CA 1
ATOM 2634 C C . VAL A 1 333 ? 12.167 7.749 -4.789 1.00 98.56 333 VAL A C 1
ATOM 2636 O O . VAL A 1 333 ? 11.419 6.833 -4.460 1.00 98.56 333 VAL A O 1
ATOM 2639 N N . ILE A 1 334 ? 13.394 7.858 -4.280 1.00 98.56 334 ILE A N 1
ATOM 2640 C CA . ILE A 1 334 ? 13.915 6.922 -3.275 1.00 98.56 334 ILE A CA 1
ATOM 2641 C C . ILE A 1 334 ? 13.077 6.970 -1.992 1.00 98.56 334 ILE A C 1
ATOM 2643 O O . ILE A 1 334 ? 12.824 5.922 -1.393 1.00 98.56 334 ILE A O 1
ATOM 2647 N N . ASP A 1 335 ? 12.663 8.159 -1.549 1.00 97.00 335 ASP A N 1
ATOM 2648 C CA . ASP A 1 335 ? 11.789 8.298 -0.381 1.00 97.00 335 ASP A CA 1
ATOM 2649 C C . ASP A 1 335 ? 10.388 7.733 -0.653 1.00 97.00 335 ASP A C 1
ATOM 2651 O O . ASP A 1 335 ? 9.894 6.910 0.119 1.00 97.00 335 ASP A O 1
ATOM 2655 N N . TYR A 1 336 ? 9.805 8.056 -1.809 1.00 96.69 336 TYR A N 1
ATOM 2656 C CA . TYR A 1 336 ? 8.547 7.476 -2.278 1.00 96.69 336 TYR A CA 1
ATOM 2657 C C . TYR A 1 336 ? 8.586 5.943 -2.271 1.00 96.69 336 TYR A C 1
ATOM 2659 O O . TYR A 1 336 ? 7.725 5.314 -1.661 1.00 96.69 336 TYR A O 1
ATOM 2667 N N . LEU A 1 337 ? 9.618 5.322 -2.852 1.00 97.38 337 LEU A N 1
ATOM 2668 C CA . LEU A 1 337 ? 9.766 3.864 -2.882 1.00 97.38 337 LEU A CA 1
ATOM 2669 C C . LEU A 1 337 ? 9.860 3.259 -1.474 1.00 97.38 337 LEU A C 1
ATOM 2671 O O . LEU A 1 337 ? 9.330 2.176 -1.235 1.00 97.38 337 LEU A O 1
ATOM 2675 N N . LYS A 1 338 ? 10.498 3.938 -0.513 1.00 94.19 338 LYS A N 1
ATOM 2676 C CA . LYS A 1 338 ? 10.522 3.481 0.889 1.00 94.19 338 LYS A CA 1
ATOM 2677 C C . LYS A 1 338 ? 9.144 3.566 1.538 1.00 94.19 338 LYS A C 1
ATOM 2679 O O . LYS A 1 338 ? 8.772 2.646 2.267 1.00 94.19 338 LYS A O 1
ATOM 2684 N N . ASN A 1 339 ? 8.391 4.629 1.262 1.00 90.88 339 ASN A N 1
ATOM 2685 C CA . ASN A 1 339 ? 7.019 4.768 1.740 1.00 90.88 339 ASN A CA 1
ATOM 2686 C C . ASN A 1 339 ? 6.119 3.681 1.135 1.00 90.88 339 ASN A C 1
ATOM 2688 O O . ASN A 1 339 ? 5.411 3.012 1.884 1.00 90.88 339 ASN A O 1
ATOM 2692 N N . VAL A 1 340 ? 6.238 3.393 -0.168 1.00 91.81 340 VAL A N 1
ATOM 2693 C CA . VAL A 1 340 ? 5.536 2.264 -0.807 1.00 91.81 340 VAL A CA 1
ATOM 2694 C C . VAL A 1 340 ? 5.970 0.921 -0.218 1.00 91.81 340 VAL A C 1
ATOM 2696 O O . VAL A 1 340 ? 5.131 0.071 0.064 1.00 91.81 340 VAL A O 1
ATOM 2699 N N . LYS A 1 341 ? 7.263 0.717 0.055 1.00 90.75 341 LYS A N 1
ATOM 2700 C CA . LYS A 1 341 ? 7.729 -0.508 0.718 1.00 90.75 341 LYS A CA 1
ATOM 2701 C C . LYS A 1 341 ? 7.038 -0.721 2.065 1.00 90.75 341 LYS A C 1
ATOM 2703 O O . LYS A 1 341 ? 6.629 -1.839 2.366 1.00 90.75 341 LYS A O 1
ATOM 2708 N N . ASN A 1 342 ? 6.902 0.334 2.866 1.00 84.38 342 ASN A N 1
ATOM 2709 C CA . ASN A 1 342 ? 6.182 0.266 4.137 1.00 84.38 342 ASN A CA 1
ATOM 2710 C C . ASN A 1 342 ? 4.685 0.005 3.926 1.00 84.38 342 ASN A C 1
ATOM 2712 O O . ASN A 1 342 ? 4.106 -0.814 4.637 1.00 84.38 342 ASN A O 1
ATOM 2716 N N . LEU A 1 343 ? 4.100 0.637 2.909 1.00 84.75 343 LEU A N 1
ATOM 2717 C CA . LEU A 1 343 ? 2.719 0.455 2.472 1.00 84.75 343 LEU A CA 1
ATOM 2718 C C . LEU A 1 343 ? 2.431 -0.950 1.929 1.00 84.75 343 LEU A C 1
ATOM 2720 O O . LEU A 1 343 ? 1.279 -1.302 1.794 1.00 84.75 343 LEU A O 1
ATOM 2724 N N . TYR A 1 344 ? 3.417 -1.766 1.569 1.00 86.50 344 TYR A N 1
ATOM 2725 C CA . TYR A 1 344 ? 3.169 -3.134 1.088 1.00 86.50 344 TYR A CA 1
ATOM 2726 C C . TYR A 1 344 ? 3.456 -4.208 2.140 1.00 86.50 344 TYR A C 1
ATOM 2728 O O . TYR A 1 344 ? 3.357 -5.403 1.852 1.00 86.50 344 TYR A O 1
ATOM 2736 N N . ARG A 1 345 ? 3.812 -3.820 3.371 1.00 84.81 345 ARG A N 1
ATOM 2737 C CA . ARG A 1 345 ? 4.082 -4.768 4.461 1.00 84.81 345 ARG A CA 1
ATOM 2738 C C . ARG A 1 345 ? 2.814 -5.514 4.859 1.00 84.81 345 ARG A C 1
ATOM 2740 O O . ARG A 1 345 ? 1.930 -4.938 5.459 1.00 84.81 345 ARG A O 1
ATOM 2747 N N . VAL A 1 346 ? 2.731 -6.812 4.631 1.00 78.31 346 VAL A N 1
ATOM 2748 C CA . VAL A 1 346 ? 1.612 -7.599 5.166 1.00 78.31 346 VAL A CA 1
ATOM 2749 C C . VAL A 1 346 ? 1.973 -8.079 6.580 1.00 78.31 346 VAL A C 1
ATOM 2751 O O . VAL A 1 346 ? 3.081 -8.595 6.758 1.00 78.31 346 VAL A O 1
ATOM 2754 N N . PRO A 1 347 ? 1.104 -7.916 7.597 1.00 85.50 347 PRO A N 1
ATOM 2755 C CA . PRO A 1 347 ? 1.387 -8.458 8.921 1.00 85.50 347 PRO A CA 1
ATOM 2756 C C . PRO A 1 347 ? 1.445 -9.991 8.898 1.00 85.50 347 PRO A C 1
ATOM 2758 O O . PRO A 1 347 ? 0.713 -10.641 8.158 1.00 85.50 347 PRO A O 1
ATOM 2761 N N . GLU A 1 348 ? 2.265 -10.597 9.759 1.00 85.44 348 GLU A N 1
ATOM 2762 C CA . GLU A 1 348 ? 2.447 -12.062 9.788 1.00 85.44 348 GLU A CA 1
ATOM 2763 C C . GLU A 1 348 ? 1.159 -12.842 10.104 1.00 85.44 348 GLU A C 1
ATOM 2765 O O . GLU A 1 348 ? 1.002 -13.987 9.690 1.00 85.44 348 GLU A O 1
ATOM 2770 N N . TRP A 1 349 ? 0.234 -12.228 10.843 1.00 89.44 349 TRP A N 1
ATOM 2771 C CA . TRP A 1 349 ? -1.054 -12.820 11.216 1.00 89.44 349 TRP A CA 1
ATOM 2772 C C . TRP A 1 349 ? -2.111 -12.730 10.102 1.00 89.44 349 TRP A C 1
ATOM 2774 O O . TRP A 1 349 ? -3.228 -13.222 10.267 1.00 89.44 349 TRP A O 1
ATOM 2784 N N . TYR A 1 350 ? -1.791 -12.092 8.977 1.00 87.50 350 TYR A N 1
ATOM 2785 C CA . TYR A 1 350 ? -2.724 -11.892 7.878 1.00 87.50 350 TYR A CA 1
ATOM 2786 C C . TYR A 1 350 ? -2.887 -13.170 7.036 1.00 87.50 350 TYR A C 1
ATOM 2788 O O . TYR A 1 350 ? -1.888 -13.780 6.645 1.00 87.50 350 TYR A O 1
ATOM 2796 N N . PRO A 1 351 ? -4.118 -13.601 6.711 1.00 87.12 351 PRO A N 1
ATOM 2797 C CA . PRO A 1 351 ? -4.330 -14.811 5.932 1.00 87.12 351 PRO A CA 1
ATOM 2798 C C . PRO A 1 351 ? -3.919 -14.604 4.472 1.00 87.12 351 PRO A C 1
ATOM 2800 O O . PRO A 1 351 ? -4.243 -13.588 3.859 1.00 87.12 351 PRO A O 1
ATOM 2803 N N . ALA A 1 352 ? -3.268 -15.617 3.894 1.00 79.31 352 ALA A N 1
ATOM 2804 C CA . ALA A 1 352 ? -2.891 -15.615 2.480 1.00 79.31 352 ALA A CA 1
ATOM 2805 C C . ALA A 1 352 ? -4.111 -15.639 1.536 1.00 79.31 352 ALA A C 1
ATOM 2807 O O . ALA A 1 352 ? -4.059 -15.059 0.459 1.00 79.31 352 ALA A O 1
ATOM 2808 N N . ASP A 1 353 ? -5.209 -16.285 1.946 1.00 83.12 353 ASP A N 1
ATOM 2809 C CA . ASP A 1 353 ? -6.470 -16.324 1.198 1.00 83.12 353 ASP A CA 1
ATOM 2810 C C . ASP A 1 353 ? -7.617 -15.803 2.073 1.00 83.12 353 ASP A C 1
ATOM 2812 O O . ASP A 1 353 ? -8.181 -16.517 2.908 1.00 83.12 353 ASP A O 1
ATOM 2816 N N . LYS A 1 354 ? -7.955 -14.524 1.880 1.00 82.44 354 LYS A N 1
ATOM 2817 C CA . LYS A 1 354 ? -9.074 -13.867 2.570 1.00 82.44 354 LYS A CA 1
ATOM 2818 C C . LYS A 1 354 ? -10.427 -14.420 2.139 1.00 82.44 354 LYS A C 1
ATOM 2820 O O . LYS A 1 354 ? -11.346 -14.472 2.949 1.00 82.44 354 LYS A O 1
ATOM 2825 N N . ALA A 1 355 ? -10.566 -14.804 0.870 1.00 82.50 355 ALA A N 1
ATOM 2826 C CA . ALA A 1 355 ? -11.840 -15.244 0.314 1.00 82.50 355 ALA A CA 1
ATOM 2827 C C . ALA A 1 355 ? -12.249 -16.612 0.878 1.00 82.50 355 ALA A C 1
ATOM 2829 O O . ALA A 1 355 ? -13.437 -16.872 1.078 1.00 82.50 355 ALA A O 1
ATOM 2830 N N . ALA A 1 356 ? -11.270 -17.465 1.182 1.00 88.25 356 ALA A N 1
ATOM 2831 C CA . ALA A 1 356 ? -11.488 -18.744 1.847 1.00 88.25 356 ALA A CA 1
ATOM 2832 C C . ALA A 1 356 ? -11.547 -18.651 3.384 1.00 88.25 356 ALA A C 1
ATOM 2834 O O . ALA A 1 356 ? -11.906 -19.640 4.031 1.00 88.25 356 ALA A O 1
ATOM 2835 N N . PHE A 1 357 ? -11.204 -17.503 3.984 1.00 92.00 357 PHE A N 1
ATOM 2836 C CA . PHE A 1 357 ? -11.138 -17.361 5.438 1.00 92.00 357 PHE A CA 1
ATOM 2837 C C . PHE A 1 357 ? -12.504 -17.595 6.099 1.00 92.00 357 PHE A C 1
ATOM 2839 O O . PHE A 1 357 ? -13.533 -17.086 5.653 1.00 92.00 357 PHE A O 1
ATOM 2846 N N . GLN A 1 358 ? -12.506 -18.345 7.203 1.00 88.44 358 GLN A N 1
ATOM 2847 C CA . GLN A 1 358 ? -13.678 -18.558 8.050 1.00 88.44 358 GLN A CA 1
ATOM 2848 C C . GLN A 1 358 ? -13.346 -18.156 9.492 1.00 88.44 358 GLN A C 1
ATOM 2850 O O . GLN A 1 358 ? -12.309 -18.590 10.000 1.00 88.44 358 GLN A O 1
ATOM 2855 N N . PRO A 1 359 ? -14.206 -17.365 10.164 1.00 87.81 359 PRO A N 1
ATOM 2856 C CA . PRO A 1 359 ? -14.028 -17.037 11.575 1.00 87.81 359 PRO A CA 1
ATOM 2857 C C . PRO A 1 359 ? -13.907 -18.292 12.447 1.00 87.81 359 PRO A C 1
ATOM 2859 O O . PRO A 1 359 ? -14.549 -19.311 12.186 1.00 87.81 359 PRO A O 1
ATOM 2862 N N . PHE A 1 360 ? -13.080 -18.209 13.486 1.00 93.31 360 PHE A N 1
ATOM 2863 C CA . PHE A 1 360 ? -12.812 -19.303 14.417 1.00 93.31 360 PHE A CA 1
ATOM 2864 C C . PHE A 1 360 ? -12.513 -18.754 15.814 1.00 93.31 360 PHE A C 1
ATOM 2866 O O . PHE A 1 360 ? -12.248 -17.566 15.963 1.00 93.31 360 PHE A O 1
ATOM 2873 N N . HIS A 1 361 ? -12.528 -19.614 16.833 1.00 91.62 361 HIS A N 1
ATOM 2874 C CA . HIS A 1 361 ? -12.101 -19.250 18.186 1.00 91.62 361 HIS A CA 1
ATOM 2875 C C . HIS A 1 361 ? -10.699 -19.773 18.475 1.00 91.62 361 HIS A C 1
ATOM 2877 O O . HIS A 1 361 ? -10.408 -20.953 18.270 1.00 91.62 361 HIS A O 1
ATOM 2883 N N . ASN A 1 362 ? -9.853 -18.906 19.020 1.00 93.44 362 ASN A N 1
ATOM 2884 C CA . ASN A 1 362 ? -8.512 -19.235 19.463 1.00 93.44 362 ASN A CA 1
ATOM 2885 C C . ASN A 1 362 ? -8.367 -18.975 20.964 1.00 93.44 362 ASN A C 1
ATOM 2887 O O . ASN A 1 362 ? -7.964 -17.902 21.414 1.00 93.44 362 ASN A O 1
ATOM 2891 N N . GLU A 1 363 ? -8.660 -19.991 21.772 1.00 89.25 363 GLU A N 1
ATOM 2892 C CA . GLU A 1 363 ? -8.496 -19.899 23.227 1.00 89.25 363 GLU A CA 1
ATOM 2893 C C . GLU A 1 363 ? -7.039 -19.637 23.636 1.00 89.25 363 GLU A C 1
ATOM 2895 O O . GLU A 1 363 ? -6.799 -19.002 24.660 1.00 89.25 363 GLU A O 1
ATOM 2900 N N . SER A 1 364 ? -6.073 -20.067 22.818 1.00 91.44 364 SER A N 1
ATOM 2901 C CA . SER A 1 364 ? -4.637 -19.930 23.093 1.00 91.44 364 SER A CA 1
ATOM 2902 C C . SER A 1 364 ? -4.039 -18.596 22.637 1.00 91.44 364 SER A C 1
ATOM 2904 O O . SER A 1 364 ? -2.874 -18.334 22.937 1.00 91.44 364 SER A O 1
ATOM 2906 N N . ALA A 1 365 ? -4.794 -17.750 21.925 1.00 93.25 365 ALA A N 1
ATOM 2907 C CA . ALA A 1 365 ? -4.310 -16.437 21.513 1.00 93.25 365 ALA A CA 1
ATOM 2908 C C . ALA A 1 365 ? -3.980 -15.573 22.740 1.00 93.25 365 ALA A C 1
ATOM 2910 O O . ALA A 1 365 ? -4.774 -15.468 23.682 1.00 93.25 365 ALA A O 1
ATOM 2911 N N . SER A 1 366 ? -2.818 -14.914 22.721 1.00 95.31 366 SER A N 1
ATOM 2912 C CA . SER A 1 366 ? -2.512 -13.887 23.718 1.00 95.31 366 SER A CA 1
ATOM 2913 C C . SER A 1 366 ? -3.517 -12.746 23.585 1.00 95.31 366 SER A C 1
ATOM 2915 O O . SER A 1 366 ? -3.783 -12.280 22.480 1.00 95.31 366 SER A O 1
ATOM 2917 N N . ARG A 1 367 ? -4.054 -12.254 24.704 1.00 97.69 367 ARG A N 1
ATOM 2918 C CA . ARG A 1 367 ? -4.887 -11.036 24.716 1.00 97.69 367 ARG A CA 1
ATOM 2919 C C . ARG A 1 367 ? -4.041 -9.761 24.794 1.00 97.69 367 ARG A C 1
ATOM 2921 O O . ARG A 1 367 ? -4.579 -8.662 24.851 1.00 97.69 367 ARG A O 1
ATOM 2928 N N . ILE A 1 368 ? -2.718 -9.913 24.767 1.00 98.25 368 ILE A N 1
ATOM 2929 C CA . ILE A 1 368 ? -1.746 -8.832 24.642 1.00 98.25 368 ILE A CA 1
ATOM 2930 C C . ILE A 1 368 ? -0.843 -9.173 23.459 1.00 98.25 368 ILE A C 1
ATOM 2932 O O . ILE A 1 368 ? 0.096 -9.965 23.581 1.00 98.25 368 ILE A O 1
ATOM 2936 N N . ALA A 1 369 ? -1.169 -8.616 22.301 1.00 97.12 369 ALA A N 1
ATOM 2937 C CA . ALA A 1 369 ? -0.422 -8.769 21.063 1.00 97.12 369 ALA A CA 1
ATOM 2938 C C . ALA A 1 369 ? 0.446 -7.524 20.840 1.00 97.12 369 ALA A C 1
ATOM 2940 O O . ALA A 1 369 ? 0.032 -6.577 20.178 1.00 97.12 369 ALA A O 1
ATOM 2941 N N . ASP A 1 370 ? 1.629 -7.508 21.458 1.00 97.06 370 ASP A N 1
ATOM 2942 C CA . ASP A 1 370 ? 2.517 -6.341 21.484 1.00 97.06 370 ASP A CA 1
ATOM 2943 C C . ASP A 1 370 ? 3.570 -6.378 20.360 1.00 97.06 370 ASP A C 1
ATOM 2945 O O . ASP A 1 370 ? 4.753 -6.604 20.623 1.00 97.06 370 ASP A O 1
ATOM 2949 N N . TYR A 1 371 ? 3.153 -6.203 19.100 1.00 95.12 371 TYR A N 1
ATOM 2950 C CA . TYR A 1 371 ? 4.076 -6.241 17.954 1.00 95.12 371 TYR A CA 1
ATOM 2951 C C . TYR A 1 371 ? 4.943 -4.983 17.851 1.00 95.12 371 TYR A C 1
ATOM 2953 O O . TYR A 1 371 ? 6.067 -5.062 17.360 1.00 95.12 371 TYR A O 1
ATOM 2961 N N . ALA A 1 372 ? 4.474 -3.845 18.374 1.00 94.50 372 ALA A N 1
ATOM 2962 C CA . ALA A 1 372 ? 5.288 -2.634 18.483 1.00 94.50 372 ALA A CA 1
ATOM 2963 C C . ALA A 1 372 ? 6.343 -2.718 19.605 1.00 94.50 372 ALA A C 1
ATOM 2965 O O . ALA A 1 372 ? 7.176 -1.820 19.732 1.00 94.50 372 ALA A O 1
ATOM 2966 N N . ASN A 1 373 ? 6.304 -3.774 20.432 1.00 95.31 373 ASN A N 1
ATOM 2967 C CA . ASN A 1 373 ? 7.203 -3.993 21.567 1.00 95.31 373 ASN A CA 1
ATOM 2968 C C . ASN A 1 373 ? 7.292 -2.760 22.490 1.00 95.31 373 ASN A C 1
ATOM 2970 O O . ASN A 1 373 ? 8.378 -2.302 22.861 1.00 95.31 373 ASN A O 1
ATOM 2974 N N . ILE A 1 374 ? 6.130 -2.190 22.817 1.00 95.56 374 ILE A N 1
ATOM 2975 C CA . ILE A 1 374 ? 6.010 -0.948 23.593 1.00 95.56 374 ILE A CA 1
ATOM 2976 C C . ILE A 1 374 ? 5.684 -1.179 25.066 1.00 95.56 374 ILE A C 1
ATOM 2978 O O . ILE A 1 374 ? 5.697 -0.212 25.830 1.00 95.56 374 ILE A O 1
ATOM 2982 N N . PHE A 1 375 ? 5.404 -2.419 25.473 1.00 96.88 375 PHE A N 1
ATOM 2983 C CA . PHE A 1 375 ? 5.131 -2.763 26.863 1.00 96.88 375 PHE A CA 1
ATOM 2984 C C . PHE A 1 375 ? 6.266 -3.580 27.478 1.00 96.88 375 PHE A C 1
ATOM 2986 O O . PHE A 1 375 ? 6.716 -4.596 26.945 1.00 96.88 375 PHE A O 1
ATOM 2993 N N . SER A 1 376 ? 6.687 -3.174 28.670 1.00 96.94 376 SER A N 1
ATOM 2994 C CA . SER A 1 376 ? 7.503 -4.004 29.554 1.00 96.94 376 SER A CA 1
ATOM 2995 C C . SER A 1 376 ? 6.696 -5.172 30.132 1.00 96.94 376 SER A C 1
ATOM 2997 O O . SER A 1 376 ? 5.467 -5.149 30.169 1.00 96.94 376 SER A O 1
ATOM 2999 N N . GLU A 1 377 ? 7.381 -6.191 30.653 1.00 97.62 377 GLU A N 1
ATOM 3000 C CA . GLU A 1 377 ? 6.712 -7.356 31.252 1.00 97.62 377 GLU A CA 1
ATOM 3001 C C . GLU A 1 377 ? 5.839 -6.992 32.471 1.00 97.62 377 GLU A C 1
ATOM 3003 O O . GLU A 1 377 ? 4.764 -7.559 32.640 1.00 97.62 377 GLU A O 1
ATOM 3008 N N . GLU A 1 378 ? 6.235 -5.994 33.273 1.00 97.56 378 GLU A N 1
ATOM 3009 C CA . GLU A 1 378 ? 5.416 -5.492 34.394 1.00 97.56 378 GLU A CA 1
ATOM 3010 C C . GLU A 1 378 ? 4.132 -4.802 33.899 1.00 97.56 378 GLU A C 1
ATOM 3012 O O . GLU A 1 378 ? 3.068 -4.891 34.512 1.00 97.56 378 GLU A O 1
ATOM 3017 N N . GLU A 1 379 ? 4.210 -4.091 32.775 1.00 98.19 379 GLU A N 1
ATOM 3018 C CA . GLU A 1 379 ? 3.049 -3.441 32.166 1.00 98.19 379 GLU A CA 1
ATOM 3019 C C . GLU A 1 379 ? 2.101 -4.468 31.546 1.00 98.19 379 GLU A C 1
ATOM 3021 O O . GLU A 1 379 ? 0.886 -4.361 31.728 1.00 98.19 379 GLU A O 1
ATOM 3026 N N . LYS A 1 380 ? 2.643 -5.504 30.894 1.00 98.31 380 LYS A N 1
ATOM 3027 C CA . LYS A 1 380 ? 1.853 -6.634 30.389 1.00 98.31 380 LYS A CA 1
ATOM 3028 C C . LYS A 1 380 ? 1.128 -7.363 31.519 1.00 98.31 380 LYS A C 1
ATOM 3030 O O . LYS A 1 380 ? -0.030 -7.718 31.335 1.00 98.31 380 LYS A O 1
ATOM 3035 N N . GLU A 1 381 ? 1.741 -7.524 32.693 1.00 98.12 381 GLU A N 1
ATOM 3036 C CA . GLU A 1 381 ? 1.077 -8.110 33.869 1.00 98.12 381 GLU A CA 1
ATOM 3037 C C . GLU A 1 381 ? -0.147 -7.282 34.303 1.00 98.12 381 GLU A C 1
ATOM 3039 O O . GLU A 1 381 ? -1.241 -7.825 34.448 1.00 98.12 381 GLU A O 1
ATOM 3044 N N . LYS A 1 382 ? -0.015 -5.949 34.390 1.00 98.19 382 LYS A N 1
ATOM 3045 C CA . LYS A 1 382 ? -1.135 -5.044 34.735 1.00 98.19 382 LYS A CA 1
ATOM 3046 C C . LYS A 1 382 ? -2.276 -5.110 33.721 1.00 98.19 382 LYS A C 1
ATOM 3048 O O . LYS A 1 382 ? -3.448 -5.126 34.101 1.00 98.19 382 LYS A O 1
ATOM 3053 N N . ILE A 1 383 ? -1.934 -5.131 32.434 1.00 98.62 383 ILE A N 1
ATOM 3054 C CA . ILE A 1 383 ? -2.903 -5.292 31.345 1.00 98.62 383 ILE A CA 1
ATOM 3055 C C . ILE A 1 383 ? -3.601 -6.653 31.484 1.00 98.62 383 ILE A C 1
ATOM 3057 O O . ILE A 1 383 ? -4.830 -6.719 31.459 1.00 98.62 383 ILE A O 1
ATOM 3061 N N . GLN A 1 384 ? -2.838 -7.728 31.683 1.00 98.44 384 GLN A N 1
ATOM 3062 C CA . GLN A 1 384 ? -3.349 -9.095 31.766 1.00 98.44 384 GLN A CA 1
ATOM 3063 C C . GLN A 1 384 ? -4.303 -9.288 32.949 1.00 98.44 384 GLN A C 1
ATOM 3065 O O . GLN A 1 384 ? -5.324 -9.966 32.795 1.00 98.44 384 GLN A O 1
ATOM 3070 N N . ASP A 1 385 ? -4.009 -8.682 34.098 1.00 98.25 385 ASP A N 1
ATOM 3071 C CA . ASP A 1 385 ? -4.867 -8.722 35.282 1.00 98.25 385 ASP A CA 1
ATOM 3072 C C . ASP A 1 385 ? -6.228 -8.063 35.025 1.00 98.25 385 ASP A C 1
ATOM 3074 O O . ASP A 1 385 ? -7.270 -8.626 35.373 1.00 98.25 385 ASP A O 1
ATOM 3078 N N . LEU A 1 386 ? -6.248 -6.893 34.375 1.00 98.25 386 LEU A N 1
ATOM 3079 C CA . LEU A 1 386 ? -7.497 -6.208 34.027 1.00 98.25 386 LEU A CA 1
ATOM 3080 C C . LEU A 1 386 ? -8.297 -6.967 32.966 1.00 98.25 386 LEU A C 1
ATOM 3082 O O . LEU A 1 386 ? -9.512 -7.105 33.111 1.00 98.25 386 LEU A O 1
ATOM 3086 N N . ILE A 1 387 ? -7.628 -7.495 31.939 1.00 98.44 387 ILE A N 1
ATOM 3087 C CA . ILE A 1 387 ? -8.255 -8.345 30.919 1.00 98.44 387 ILE A CA 1
ATOM 3088 C C . ILE A 1 387 ? -8.924 -9.548 31.582 1.00 98.44 387 ILE A C 1
ATOM 3090 O O . ILE A 1 387 ? -10.112 -9.788 31.371 1.00 98.44 387 ILE A O 1
ATOM 3094 N N . LYS A 1 388 ? -8.190 -10.260 32.444 1.00 97.94 388 LYS A N 1
ATOM 3095 C CA . LYS A 1 388 ? -8.712 -11.431 33.148 1.00 97.94 388 LYS A CA 1
ATOM 3096 C C . LYS A 1 388 ? -9.904 -11.072 34.024 1.00 97.94 388 LYS A C 1
ATOM 3098 O O . LYS A 1 388 ? -10.902 -11.781 34.018 1.00 97.94 388 LYS A O 1
ATOM 3103 N N . ARG A 1 389 ? -9.835 -9.950 34.739 1.00 97.69 389 ARG A N 1
ATOM 3104 C CA . ARG A 1 389 ? -10.947 -9.478 35.565 1.00 97.69 389 ARG A CA 1
ATOM 3105 C C . ARG A 1 389 ? -12.205 -9.205 34.737 1.00 97.69 389 ARG A C 1
ATOM 3107 O O . ARG A 1 389 ? -13.290 -9.602 35.146 1.00 97.69 389 ARG A O 1
ATOM 3114 N N . ILE A 1 390 ? -12.070 -8.561 33.577 1.00 96.69 390 ILE A N 1
ATOM 3115 C CA . ILE A 1 390 ? -13.191 -8.319 32.655 1.00 96.69 390 ILE A CA 1
ATOM 3116 C C . ILE A 1 390 ? -13.784 -9.641 32.152 1.00 96.69 390 ILE A C 1
ATOM 3118 O O . ILE A 1 390 ? -15.005 -9.806 32.148 1.00 96.69 390 ILE A O 1
ATOM 3122 N N . GLN A 1 391 ? -12.928 -10.585 31.760 1.00 95.75 391 GLN A N 1
ATOM 3123 C CA . GLN A 1 391 ? -13.347 -11.902 31.286 1.00 95.75 391 GLN A CA 1
ATOM 3124 C C . GLN A 1 391 ? -14.082 -12.687 32.385 1.00 95.75 391 GLN A C 1
ATOM 3126 O O . GLN A 1 391 ? -15.185 -13.176 32.142 1.00 95.75 391 GLN A O 1
ATOM 3131 N N . ASP A 1 392 ? -13.516 -12.754 33.592 1.00 95.44 392 AS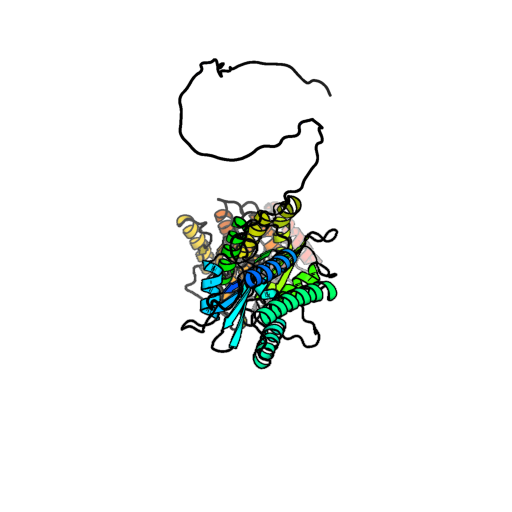P A N 1
ATOM 3132 C CA . ASP A 1 392 ? -14.067 -13.501 34.729 1.00 95.44 392 ASP A CA 1
ATOM 3133 C C . ASP A 1 392 ? -15.389 -12.892 35.240 1.00 95.44 392 ASP A C 1
ATOM 3135 O O . ASP A 1 392 ? -16.311 -13.629 35.596 1.00 95.44 392 ASP A O 1
ATOM 3139 N N . GLU A 1 393 ? -15.509 -11.558 35.282 1.00 94.19 393 GLU A N 1
ATOM 3140 C CA . GLU A 1 393 ? -16.694 -10.873 35.825 1.00 94.19 393 GLU A CA 1
ATOM 3141 C C . GLU A 1 393 ? -17.829 -10.703 34.804 1.00 94.19 393 GLU A C 1
ATOM 3143 O O . GLU A 1 393 ? -19.003 -10.783 35.177 1.00 94.19 393 GLU A O 1
ATOM 3148 N N . TYR A 1 394 ? -17.512 -10.464 33.526 1.00 91.44 394 TYR A N 1
ATOM 3149 C CA . TYR A 1 394 ? -18.512 -10.095 32.514 1.00 91.44 394 TYR A CA 1
ATOM 3150 C C . TYR A 1 394 ? -18.646 -11.094 31.365 1.00 91.44 394 TYR A C 1
ATOM 3152 O O . TYR A 1 394 ? -19.598 -10.985 30.587 1.00 91.44 394 TYR A O 1
ATOM 3160 N N . GLY A 1 395 ? -17.733 -12.062 31.238 1.00 93.19 395 GLY A N 1
ATOM 3161 C CA . GLY A 1 395 ? -17.730 -13.003 30.117 1.00 93.19 395 GLY A CA 1
ATOM 3162 C C . GLY A 1 395 ? -17.546 -12.310 28.763 1.00 93.19 395 GLY A C 1
ATOM 3163 O O . GLY A 1 395 ? -18.127 -12.754 27.774 1.00 93.19 395 GLY A O 1
ATOM 3164 N N . MET A 1 396 ? -16.793 -11.205 28.734 1.00 94.50 396 MET A N 1
ATOM 3165 C CA . MET A 1 396 ? -16.454 -10.446 27.526 1.00 94.50 396 MET A CA 1
ATOM 3166 C C . MET A 1 396 ? -14.976 -10.675 27.198 1.00 94.50 396 MET A C 1
ATOM 3168 O O . MET A 1 396 ? -14.132 -10.446 28.067 1.00 94.50 396 MET A O 1
ATOM 3172 N N . ASP A 1 397 ? -14.645 -11.106 25.975 1.00 97.81 397 ASP A N 1
ATOM 3173 C CA . ASP A 1 397 ? -13.237 -11.194 25.565 1.00 97.81 397 ASP A CA 1
ATOM 3174 C C . ASP A 1 397 ? -12.705 -9.791 25.251 1.00 97.81 397 ASP A C 1
ATOM 3176 O O . ASP A 1 397 ? -13.347 -9.010 24.548 1.00 97.81 397 ASP A O 1
ATOM 3180 N N . VAL A 1 398 ? -11.532 -9.445 25.769 1.00 97.94 398 VAL A N 1
ATOM 3181 C CA . VAL A 1 398 ? -10.904 -8.145 25.521 1.00 97.94 398 VAL A CA 1
ATOM 3182 C C . VAL A 1 398 ? -9.430 -8.353 25.216 1.00 97.94 398 VAL A C 1
ATOM 3184 O O . VAL A 1 398 ? -8.735 -9.055 25.948 1.00 97.94 398 VAL A O 1
ATOM 3187 N N . ALA A 1 399 ? -8.954 -7.751 24.131 1.00 98.31 399 ALA A N 1
ATOM 3188 C CA . ALA A 1 399 ? -7.567 -7.853 23.704 1.00 98.31 399 ALA A CA 1
ATOM 3189 C C . ALA A 1 399 ? -6.972 -6.479 23.377 1.00 98.31 399 ALA A C 1
ATOM 3191 O O . ALA A 1 399 ? -7.655 -5.588 22.866 1.00 98.31 399 ALA A O 1
ATOM 3192 N N . ILE A 1 400 ? -5.682 -6.333 23.671 1.00 98.62 400 ILE A N 1
ATOM 3193 C CA . ILE A 1 400 ? -4.852 -5.195 23.284 1.00 98.62 400 ILE A CA 1
ATOM 3194 C C . ILE A 1 400 ? -3.934 -5.644 22.152 1.00 98.62 400 ILE A C 1
ATOM 3196 O O . ILE A 1 400 ? -3.209 -6.630 22.294 1.00 98.62 400 ILE A O 1
ATOM 3200 N N . TYR A 1 401 ? -3.952 -4.900 21.053 1.00 98.06 401 TYR A N 1
ATOM 3201 C CA . TYR A 1 401 ? -3.064 -5.081 19.910 1.00 98.06 401 TYR A CA 1
ATOM 3202 C C . TYR A 1 401 ? -2.222 -3.817 19.725 1.00 98.06 401 TYR A C 1
ATOM 3204 O O . TYR A 1 401 ? -2.754 -2.711 19.789 1.00 98.06 401 TYR A O 1
ATOM 3212 N N . THR A 1 402 ? -0.914 -3.950 19.523 1.00 97.00 402 THR A N 1
ATOM 3213 C CA . THR A 1 402 ? -0.022 -2.825 19.210 1.00 97.00 402 THR A CA 1
ATOM 3214 C C . THR A 1 402 ? 0.762 -3.123 17.943 1.00 97.00 402 THR A C 1
ATOM 3216 O O . THR A 1 402 ? 1.196 -4.255 17.741 1.00 97.00 402 THR A O 1
ATOM 3219 N N . ASP A 1 403 ? 0.964 -2.106 17.109 1.00 94.50 403 ASP A N 1
ATOM 3220 C CA . ASP A 1 403 ? 1.807 -2.188 15.913 1.00 94.50 403 ASP A CA 1
ATOM 3221 C C . ASP A 1 403 ? 2.412 -0.812 15.578 1.00 94.50 403 ASP A C 1
ATOM 3223 O O . ASP A 1 403 ? 1.963 0.239 16.057 1.00 94.50 403 ASP A O 1
ATOM 3227 N N . GLU A 1 404 ? 3.472 -0.815 14.780 1.00 90.50 404 GLU A N 1
ATOM 3228 C CA . GLU A 1 404 ? 4.153 0.389 14.296 1.00 90.50 404 GLU A CA 1
ATOM 3229 C C . GLU A 1 404 ? 3.430 1.038 13.114 1.00 90.50 404 GLU A C 1
ATOM 3231 O O . GLU A 1 404 ? 3.723 2.182 12.775 1.00 90.50 404 GLU A O 1
ATOM 3236 N N . THR A 1 405 ? 2.482 0.337 12.492 1.00 86.56 405 THR A N 1
ATOM 3237 C CA . THR A 1 405 ? 1.724 0.824 11.338 1.00 86.56 405 THR A CA 1
ATOM 3238 C C . THR A 1 405 ? 0.305 0.264 11.319 1.00 86.56 405 THR A C 1
ATOM 3240 O O . THR A 1 405 ? -0.011 -0.728 11.970 1.00 86.56 405 THR A O 1
ATOM 3243 N N . SER A 1 406 ? -0.559 0.916 10.549 1.00 83.50 406 SER A N 1
ATOM 3244 C CA . SER A 1 406 ? -1.913 0.454 10.241 1.00 83.50 406 SER A CA 1
ATOM 3245 C C . SER A 1 406 ? -2.011 -0.237 8.879 1.00 83.50 406 SER A C 1
ATOM 3247 O O . SER A 1 406 ? -3.116 -0.469 8.409 1.00 83.50 406 SER A O 1
ATOM 3249 N N . TYR A 1 407 ? -0.877 -0.566 8.243 1.00 81.38 407 TYR A N 1
ATOM 3250 C CA . TYR A 1 407 ? -0.837 -1.309 6.981 1.00 81.38 407 TYR A CA 1
ATOM 3251 C C . TYR A 1 407 ? -1.869 -0.755 5.986 1.00 81.38 407 TYR A C 1
ATOM 3253 O O . TYR A 1 407 ? -2.828 -1.452 5.660 1.00 81.38 407 TYR A O 1
ATOM 3261 N N . TRP A 1 408 ? -1.699 0.518 5.578 1.00 76.00 408 TRP A N 1
ATOM 3262 C CA . TRP A 1 408 ? -2.508 1.267 4.581 1.00 76.00 408 TRP A CA 1
ATOM 3263 C C . TRP A 1 408 ? -4.022 1.343 4.818 1.00 76.00 408 TRP A C 1
ATOM 3265 O O . TRP A 1 408 ? -4.743 1.962 4.035 1.00 76.00 408 TRP A O 1
ATOM 3275 N N . LYS A 1 409 ? -4.511 0.733 5.890 1.00 81.19 409 LYS A N 1
ATOM 3276 C CA . LYS A 1 409 ? -5.916 0.647 6.250 1.00 81.19 409 LYS A CA 1
ATOM 3277 C C . LYS A 1 409 ? -6.216 1.635 7.361 1.00 81.19 409 LYS A C 1
ATOM 3279 O O . LYS A 1 409 ? -5.345 2.038 8.132 1.00 81.19 409 LYS A O 1
ATOM 3284 N N . ASP A 1 410 ? -7.480 2.016 7.473 1.00 86.19 410 ASP A N 1
ATOM 3285 C CA . ASP A 1 410 ? -7.920 2.693 8.679 1.00 86.19 410 ASP A CA 1
ATOM 3286 C C . ASP A 1 410 ? -7.775 1.752 9.891 1.00 86.19 410 ASP A C 1
ATOM 3288 O O . ASP A 1 410 ? -7.795 0.519 9.789 1.00 86.19 410 ASP A O 1
ATOM 3292 N N . ARG A 1 411 ? -7.584 2.350 11.066 1.00 91.31 411 ARG A N 1
ATOM 3293 C CA . ARG A 1 411 ? -7.220 1.601 12.273 1.00 91.31 411 ARG A CA 1
ATOM 3294 C C . ARG A 1 411 ? -8.349 0.690 12.762 1.00 91.31 411 ARG A C 1
ATOM 3296 O O . ARG A 1 411 ? -8.054 -0.326 13.388 1.00 91.31 411 ARG A O 1
ATOM 3303 N N . ASP A 1 412 ? -9.605 1.030 12.484 1.00 93.50 412 ASP A N 1
ATOM 3304 C CA . ASP A 1 412 ? -10.756 0.220 12.886 1.00 93.50 412 ASP A CA 1
ATOM 3305 C C . ASP A 1 412 ? -10.855 -1.040 12.015 1.00 93.50 412 ASP A C 1
ATOM 3307 O O . ASP A 1 412 ? -11.022 -2.136 12.553 1.00 93.50 412 ASP A O 1
ATOM 3311 N N . THR A 1 413 ? -10.618 -0.919 10.703 1.00 92.94 413 THR A N 1
ATOM 3312 C CA . THR A 1 413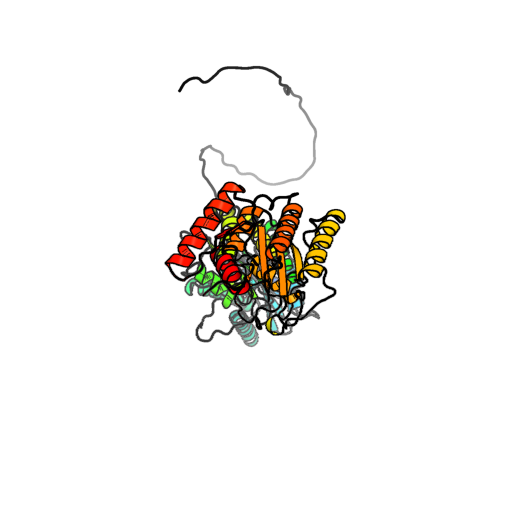 ? -10.501 -2.064 9.784 1.00 92.94 413 THR A CA 1
ATOM 3313 C C . THR A 1 413 ? -9.376 -3.012 10.199 1.00 92.94 413 THR A C 1
ATOM 3315 O O . THR A 1 413 ? -9.569 -4.227 10.219 1.00 92.94 413 THR A O 1
ATOM 3318 N N . ILE A 1 414 ? -8.203 -2.496 10.580 1.00 93.06 414 ILE A N 1
ATOM 3319 C CA . ILE A 1 414 ? -7.117 -3.348 11.093 1.00 93.06 414 ILE A CA 1
ATOM 3320 C C . ILE A 1 414 ? -7.501 -4.032 12.403 1.00 93.06 414 ILE A C 1
ATOM 3322 O O . ILE A 1 414 ? -7.218 -5.217 12.568 1.00 93.06 414 ILE A O 1
ATOM 3326 N N . ALA A 1 415 ? -8.152 -3.325 13.329 1.00 96.81 415 ALA A N 1
ATOM 3327 C CA . ALA A 1 415 ? -8.617 -3.921 14.578 1.00 96.81 415 ALA A CA 1
ATOM 3328 C C . ALA A 1 415 ? -9.635 -5.048 14.324 1.00 96.81 415 ALA A C 1
ATOM 3330 O O . ALA A 1 415 ? -9.574 -6.088 14.982 1.00 96.81 415 ALA A O 1
ATOM 3331 N N . GLU A 1 416 ? -10.531 -4.871 13.350 1.00 96.81 416 GLU A N 1
ATOM 3332 C CA . GLU A 1 416 ? -11.492 -5.882 12.899 1.00 96.81 416 GLU A CA 1
ATOM 3333 C C . GLU A 1 416 ? -10.805 -7.108 12.292 1.00 96.81 416 GLU A C 1
ATOM 3335 O O . GLU A 1 416 ? -11.083 -8.244 12.686 1.00 96.81 416 GLU A O 1
ATOM 3340 N N . GLU A 1 417 ? -9.905 -6.895 11.333 1.00 95.31 417 GLU A N 1
ATOM 3341 C CA . GLU A 1 417 ? -9.173 -7.973 10.668 1.00 95.31 417 GLU A CA 1
ATOM 3342 C C . GLU A 1 417 ? -8.295 -8.728 11.674 1.00 95.31 417 GLU A C 1
ATOM 3344 O O . GLU A 1 417 ? -8.315 -9.959 11.699 1.00 95.31 417 GLU A O 1
ATOM 3349 N N . PHE A 1 418 ? -7.613 -8.017 12.577 1.00 96.56 418 PHE A N 1
ATOM 3350 C CA . PHE A 1 418 ? -6.846 -8.624 13.663 1.00 96.56 418 PHE A CA 1
ATOM 3351 C C . PHE A 1 418 ? -7.737 -9.473 14.575 1.00 96.56 418 PHE A C 1
ATOM 3353 O O . PHE A 1 418 ? -7.395 -10.624 14.858 1.00 96.56 418 PHE A O 1
ATOM 3360 N N . PHE A 1 419 ? -8.896 -8.941 14.991 1.00 97.50 419 PHE A N 1
ATOM 3361 C CA . PHE A 1 419 ? -9.879 -9.656 15.808 1.00 97.50 419 PHE A CA 1
ATOM 3362 C C . PHE A 1 419 ? -10.294 -10.979 15.152 1.00 97.50 419 PHE A C 1
ATOM 3364 O O . PHE A 1 419 ? -10.226 -12.043 15.774 1.00 97.50 419 PHE A O 1
ATOM 3371 N N . LYS A 1 420 ? -10.690 -10.915 13.877 1.00 96.31 420 LYS A N 1
ATOM 3372 C CA . LYS A 1 420 ? -11.222 -12.058 13.127 1.00 96.31 420 LYS A CA 1
ATOM 3373 C C . LYS A 1 420 ? -10.149 -13.091 12.812 1.00 96.31 420 LYS A C 1
ATOM 3375 O O . LYS A 1 420 ? -10.355 -14.272 13.078 1.00 96.31 420 LYS A O 1
ATOM 3380 N N . TYR A 1 421 ? -9.010 -12.665 12.270 1.00 96.19 421 TYR A N 1
ATOM 3381 C CA . TYR A 1 421 ? -7.973 -13.571 11.767 1.00 96.19 421 TYR A CA 1
ATOM 3382 C C . TYR A 1 421 ? -7.170 -14.258 12.872 1.00 96.19 421 TYR A C 1
ATOM 3384 O O . TYR A 1 421 ? -6.606 -15.324 12.638 1.00 96.19 421 TYR A O 1
ATOM 3392 N N . ASN A 1 422 ? -7.179 -13.714 14.089 1.00 96.00 422 ASN A N 1
ATOM 3393 C CA . ASN A 1 422 ? -6.538 -14.340 15.247 1.00 96.00 422 ASN A CA 1
ATOM 3394 C C . ASN A 1 422 ? -7.520 -15.105 16.149 1.00 96.00 422 ASN A C 1
ATOM 3396 O O . ASN A 1 422 ? -7.084 -15.750 17.103 1.00 96.00 422 ASN A O 1
ATOM 3400 N N . GLY A 1 423 ? -8.817 -15.073 15.830 1.00 95.56 423 GLY A N 1
ATOM 3401 C CA . GLY A 1 423 ? -9.858 -15.855 16.488 1.00 95.56 423 GLY A CA 1
ATOM 3402 C C . GLY A 1 423 ? -10.248 -15.369 17.885 1.00 95.56 423 GLY A C 1
ATOM 3403 O O . GLY A 1 423 ? -10.428 -16.180 18.797 1.00 95.56 423 GLY A O 1
ATOM 3404 N N . TYR A 1 424 ? -10.347 -14.054 18.077 1.00 97.25 424 TYR A N 1
ATOM 3405 C CA . TYR A 1 424 ? -10.806 -13.463 19.336 1.00 97.25 424 TYR A CA 1
ATOM 3406 C C . TYR A 1 424 ? -12.331 -13.542 19.503 1.00 97.25 424 TYR A C 1
ATOM 3408 O O . TYR A 1 424 ? -13.075 -13.745 18.542 1.00 97.25 424 TYR A O 1
ATOM 3416 N N . GLY A 1 425 ? -12.798 -13.357 20.741 1.00 96.56 425 GLY A N 1
ATOM 3417 C CA . GLY A 1 425 ? -14.221 -13.365 21.084 1.00 96.56 425 GLY A CA 1
ATOM 3418 C C . GLY A 1 425 ? -14.676 -14.676 21.719 1.00 96.56 425 GLY A C 1
ATOM 3419 O O . GLY A 1 425 ? -14.144 -15.752 21.435 1.00 96.56 425 GLY A O 1
ATOM 3420 N N . PHE A 1 426 ? -15.686 -14.587 22.586 1.00 94.88 426 PHE A N 1
ATOM 3421 C CA . PHE A 1 426 ? -16.273 -15.734 23.281 1.00 94.88 426 PHE A CA 1
ATOM 3422 C C . PHE A 1 426 ? -17.631 -16.140 22.714 1.00 94.88 426 PHE A C 1
ATOM 3424 O O . PHE A 1 426 ? -18.458 -15.287 22.402 1.00 94.88 426 PHE A O 1
ATOM 3431 N N . GLY A 1 427 ? -17.882 -17.453 22.698 1.00 91.19 427 GLY A N 1
ATOM 3432 C CA . GLY A 1 427 ? -19.155 -18.046 22.280 1.00 91.19 427 GLY A CA 1
ATOM 3433 C C . GLY A 1 427 ? -19.472 -17.845 20.797 1.00 91.19 427 GLY A C 1
ATOM 3434 O O . GLY A 1 427 ? -18.770 -17.136 20.091 1.00 91.19 427 GLY A O 1
ATOM 3435 N N . ASP A 1 428 ? -20.571 -18.438 20.334 1.00 90.62 428 ASP A N 1
ATOM 3436 C CA . ASP A 1 428 ? -20.926 -18.466 18.904 1.00 90.62 428 ASP A CA 1
ATOM 3437 C C . ASP A 1 428 ? -21.157 -17.074 18.276 1.00 90.62 428 ASP A C 1
ATOM 3439 O O . ASP A 1 428 ? -21.162 -16.941 17.052 1.00 90.62 428 ASP A O 1
ATOM 3443 N N . ASP A 1 429 ? -21.374 -16.038 19.096 1.00 93.81 429 ASP A N 1
ATOM 3444 C CA . ASP A 1 429 ? -21.537 -14.647 18.660 1.00 93.81 429 ASP A CA 1
ATOM 3445 C C . ASP A 1 429 ? -20.237 -13.829 18.705 1.00 93.81 429 ASP A C 1
ATOM 3447 O O . ASP A 1 429 ? -20.278 -12.625 18.451 1.00 93.81 429 ASP A O 1
ATOM 3451 N N . TYR A 1 430 ? -19.100 -14.467 19.013 1.00 95.69 430 TYR A N 1
ATOM 3452 C CA . TYR A 1 430 ? -17.776 -13.848 19.101 1.00 95.69 430 TYR A CA 1
ATOM 3453 C C . TYR A 1 430 ? -17.763 -12.605 19.995 1.00 95.69 430 TYR A C 1
ATOM 3455 O O . TYR A 1 430 ? -17.126 -11.603 19.683 1.00 95.69 430 TYR A O 1
ATOM 3463 N N . THR A 1 431 ? -18.467 -12.655 21.127 1.00 96.31 431 THR A N 1
ATOM 3464 C CA . THR A 1 431 ? -18.550 -11.528 22.057 1.00 96.31 431 THR A CA 1
ATOM 3465 C C . THR A 1 431 ? -17.158 -11.094 22.523 1.00 96.31 431 THR A C 1
ATOM 3467 O O . THR A 1 431 ? -16.476 -11.825 23.251 1.00 96.31 431 THR A O 1
ATOM 3470 N N . GLY A 1 432 ? -16.755 -9.882 22.142 1.00 97.19 432 GLY A N 1
ATOM 3471 C CA . GLY A 1 432 ? -15.496 -9.299 22.582 1.00 97.19 432 GLY A CA 1
ATOM 3472 C C . GLY A 1 432 ? -15.085 -8.027 21.849 1.00 97.19 432 GLY A C 1
ATOM 3473 O O . GLY A 1 432 ? -15.816 -7.499 21.009 1.00 97.19 432 GLY A O 1
ATOM 3474 N N . THR A 1 433 ? -13.893 -7.537 22.188 1.00 98.19 433 THR A N 1
ATOM 3475 C CA . THR A 1 433 ? -13.286 -6.335 21.600 1.00 98.19 433 THR A CA 1
ATOM 3476 C C . THR A 1 433 ? -11.784 -6.467 21.396 1.00 98.19 433 THR A C 1
ATOM 3478 O O . THR A 1 433 ? -11.102 -7.043 22.247 1.00 98.19 433 THR A O 1
ATOM 3481 N N . VAL A 1 434 ? -11.263 -5.814 20.358 1.00 98.44 434 VAL A N 1
ATOM 3482 C CA . VAL A 1 434 ? -9.829 -5.529 20.189 1.00 98.44 434 VAL A CA 1
ATOM 3483 C C . VAL A 1 434 ? -9.623 -4.020 20.189 1.00 98.44 434 VAL A C 1
ATOM 3485 O O . VAL A 1 434 ? -10.249 -3.307 19.406 1.00 98.44 434 VAL A O 1
ATOM 3488 N N . PHE A 1 435 ? -8.718 -3.549 21.046 1.00 98.38 435 PHE A N 1
ATOM 3489 C CA . PHE A 1 435 ? -8.227 -2.175 21.046 1.00 98.38 435 PHE A CA 1
ATOM 3490 C C . PHE A 1 435 ? -6.823 -2.140 20.441 1.00 98.38 435 PHE A C 1
ATOM 3492 O O . PHE A 1 435 ? -5.872 -2.674 21.018 1.00 98.38 435 PHE A O 1
ATOM 3499 N N . PHE A 1 436 ? -6.715 -1.536 19.262 1.00 97.81 436 PHE A N 1
ATOM 3500 C CA . PHE A 1 436 ? -5.476 -1.406 18.507 1.00 97.81 436 PHE A CA 1
ATOM 3501 C C . PHE A 1 436 ? -4.792 -0.076 18.830 1.00 97.81 436 PHE A C 1
ATOM 3503 O O . PHE A 1 436 ? -5.415 0.973 18.708 1.00 97.81 436 PHE A O 1
ATOM 3510 N N . ILE A 1 437 ? -3.509 -0.101 19.191 1.00 97.19 437 ILE A N 1
ATOM 3511 C CA . ILE A 1 437 ? -2.648 1.074 19.356 1.00 97.19 437 ILE A CA 1
ATOM 3512 C C . ILE A 1 437 ? -1.653 1.119 18.193 1.00 97.19 437 ILE A C 1
ATOM 3514 O O . ILE A 1 437 ? -0.740 0.297 18.115 1.00 97.19 437 ILE A O 1
ATOM 3518 N N . CYS A 1 438 ? -1.802 2.122 17.329 1.00 93.75 438 CYS A N 1
ATOM 3519 C CA . CYS A 1 438 ? -0.858 2.417 16.259 1.00 93.75 438 CYS A CA 1
ATOM 3520 C C . CYS A 1 438 ? 0.180 3.430 16.745 1.00 93.75 438 CYS A C 1
ATOM 3522 O O . CYS A 1 438 ? -0.167 4.521 17.219 1.00 93.75 438 CYS A O 1
ATOM 3524 N N . THR A 1 439 ? 1.455 3.079 16.606 1.00 92.44 439 THR A N 1
ATOM 3525 C CA . THR A 1 439 ? 2.588 3.906 17.052 1.00 92.44 439 THR A CA 1
ATOM 3526 C C . THR A 1 439 ? 3.301 4.637 15.912 1.00 92.44 439 THR A C 1
ATOM 3528 O O . THR A 1 439 ? 4.320 5.293 16.144 1.00 92.44 439 THR A O 1
ATOM 3531 N N . GLU A 1 440 ? 2.719 4.594 14.709 1.00 86.00 440 GLU A N 1
ATOM 3532 C CA . GLU A 1 440 ? 3.237 5.205 13.486 1.00 86.00 440 GLU A CA 1
ATOM 3533 C C . GLU A 1 440 ? 3.576 6.684 13.678 1.00 86.00 440 GLU A C 1
ATOM 3535 O O . GLU A 1 440 ? 2.751 7.494 14.109 1.00 86.00 440 GLU A O 1
ATOM 3540 N N . ASN A 1 441 ? 4.812 7.060 13.356 1.00 77.44 441 ASN A N 1
ATOM 3541 C CA . ASN A 1 441 ? 5.277 8.415 13.602 1.00 77.44 441 ASN A CA 1
ATOM 3542 C C . ASN A 1 441 ? 4.526 9.438 12.735 1.00 77.44 441 ASN A C 1
ATOM 3544 O O . ASN A 1 441 ? 4.627 9.406 11.514 1.00 77.44 441 ASN A O 1
ATOM 3548 N N . GLY A 1 442 ? 3.804 10.366 13.367 1.00 74.06 442 GLY A N 1
ATOM 3549 C CA . GLY A 1 442 ? 2.981 11.359 12.670 1.00 74.06 442 GLY A CA 1
ATOM 3550 C C . GLY A 1 442 ? 1.548 10.896 12.391 1.00 74.06 442 GLY A C 1
ATOM 3551 O O . GLY A 1 442 ? 0.729 11.719 11.992 1.00 74.06 442 GLY A O 1
ATOM 3552 N N . ASN A 1 443 ? 1.223 9.628 12.666 1.00 78.19 443 ASN A N 1
ATOM 3553 C CA . ASN A 1 443 ? -0.117 9.051 12.522 1.00 78.19 443 ASN A CA 1
ATOM 3554 C C . ASN A 1 443 ? -0.529 8.195 13.742 1.00 78.19 443 ASN A C 1
ATOM 3556 O O . ASN A 1 443 ? -1.383 7.307 13.650 1.00 78.19 443 ASN A O 1
ATOM 3560 N N . GLN A 1 444 ? 0.063 8.467 14.911 1.00 89.94 444 GLN A N 1
ATOM 3561 C CA . GLN A 1 444 ? -0.231 7.722 16.131 1.00 89.94 444 GLN A CA 1
ATOM 3562 C C . GLN A 1 444 ? -1.716 7.820 16.498 1.00 89.94 444 GLN A C 1
ATOM 3564 O O . GLN A 1 444 ? -2.357 8.868 16.359 1.00 89.94 444 GLN A O 1
ATOM 3569 N N . GLY A 1 445 ? -2.264 6.740 17.042 1.00 92.50 445 GLY A N 1
ATOM 3570 C CA . GLY A 1 445 ? -3.632 6.733 17.541 1.00 92.50 445 GLY A CA 1
ATOM 3571 C C . GLY A 1 445 ? -4.138 5.331 17.826 1.00 92.50 445 GLY A C 1
ATOM 3572 O O . GLY A 1 445 ? -3.347 4.417 18.043 1.00 92.50 445 GLY A O 1
ATOM 3573 N N . PHE A 1 446 ? -5.458 5.162 17.827 1.00 95.75 446 PHE A N 1
ATOM 3574 C CA . PHE A 1 446 ? -6.085 3.865 18.056 1.00 95.75 446 PHE A CA 1
ATOM 3575 C C . PHE A 1 446 ? -7.115 3.505 16.995 1.00 95.75 446 PHE A C 1
ATOM 3577 O O . PHE A 1 446 ? -7.616 4.395 16.299 1.00 95.75 446 PHE A O 1
ATOM 3584 N N . GLY A 1 447 ? -7.395 2.208 16.916 1.00 95.75 447 GLY A N 1
ATOM 3585 C CA . GLY A 1 447 ? -8.611 1.644 16.344 1.00 95.75 447 GLY A CA 1
ATOM 3586 C C . GLY A 1 447 ? -9.321 0.767 17.375 1.00 95.75 447 GLY A C 1
ATOM 3587 O O . GLY A 1 447 ? -8.695 0.290 18.329 1.00 95.75 447 GLY A O 1
ATOM 3588 N N . LEU A 1 448 ? -10.626 0.577 17.225 1.00 97.44 448 LEU A N 1
ATOM 3589 C CA . LEU A 1 448 ? -11.428 -0.244 18.129 1.00 97.44 448 LEU A CA 1
ATOM 3590 C C . LEU A 1 448 ? -12.442 -1.069 17.343 1.00 97.44 448 LEU A C 1
ATOM 3592 O O . LEU A 1 448 ? -13.293 -0.523 16.648 1.00 97.44 448 LEU A O 1
ATOM 3596 N N . TYR A 1 449 ? -12.411 -2.382 17.550 1.00 97.88 449 TYR A N 1
ATOM 3597 C CA . TYR A 1 449 ? -13.433 -3.287 17.039 1.00 97.88 449 TYR A CA 1
ATOM 3598 C C . TYR A 1 449 ? -14.195 -3.955 18.180 1.00 97.88 449 TYR A C 1
ATOM 3600 O O . TYR A 1 449 ? -13.601 -4.336 19.192 1.00 97.88 449 TYR A O 1
ATOM 3608 N N . ALA A 1 450 ? -15.508 -4.114 18.004 1.00 96.88 450 ALA A N 1
ATOM 3609 C CA . ALA A 1 450 ? -16.403 -4.755 18.958 1.00 96.88 450 ALA A CA 1
ATOM 3610 C C . ALA A 1 450 ? -17.405 -5.673 18.246 1.00 96.88 450 ALA A C 1
ATOM 3612 O O . ALA A 1 450 ? -18.049 -5.269 17.275 1.00 96.88 450 ALA A O 1
ATOM 3613 N N . GLU A 1 451 ? -17.595 -6.879 18.777 1.00 96.12 451 GLU A N 1
ATOM 3614 C CA . GLU A 1 451 ? -18.483 -7.903 18.218 1.00 96.12 451 GLU A CA 1
ATOM 3615 C C . GLU A 1 451 ? -19.410 -8.498 19.290 1.00 96.12 451 GLU A C 1
ATOM 3617 O O . GLU A 1 451 ? -19.198 -8.333 20.500 1.00 96.12 451 GLU A O 1
ATOM 3622 N N . GLY A 1 452 ? -20.497 -9.137 18.851 1.00 93.56 452 GLY A N 1
ATOM 3623 C CA . GLY A 1 452 ? -21.451 -9.800 19.738 1.00 93.56 452 GLY A CA 1
ATOM 3624 C C . GLY A 1 452 ? -22.063 -8.829 20.749 1.00 93.56 452 GLY A C 1
ATOM 3625 O O . GLY A 1 452 ? -22.518 -7.734 20.396 1.00 93.56 452 GLY A O 1
ATOM 3626 N N . LYS A 1 453 ? -22.060 -9.196 22.036 1.00 90.25 453 LYS A N 1
ATOM 3627 C CA . LYS A 1 453 ? -22.628 -8.352 23.106 1.00 90.25 453 LYS A CA 1
ATOM 3628 C C . LYS A 1 453 ? -21.873 -7.039 23.328 1.00 90.25 453 LYS A C 1
ATOM 3630 O O . LYS A 1 453 ? -22.468 -6.124 23.899 1.00 90.25 453 LYS A O 1
ATOM 3635 N N . CYS A 1 454 ? -20.619 -6.923 22.884 1.00 92.50 454 CYS A N 1
ATOM 3636 C CA . CYS A 1 454 ? -19.831 -5.693 23.000 1.00 92.50 454 CYS A CA 1
ATOM 3637 C C . CYS A 1 454 ? -20.241 -4.647 21.958 1.00 92.50 454 CYS A C 1
ATOM 3639 O O . CYS A 1 454 ? -20.241 -3.453 22.248 1.00 92.50 454 CYS A O 1
ATOM 3641 N N . LYS A 1 455 ? -20.654 -5.071 20.760 1.00 92.19 455 LYS A N 1
ATOM 3642 C CA . LYS A 1 455 ? -21.015 -4.176 19.650 1.00 92.19 455 LYS A CA 1
ATOM 3643 C C . LYS A 1 455 ? -22.036 -3.079 20.003 1.00 92.19 455 LYS A C 1
ATOM 3645 O O . LYS A 1 455 ? -21.754 -1.917 19.723 1.00 92.19 455 LYS A O 1
ATOM 3650 N N . PRO A 1 456 ? -23.193 -3.363 20.642 1.00 85.81 456 PRO A N 1
ATOM 3651 C CA . PRO A 1 456 ? -24.149 -2.311 21.002 1.00 85.81 456 PRO A CA 1
ATOM 3652 C C . PRO A 1 456 ? -23.654 -1.365 22.111 1.00 85.81 456 PRO A C 1
ATOM 3654 O O . PRO A 1 456 ? -24.269 -0.321 22.318 1.00 85.81 456 PRO A O 1
ATOM 3657 N N . ILE A 1 457 ? -22.578 -1.718 22.824 1.00 87.50 457 ILE A N 1
ATOM 3658 C CA . ILE A 1 457 ? -21.992 -0.914 23.907 1.00 87.50 457 ILE A CA 1
ATOM 3659 C C . ILE A 1 457 ? -21.146 0.220 23.325 1.00 87.50 457 ILE A C 1
ATOM 3661 O O . ILE A 1 457 ? -21.241 1.364 23.766 1.00 87.50 457 ILE A O 1
ATOM 3665 N N . TYR A 1 458 ? -20.360 -0.077 22.290 1.00 89.12 458 TYR A N 1
ATOM 3666 C CA . TYR A 1 458 ? -19.481 0.886 21.627 1.00 89.12 458 TYR A CA 1
ATOM 3667 C C . TYR A 1 458 ? -20.190 1.601 20.475 1.00 89.12 458 TYR A C 1
ATOM 3669 O O . TYR A 1 458 ? -19.816 1.487 19.313 1.00 89.12 458 TYR A O 1
ATOM 3677 N N . SER A 1 459 ? -21.231 2.363 20.813 1.00 84.25 459 SER A N 1
ATOM 3678 C CA . SER A 1 459 ? -21.843 3.306 19.868 1.00 84.25 459 SER A CA 1
ATOM 3679 C C . SER A 1 459 ? -20.862 4.409 19.449 1.00 84.25 459 SER A C 1
ATOM 3681 O O . SER A 1 459 ? -19.921 4.708 20.186 1.00 84.25 459 SER A O 1
ATOM 3683 N N . ASP A 1 460 ? -21.137 5.109 18.343 1.00 84.94 460 ASP A N 1
ATOM 3684 C CA . ASP A 1 460 ? -20.342 6.270 17.907 1.00 84.94 460 ASP A CA 1
ATOM 3685 C C . ASP A 1 460 ? -20.123 7.291 19.034 1.00 84.94 460 ASP A C 1
ATOM 3687 O O . ASP A 1 460 ? -19.063 7.903 19.138 1.00 84.94 460 ASP A O 1
ATOM 3691 N N . TYR A 1 461 ? -21.117 7.485 19.909 1.00 82.44 461 TYR A N 1
ATOM 3692 C CA . TYR A 1 461 ? -20.989 8.367 21.069 1.00 82.44 461 TYR A CA 1
ATOM 3693 C C . TYR A 1 461 ? -19.901 7.886 22.038 1.00 82.44 461 TYR A C 1
ATOM 3695 O O . TYR A 1 461 ? -19.080 8.682 22.496 1.00 82.44 461 TYR A O 1
ATOM 3703 N N . GLU A 1 462 ? -19.880 6.589 22.332 1.00 84.94 462 GLU A N 1
ATOM 3704 C CA . GLU A 1 462 ? -18.927 5.977 23.254 1.00 84.94 462 GLU A CA 1
ATOM 3705 C C . GLU A 1 462 ? -17.516 5.930 22.666 1.00 84.94 462 GLU A C 1
ATOM 3707 O O . GLU A 1 462 ? -16.558 6.306 23.347 1.00 84.94 462 GLU A O 1
ATOM 3712 N N . VAL A 1 463 ? -17.385 5.598 21.379 1.00 89.81 463 VAL A N 1
ATOM 3713 C CA . VAL A 1 463 ? -16.104 5.658 20.655 1.00 89.81 463 VAL A CA 1
ATOM 3714 C C . VAL A 1 463 ? -15.564 7.092 20.626 1.00 89.81 463 VAL A C 1
ATOM 3716 O O . VAL A 1 463 ? -14.398 7.322 20.944 1.00 89.81 463 VAL A O 1
ATOM 3719 N N . ASN A 1 464 ? -16.411 8.093 20.365 1.00 88.62 464 ASN A N 1
ATOM 3720 C CA . ASN A 1 464 ? -16.007 9.502 20.431 1.00 88.62 464 ASN A CA 1
ATOM 3721 C C . ASN A 1 464 ? -15.604 9.935 21.849 1.00 88.62 464 ASN A C 1
ATOM 3723 O O . ASN A 1 464 ? -14.692 10.751 22.023 1.00 88.62 464 ASN A O 1
ATOM 3727 N N . ARG A 1 465 ? -16.269 9.418 22.887 1.00 86.31 465 ARG A N 1
ATOM 3728 C CA . ARG A 1 465 ? -15.908 9.698 24.283 1.00 86.31 465 ARG A CA 1
ATOM 3729 C C . ARG A 1 465 ? -14.543 9.102 24.631 1.00 86.31 465 ARG A C 1
ATOM 3731 O O . ARG A 1 465 ? -13.738 9.794 25.256 1.00 86.31 465 ARG A O 1
ATOM 3738 N N . LEU A 1 466 ? -14.274 7.873 24.188 1.00 89.81 466 LEU A N 1
ATOM 3739 C CA . LEU A 1 466 ? -12.964 7.223 24.284 1.00 89.81 466 LEU A CA 1
ATOM 3740 C C . LEU A 1 466 ? -11.895 8.044 23.562 1.00 89.81 466 LEU A C 1
ATOM 3742 O O . LEU A 1 466 ? -10.911 8.439 24.184 1.00 89.81 466 LEU A O 1
ATOM 3746 N N . ALA A 1 467 ? -12.129 8.406 22.299 1.00 90.50 467 ALA A N 1
ATOM 3747 C CA . ALA A 1 467 ? -11.187 9.188 21.501 1.00 90.50 467 ALA A CA 1
ATOM 3748 C C . ALA A 1 467 ? -10.791 10.507 22.180 1.00 90.50 467 ALA A C 1
ATOM 3750 O O . ALA A 1 467 ? -9.611 10.857 22.263 1.00 90.50 467 ALA A O 1
ATOM 3751 N N . ASN A 1 468 ? -11.773 11.225 22.729 1.00 89.06 468 ASN A N 1
ATOM 3752 C CA . ASN A 1 468 ? -11.533 12.479 23.436 1.00 89.06 468 ASN A CA 1
ATOM 3753 C C . ASN A 1 468 ? -10.718 12.302 24.724 1.00 89.06 468 ASN A C 1
ATOM 3755 O O . ASN A 1 468 ? -9.913 13.179 25.046 1.00 89.06 468 ASN A O 1
ATOM 3759 N N . GLY A 1 469 ? -10.928 11.202 25.452 1.00 87.62 469 GLY A N 1
ATOM 3760 C CA . GLY A 1 469 ? -10.182 10.882 26.671 1.00 87.62 469 GLY A CA 1
ATOM 3761 C C . GLY A 1 469 ? -8.736 10.472 26.393 1.00 87.62 469 GLY A C 1
ATOM 3762 O O . GLY A 1 469 ? -7.827 10.913 27.093 1.00 87.62 469 GLY A O 1
ATOM 3763 N N . LEU A 1 470 ? -8.519 9.698 25.329 1.00 90.75 470 LEU A N 1
ATOM 3764 C CA . LEU A 1 470 ? -7.238 9.053 25.035 1.00 90.75 470 LEU A CA 1
ATOM 3765 C C . LEU A 1 470 ? -6.252 9.930 24.252 1.00 90.75 470 LEU A C 1
ATOM 3767 O O . LEU A 1 470 ? -5.065 9.614 24.193 1.00 90.75 470 LEU A O 1
ATOM 3771 N N . ARG A 1 471 ? -6.698 11.054 23.672 1.00 85.00 471 ARG A N 1
ATOM 3772 C CA . ARG A 1 471 ? -5.895 11.898 22.759 1.00 85.00 471 ARG A CA 1
ATOM 3773 C C . ARG A 1 471 ? -4.512 12.319 23.277 1.00 85.00 471 ARG A C 1
ATOM 3775 O O . ARG A 1 471 ? -3.652 12.684 22.487 1.00 85.00 471 ARG A O 1
ATOM 3782 N N . TYR A 1 472 ? -4.298 12.316 24.593 1.00 87.38 472 TYR A N 1
ATOM 3783 C CA . TYR A 1 472 ? -3.039 12.733 25.220 1.00 87.38 472 TYR A CA 1
ATOM 3784 C C . TYR A 1 472 ? -2.041 11.596 25.467 1.00 87.38 472 TYR A C 1
ATOM 3786 O O . TYR A 1 472 ? -0.905 11.881 25.868 1.00 87.38 472 TYR A O 1
ATOM 3794 N N . PHE A 1 473 ? -2.452 10.348 25.236 1.00 90.69 473 PHE A N 1
ATOM 3795 C CA . PHE A 1 473 ? -1.656 9.150 25.497 1.00 90.69 473 PHE A CA 1
ATOM 3796 C C . PHE A 1 473 ? -0.945 8.600 24.254 1.00 90.69 473 PHE A C 1
ATOM 3798 O O . PHE A 1 473 ? 0.016 7.852 24.394 1.00 90.69 473 PHE A O 1
ATOM 3805 N N . PHE A 1 474 ? -1.336 9.019 23.045 1.00 88.00 474 PHE A N 1
ATOM 3806 C CA . PHE A 1 474 ? -0.706 8.589 21.786 1.00 88.00 474 PHE A CA 1
ATOM 3807 C C . PHE A 1 474 ? 0.589 9.348 21.494 1.00 88.00 474 PHE A C 1
ATOM 3809 O O . PHE A 1 474 ? 0.715 10.096 20.528 1.00 88.00 474 PHE A O 1
ATOM 3816 N N . LYS A 1 475 ? 1.551 9.181 22.395 1.00 86.94 475 LYS A N 1
ATOM 3817 C CA . LYS A 1 475 ? 2.908 9.707 22.298 1.00 86.94 475 LYS A CA 1
ATOM 3818 C C . LYS A 1 475 ? 3.872 8.713 22.951 1.00 86.94 475 LYS A C 1
ATOM 3820 O O . LYS A 1 475 ? 3.465 8.001 23.876 1.00 86.94 475 LYS A O 1
ATOM 3825 N N . PRO A 1 476 ? 5.148 8.688 22.533 1.00 81.12 476 PRO A N 1
ATOM 3826 C CA . PRO A 1 476 ? 6.142 7.801 23.125 1.00 81.12 476 PRO A CA 1
ATOM 3827 C C . PRO A 1 476 ? 6.163 7.891 24.658 1.00 81.12 476 PRO A C 1
ATOM 3829 O O . PRO A 1 476 ? 6.221 8.985 25.221 1.00 81.12 476 PRO A O 1
ATOM 3832 N N . GLY A 1 477 ? 6.103 6.732 25.319 1.00 83.31 477 GLY A N 1
ATOM 3833 C CA . GLY A 1 477 ? 6.112 6.608 26.781 1.00 83.31 477 GLY A CA 1
ATOM 3834 C C . GLY A 1 477 ? 4.751 6.722 27.482 1.00 83.31 477 GLY A C 1
ATOM 3835 O O . GLY A 1 477 ? 4.720 6.592 28.699 1.00 83.31 477 GLY A O 1
ATOM 3836 N N . SER A 1 478 ? 3.641 6.945 26.765 1.00 93.06 478 SER A N 1
ATOM 3837 C CA . SER A 1 478 ? 2.286 7.012 27.354 1.00 93.06 478 SER A CA 1
ATOM 38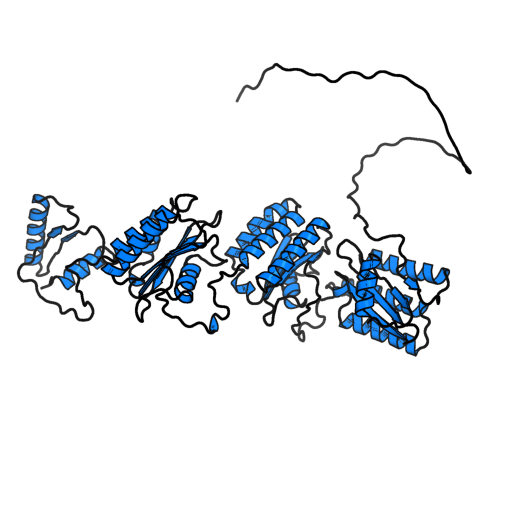38 C C . SER A 1 478 ? 1.312 5.955 26.815 1.00 93.06 478 SER A C 1
ATOM 3840 O O . SER A 1 478 ? 0.137 5.964 27.168 1.00 93.06 478 SER A O 1
ATOM 3842 N N . TYR A 1 479 ? 1.768 5.020 25.977 1.00 94.88 479 TYR A N 1
ATOM 3843 C CA . TYR A 1 479 ? 0.883 4.017 25.371 1.00 94.88 479 TYR A CA 1
ATOM 3844 C C . TYR A 1 479 ? 0.276 3.041 26.386 1.00 94.88 479 TYR A C 1
ATOM 3846 O O . TYR A 1 479 ? -0.857 2.599 26.204 1.00 94.88 479 TYR A O 1
ATOM 3854 N N . ILE A 1 480 ? 0.983 2.750 27.483 1.00 96.06 480 ILE A N 1
ATOM 3855 C CA . ILE A 1 480 ? 0.430 1.958 28.588 1.00 96.06 480 ILE A CA 1
ATOM 3856 C C . ILE A 1 480 ? -0.786 2.642 29.220 1.00 96.06 480 ILE A C 1
ATOM 3858 O O . ILE A 1 480 ? -1.783 1.981 29.501 1.00 96.06 480 ILE A O 1
ATOM 3862 N N . ASP A 1 481 ? -0.750 3.968 29.370 1.00 96.12 481 ASP A N 1
ATOM 3863 C CA . ASP A 1 481 ? -1.872 4.728 29.919 1.00 96.12 481 ASP A CA 1
ATOM 3864 C C . ASP A 1 481 ? -3.096 4.620 29.002 1.00 96.12 481 ASP A C 1
ATOM 3866 O O . ASP A 1 481 ? -4.214 4.495 29.493 1.00 96.12 481 ASP A O 1
ATOM 3870 N N . ALA A 1 482 ? -2.895 4.585 27.677 1.00 96.25 482 ALA A N 1
ATOM 3871 C CA . ALA A 1 482 ? -3.982 4.362 26.726 1.00 96.25 482 ALA A CA 1
ATOM 3872 C C . ALA A 1 482 ? -4.614 2.971 26.887 1.00 96.25 482 ALA A C 1
ATOM 3874 O O . ALA A 1 482 ? -5.839 2.860 26.938 1.00 96.25 482 ALA A O 1
ATOM 3875 N N . ALA A 1 483 ? -3.792 1.920 26.991 1.00 97.69 483 ALA A N 1
ATOM 3876 C CA . ALA A 1 483 ? -4.272 0.550 27.171 1.00 97.69 483 ALA A CA 1
ATOM 3877 C C . ALA A 1 483 ? -5.033 0.382 28.496 1.00 97.69 483 ALA A C 1
ATOM 3879 O O . ALA A 1 483 ? -6.128 -0.181 28.519 1.00 97.69 483 ALA A O 1
ATOM 3880 N N . LEU A 1 484 ? -4.489 0.904 29.599 1.00 97.56 484 LEU A N 1
ATOM 3881 C CA . LEU A 1 484 ? -5.128 0.819 30.911 1.00 97.56 484 LEU A CA 1
ATOM 3882 C C . LEU A 1 484 ? -6.405 1.667 30.984 1.00 97.56 484 LEU A C 1
ATOM 3884 O O . LEU A 1 484 ? -7.416 1.171 31.475 1.00 97.56 484 LEU A O 1
ATOM 3888 N N . ASP A 1 485 ? -6.404 2.906 30.479 1.00 95.69 485 ASP A N 1
ATOM 3889 C CA . ASP A 1 485 ? -7.601 3.765 30.453 1.00 95.69 485 ASP A CA 1
ATOM 3890 C C . ASP A 1 485 ? -8.718 3.135 29.605 1.00 95.69 485 ASP A C 1
ATOM 3892 O O . ASP A 1 485 ? -9.876 3.135 30.027 1.00 95.69 485 ASP A O 1
ATOM 3896 N N . TYR A 1 486 ? -8.380 2.507 28.471 1.00 96.94 486 TYR A N 1
ATOM 3897 C CA . TYR A 1 486 ? -9.332 1.699 27.707 1.00 96.94 486 TYR A CA 1
ATOM 3898 C C . TYR A 1 486 ? -9.914 0.554 28.548 1.00 96.94 486 TYR A C 1
ATOM 3900 O O . TYR A 1 486 ? -11.136 0.437 28.641 1.00 96.94 486 TYR A O 1
ATOM 3908 N N . LEU A 1 487 ? -9.073 -0.267 29.186 1.00 97.88 487 LEU A N 1
ATOM 3909 C CA . LEU A 1 487 ? -9.534 -1.428 29.956 1.00 97.88 487 LEU A CA 1
ATOM 3910 C C . LEU A 1 487 ? -10.385 -1.029 31.165 1.00 97.88 487 LEU A C 1
ATOM 3912 O O . LEU A 1 487 ? -11.413 -1.656 31.410 1.00 97.88 487 LEU A O 1
ATOM 3916 N N . TYR A 1 488 ? -10.028 0.035 31.888 1.00 94.56 488 TYR A N 1
ATOM 3917 C CA . TYR A 1 488 ? -10.864 0.551 32.976 1.00 94.56 488 TYR A CA 1
ATOM 3918 C C . TYR A 1 488 ? -12.231 1.016 32.471 1.00 94.56 488 TYR A C 1
ATOM 3920 O O . TYR A 1 488 ? -13.256 0.692 33.068 1.00 94.56 488 TYR A O 1
ATOM 3928 N N . ARG A 1 489 ? -12.277 1.712 31.331 1.00 91.62 489 ARG A N 1
ATOM 3929 C CA . ARG A 1 489 ? -13.552 2.116 30.722 1.00 91.62 489 ARG A CA 1
ATOM 3930 C C . ARG A 1 489 ? -14.351 0.928 30.213 1.00 91.62 489 ARG A C 1
ATOM 3932 O O . ARG A 1 489 ? -15.566 0.938 30.357 1.00 91.62 489 ARG A O 1
ATOM 3939 N N . ALA A 1 490 ? -13.703 -0.078 29.629 1.00 93.56 490 ALA A N 1
ATOM 3940 C CA . ALA A 1 490 ? -14.359 -1.312 29.209 1.00 93.56 490 ALA A CA 1
ATOM 3941 C C . ALA A 1 490 ? -14.986 -2.023 30.417 1.00 93.56 490 ALA A C 1
ATOM 3943 O O . ALA A 1 490 ? -16.165 -2.366 30.381 1.00 93.56 490 ALA A O 1
ATOM 3944 N N . TYR A 1 491 ? -14.239 -2.145 31.518 1.00 92.50 491 TYR A N 1
ATOM 3945 C CA . TYR A 1 491 ? -14.735 -2.680 32.785 1.00 92.50 491 TYR A CA 1
ATOM 3946 C C . TYR A 1 491 ? -15.991 -1.931 33.268 1.00 92.50 491 TYR A C 1
ATOM 3948 O O . TYR A 1 491 ? -17.025 -2.550 33.521 1.00 92.50 491 TYR A O 1
ATOM 3956 N N . ASP A 1 492 ? -15.946 -0.597 33.307 1.00 86.69 492 ASP A N 1
ATOM 3957 C CA . ASP A 1 492 ? -17.085 0.225 33.733 1.00 86.69 492 ASP A CA 1
ATOM 3958 C C . ASP A 1 492 ? -18.280 0.148 32.770 1.00 86.69 492 ASP A C 1
ATOM 3960 O O . ASP A 1 492 ? -19.433 0.156 33.206 1.00 86.69 492 ASP A O 1
ATOM 3964 N N . LEU A 1 493 ? -18.026 0.066 31.462 1.00 86.75 493 LEU A N 1
ATOM 3965 C CA . LEU A 1 493 ? -19.061 -0.040 30.432 1.00 86.75 493 LEU A CA 1
ATOM 3966 C C . LEU A 1 493 ? -19.776 -1.393 30.468 1.00 86.75 493 LEU A C 1
ATOM 3968 O O . LEU A 1 493 ? -20.978 -1.454 30.208 1.00 86.75 493 LEU A O 1
ATOM 3972 N N . TYR A 1 494 ? -19.070 -2.474 30.788 1.00 89.25 494 TYR A N 1
ATOM 3973 C CA . TYR A 1 494 ? -19.647 -3.821 30.839 1.00 89.25 494 TYR A CA 1
ATOM 3974 C C . TYR A 1 494 ? -20.425 -4.098 32.120 1.00 89.25 494 TYR A C 1
ATOM 3976 O O . TYR A 1 494 ? -21.258 -5.011 32.153 1.00 89.25 494 TYR A O 1
ATOM 3984 N N . LYS A 1 495 ? -20.226 -3.271 33.147 1.00 85.12 495 LYS A N 1
ATOM 3985 C CA . LYS A 1 495 ? -20.972 -3.348 34.394 1.00 85.12 495 LYS A CA 1
ATOM 3986 C C . LYS A 1 495 ? -22.474 -3.194 34.148 1.00 85.12 495 LYS A C 1
ATOM 3988 O O . LYS A 1 495 ? -22.966 -2.178 33.654 1.00 85.12 495 LYS A O 1
ATOM 3993 N N . VAL A 1 496 ? -23.224 -4.208 34.567 1.00 79.88 496 VAL A N 1
ATOM 3994 C CA . VAL A 1 496 ? -24.681 -4.145 34.700 1.00 79.88 496 VAL A CA 1
ATOM 3995 C C . VAL A 1 496 ? -25.037 -3.978 36.181 1.00 79.88 496 VAL A C 1
ATOM 3997 O O . VAL A 1 496 ? -24.494 -4.698 37.016 1.00 79.88 496 VAL A O 1
ATOM 4000 N N . PRO A 1 497 ? -25.903 -3.021 36.550 1.00 80.75 497 PRO A N 1
ATOM 4001 C CA . PRO A 1 497 ? -26.386 -2.885 37.917 1.00 80.75 497 PRO A CA 1
ATOM 4002 C C . PRO A 1 497 ? -27.177 -4.116 38.364 1.00 80.75 497 PRO A C 1
ATOM 4004 O O . PRO A 1 497 ? -27.917 -4.682 37.565 1.00 80.75 497 PRO A O 1
ATOM 4007 N N . ASP A 1 498 ? -27.136 -4.438 39.658 1.00 82.69 498 ASP A N 1
ATOM 4008 C CA . ASP A 1 498 ? -27.855 -5.581 40.252 1.00 82.69 498 ASP A CA 1
ATOM 4009 C C . ASP A 1 498 ? -29.370 -5.584 39.990 1.00 82.69 498 ASP A C 1
ATOM 4011 O O . ASP A 1 498 ? -30.020 -6.625 40.027 1.00 82.69 498 ASP A O 1
ATOM 4015 N N . TRP A 1 499 ? -29.956 -4.406 39.757 1.00 86.00 499 TRP A N 1
ATOM 4016 C CA . TRP A 1 499 ? -31.379 -4.272 39.453 1.00 86.00 499 TRP A CA 1
ATOM 4017 C C . TRP A 1 499 ? -31.724 -4.657 38.006 1.00 86.00 499 TRP A C 1
ATOM 4019 O O . TRP A 1 499 ? -32.899 -4.855 37.689 1.00 86.00 499 TRP A O 1
ATOM 4029 N N . TYR A 1 500 ? -30.731 -4.729 37.115 1.00 86.25 500 TYR A N 1
ATOM 4030 C CA . TYR A 1 500 ? -30.923 -5.094 35.717 1.00 86.25 500 TYR A CA 1
ATOM 4031 C C . TYR A 1 500 ? -31.178 -6.604 35.605 1.00 86.25 500 TYR A C 1
ATOM 4033 O O . TYR A 1 500 ? -30.499 -7.391 36.268 1.00 86.25 500 TYR A O 1
ATOM 4041 N N . PRO A 1 501 ? -32.149 -7.050 34.791 1.00 83.75 501 PRO A N 1
ATOM 4042 C CA . PRO A 1 501 ? -32.478 -8.464 34.711 1.00 83.75 501 PRO A CA 1
ATOM 4043 C C . PRO A 1 501 ? -31.308 -9.267 34.139 1.00 83.75 501 PRO A C 1
ATOM 4045 O O . PRO A 1 501 ? -30.730 -8.905 33.116 1.00 83.75 501 PRO A O 1
ATOM 4048 N N . SER A 1 502 ? -31.007 -10.403 34.767 1.00 80.12 502 SER A N 1
ATOM 4049 C CA . SER A 1 502 ? -30.011 -11.354 34.261 1.00 80.12 502 SER A CA 1
ATOM 4050 C C . SER A 1 502 ? -30.447 -12.038 32.958 1.00 80.12 502 SER A C 1
ATOM 4052 O O . SER A 1 502 ? -29.596 -12.444 32.172 1.00 80.12 502 SER A O 1
ATOM 4054 N N . ASP A 1 503 ? -31.759 -12.130 32.713 1.00 82.75 503 ASP A N 1
ATOM 4055 C CA . ASP A 1 503 ? -32.361 -12.629 31.474 1.00 82.75 503 ASP A CA 1
ATOM 4056 C C . ASP A 1 503 ? -33.366 -11.602 30.930 1.00 82.75 503 ASP A C 1
ATOM 4058 O O . ASP A 1 503 ? -34.558 -11.613 31.251 1.00 82.75 503 ASP A O 1
ATOM 4062 N N . GLU A 1 504 ? -32.857 -10.663 30.130 1.00 83.06 504 GLU A N 1
ATOM 4063 C CA . GLU A 1 504 ? -33.671 -9.616 29.509 1.00 83.06 504 GLU A CA 1
ATOM 4064 C C . GLU A 1 504 ? -34.719 -10.195 28.545 1.00 83.06 504 GLU A C 1
ATOM 4066 O O . GLU A 1 504 ? -35.855 -9.711 28.495 1.00 83.06 504 GLU A O 1
ATOM 4071 N N . ALA A 1 505 ? -34.360 -11.249 27.805 1.00 82.81 505 ALA A N 1
ATOM 4072 C CA . ALA A 1 505 ? -35.207 -11.839 26.772 1.00 82.81 505 ALA A CA 1
ATOM 4073 C C . ALA A 1 505 ? -36.481 -12.458 27.362 1.00 82.81 505 ALA A C 1
ATOM 4075 O O . ALA A 1 505 ? -37.553 -12.352 26.762 1.00 82.81 505 ALA A O 1
ATOM 4076 N N . ASN A 1 506 ? -36.380 -13.042 28.558 1.00 87.06 506 ASN A N 1
ATOM 4077 C CA . ASN A 1 506 ? -37.507 -13.655 29.261 1.00 87.06 506 ASN A CA 1
ATOM 4078 C C . ASN A 1 506 ? -38.061 -12.796 30.410 1.00 87.06 506 ASN A C 1
ATOM 4080 O O . ASN A 1 506 ? -38.879 -13.276 31.200 1.00 87.06 506 ASN A O 1
ATOM 4084 N N . PHE A 1 507 ? -37.661 -11.523 30.522 1.00 90.94 507 PHE A N 1
ATOM 4085 C CA . PHE A 1 507 ? -38.130 -10.658 31.601 1.00 90.94 507 PHE A CA 1
ATOM 4086 C C . PHE A 1 507 ? -39.648 -10.420 31.534 1.00 90.94 507 PHE A C 1
ATOM 4088 O O . PHE A 1 507 ? -40.180 -9.825 30.589 1.00 90.94 507 PHE A O 1
ATOM 4095 N N . VAL A 1 508 ? -40.351 -10.798 32.605 1.00 88.56 508 VAL A N 1
ATOM 4096 C CA . VAL A 1 508 ? -41.785 -10.540 32.776 1.00 88.56 508 VAL A CA 1
ATOM 4097 C C . VAL A 1 508 ? -41.985 -9.290 33.628 1.00 88.56 508 VAL A C 1
ATOM 4099 O O . VAL A 1 508 ? -41.545 -9.223 34.774 1.00 88.56 508 VAL A O 1
ATOM 4102 N N . ARG A 1 509 ? -42.700 -8.296 33.083 1.00 87.69 509 ARG A N 1
ATOM 4103 C CA . ARG A 1 509 ? -43.056 -7.082 33.833 1.00 87.69 509 ARG A CA 1
ATOM 4104 C C . ARG A 1 509 ? -43.890 -7.426 35.066 1.00 87.69 509 ARG A C 1
ATOM 4106 O O . ARG A 1 509 ? -44.839 -8.202 34.993 1.00 87.69 509 ARG A O 1
ATOM 4113 N N . PHE A 1 510 ? -43.590 -6.751 36.167 1.00 89.69 510 PHE A N 1
ATOM 4114 C CA . PHE A 1 510 ? -44.330 -6.834 37.423 1.00 89.69 510 PHE A CA 1
ATOM 4115 C C . PHE A 1 510 ? -44.669 -5.428 37.934 1.00 89.69 510 PHE A C 1
ATOM 4117 O O . PHE A 1 510 ? -44.198 -4.435 37.388 1.00 89.69 510 PHE A O 1
ATOM 4124 N N . LYS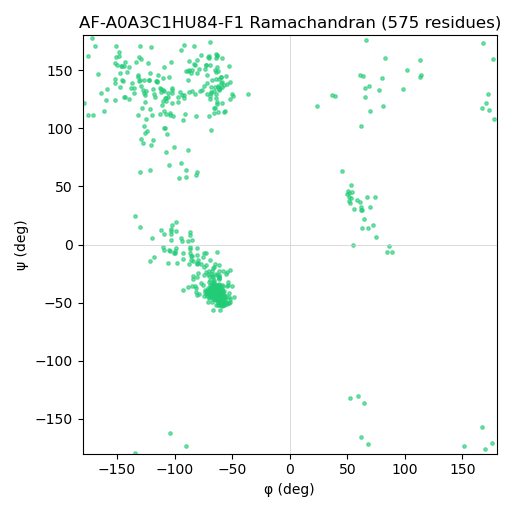 A 1 511 ? -45.500 -5.333 38.977 1.00 89.25 511 LYS A N 1
ATOM 4125 C CA . LYS A 1 511 ? -45.774 -4.071 39.681 1.00 89.25 511 LYS A CA 1
ATOM 4126 C C . LYS A 1 511 ? -45.100 -4.086 41.044 1.00 89.25 511 LYS A C 1
ATOM 4128 O O . LYS A 1 511 ? -45.378 -4.972 41.851 1.00 89.25 511 LYS A O 1
ATOM 4133 N N . ALA A 1 512 ? -44.252 -3.098 41.310 1.00 88.38 512 ALA A N 1
ATOM 4134 C CA . ALA A 1 512 ? -43.643 -2.934 42.625 1.00 88.38 512 ALA A CA 1
ATOM 4135 C C . ALA A 1 512 ? -44.699 -2.532 43.674 1.00 88.38 512 ALA A C 1
ATOM 4137 O O . ALA A 1 512 ? -45.534 -1.664 43.412 1.00 88.38 512 ALA A O 1
ATOM 4138 N N . GLN A 1 513 ? -44.665 -3.162 44.857 1.00 82.44 513 GLN A N 1
ATOM 4139 C CA . GLN A 1 513 ? -45.622 -2.883 45.942 1.00 82.44 513 GLN A CA 1
ATOM 4140 C C . GLN A 1 513 ? -45.243 -1.653 46.784 1.00 82.44 513 GLN A C 1
ATOM 4142 O O . GLN A 1 513 ? -46.126 -0.901 47.179 1.00 82.44 513 GLN A O 1
ATOM 4147 N N . ASN A 1 514 ? -43.945 -1.417 47.009 1.00 83.69 514 ASN A N 1
ATOM 4148 C CA . ASN A 1 514 ? -43.419 -0.277 47.766 1.00 83.69 514 ASN A CA 1
ATOM 4149 C C . ASN A 1 514 ? -42.499 0.550 46.861 1.00 83.69 514 ASN A C 1
ATOM 4151 O O . ASN A 1 514 ? -41.296 0.308 46.810 1.00 83.69 514 ASN A O 1
ATOM 4155 N N . LYS A 1 515 ? -43.083 1.479 46.100 1.00 87.38 515 LYS A N 1
ATOM 4156 C CA . LYS A 1 515 ? -42.346 2.326 45.152 1.00 87.38 515 LYS A CA 1
ATOM 4157 C C . LYS A 1 515 ? -41.701 3.507 45.876 1.00 87.38 515 LYS A C 1
ATOM 4159 O O . LYS A 1 515 ? -42.391 4.234 46.586 1.00 87.38 515 LYS A O 1
ATOM 4164 N N . THR A 1 516 ? -40.408 3.701 45.645 1.00 91.69 516 THR A N 1
ATOM 4165 C CA . THR A 1 516 ? -39.680 4.948 45.918 1.00 91.69 516 THR A CA 1
ATOM 4166 C C . THR A 1 516 ? -39.477 5.686 44.602 1.00 91.69 516 THR A C 1
ATOM 4168 O O . THR A 1 516 ? -39.103 5.071 43.611 1.00 91.69 516 THR A O 1
ATOM 4171 N N . TYR A 1 517 ? -39.716 6.986 44.555 1.00 92.75 517 TYR A N 1
ATOM 4172 C CA . TYR A 1 517 ? -39.725 7.756 43.310 1.00 92.75 517 TYR A CA 1
ATOM 4173 C C . TYR A 1 517 ? -38.431 8.539 43.057 1.00 92.75 517 TYR A C 1
ATOM 4175 O O . TYR A 1 517 ? -38.271 9.109 41.977 1.00 92.75 517 TYR A O 1
ATOM 4183 N N . VAL A 1 518 ? -37.501 8.549 44.011 1.00 95.00 518 VAL A N 1
ATOM 4184 C CA . VAL A 1 518 ? -36.167 9.144 43.891 1.00 95.00 518 VAL A CA 1
ATOM 4185 C C . VAL A 1 518 ? -35.107 8.101 44.225 1.00 95.00 518 VAL A C 1
ATOM 4187 O O . VAL A 1 518 ? -34.907 7.731 45.381 1.00 95.00 518 VAL A O 1
ATOM 4190 N N . ILE A 1 519 ? -34.401 7.654 43.193 1.00 93.06 519 ILE A N 1
ATOM 4191 C CA . ILE A 1 519 ? -33.297 6.702 43.271 1.00 93.06 519 ILE A CA 1
ATOM 4192 C C . ILE A 1 519 ? -32.008 7.465 42.984 1.00 93.06 519 ILE A C 1
ATOM 4194 O O . ILE A 1 519 ? -31.703 7.763 41.835 1.00 93.06 519 ILE A O 1
ATOM 4198 N N . ASP A 1 520 ? -31.263 7.819 44.026 1.00 92.62 520 ASP A N 1
ATOM 4199 C CA . ASP A 1 520 ? -30.055 8.631 43.877 1.00 92.62 520 ASP A CA 1
ATOM 4200 C C . ASP A 1 520 ? -28.788 7.799 44.087 1.00 92.62 520 ASP A C 1
ATOM 4202 O O . ASP A 1 520 ? -28.228 7.804 45.184 1.00 92.62 520 ASP A O 1
ATOM 4206 N N . GLN A 1 521 ? -28.387 7.044 43.059 1.00 88.25 521 GLN A N 1
ATOM 4207 C CA . GLN A 1 521 ? -27.202 6.176 43.113 1.00 88.25 521 GLN A CA 1
ATOM 4208 C C . GLN A 1 521 ? -25.901 6.948 42.901 1.00 88.25 521 GLN A C 1
ATOM 4210 O O . GLN A 1 521 ? -24.869 6.502 43.373 1.00 88.25 521 GLN A O 1
ATOM 4215 N N . ALA A 1 522 ? -25.951 8.097 42.221 1.00 89.62 522 ALA A N 1
ATOM 4216 C CA . ALA A 1 522 ? -24.795 8.978 42.037 1.00 89.62 522 ALA A CA 1
ATOM 4217 C C . ALA A 1 522 ? -24.605 9.978 43.192 1.00 89.62 522 ALA A C 1
ATOM 4219 O O . ALA A 1 522 ? -23.809 10.905 43.073 1.00 89.62 522 ALA A O 1
ATOM 4220 N N . GLU A 1 523 ? -25.378 9.827 44.274 1.00 92.38 523 GLU A N 1
ATOM 4221 C CA . GLU A 1 523 ? -25.297 10.654 45.484 1.00 92.38 523 GLU A CA 1
ATOM 4222 C C . GLU A 1 523 ? -25.339 12.174 45.215 1.00 92.38 523 GLU A C 1
ATOM 4224 O O . GLU A 1 523 ? -24.671 12.967 45.878 1.00 92.38 523 GLU A O 1
ATOM 4229 N N . LEU A 1 524 ? -26.144 12.601 44.239 1.00 94.50 524 LEU A N 1
ATOM 4230 C CA . LEU A 1 524 ? -26.219 13.998 43.804 1.00 94.50 524 LEU A CA 1
ATOM 4231 C C . LEU A 1 524 ? -27.085 14.872 44.713 1.00 94.50 524 LEU A C 1
ATOM 4233 O O . LEU A 1 524 ? -27.016 16.099 44.617 1.00 94.50 524 LEU A O 1
ATOM 4237 N N . PHE A 1 525 ? -27.928 14.270 45.554 1.00 95.44 525 PHE A N 1
ATOM 4238 C CA . PHE A 1 525 ? -28.909 14.996 46.358 1.00 95.44 525 PHE A CA 1
ATOM 4239 C C . PHE A 1 525 ? -28.634 14.876 47.855 1.00 95.44 525 PHE A C 1
ATOM 4241 O O . PHE A 1 525 ? -28.366 13.788 48.376 1.00 95.44 525 PHE A O 1
ATOM 4248 N N . SER A 1 526 ? -28.821 15.979 48.587 1.00 96.56 526 SER A N 1
ATOM 4249 C CA . SER A 1 526 ? -28.889 15.928 50.050 1.00 96.56 526 SER A CA 1
ATOM 4250 C C . SER A 1 526 ? -30.103 15.113 50.515 1.00 96.56 526 SER A C 1
ATOM 4252 O O . SER A 1 526 ? -31.059 14.883 49.768 1.00 96.56 526 SER A O 1
ATOM 4254 N N . LYS A 1 527 ? -30.114 14.706 51.789 1.00 96.31 527 LYS A N 1
ATOM 4255 C CA . LYS A 1 527 ? -31.263 14.002 52.373 1.00 96.31 527 LYS A CA 1
ATOM 4256 C C . LYS A 1 527 ? -32.557 14.820 52.253 1.00 96.31 527 LYS A C 1
ATOM 4258 O O . LYS A 1 527 ? -33.588 14.286 51.852 1.00 96.31 527 LYS A O 1
ATOM 4263 N N . GLU A 1 528 ? -32.492 16.116 52.545 1.00 96.94 528 GLU A N 1
ATOM 4264 C CA . GLU A 1 528 ? -33.631 17.035 52.459 1.00 96.94 528 GLU A CA 1
ATOM 4265 C C . GLU A 1 528 ? -34.108 17.212 51.010 1.00 96.94 528 GLU A C 1
ATOM 4267 O O . GLU A 1 528 ? -35.309 17.320 50.746 1.00 96.94 528 GLU A O 1
ATOM 4272 N N . GLU A 1 529 ? -33.182 17.226 50.049 1.00 97.56 529 GLU A N 1
ATOM 4273 C CA . GLU A 1 529 ? -33.516 17.297 48.627 1.00 97.56 529 GLU A CA 1
ATOM 4274 C C . GLU A 1 529 ? -34.205 16.025 48.139 1.00 97.56 529 GLU A C 1
ATOM 4276 O O . GLU A 1 529 ? -35.231 16.139 47.459 1.00 97.56 529 GLU A O 1
ATOM 4281 N N . LYS A 1 530 ? -33.712 14.841 48.537 1.00 96.50 530 LYS A N 1
ATOM 4282 C CA . LYS A 1 530 ? -34.361 13.551 48.245 1.00 96.50 530 LYS A CA 1
ATOM 4283 C C . LYS A 1 530 ? -35.784 13.526 48.786 1.00 96.50 530 LYS A C 1
ATOM 4285 O O . LYS A 1 530 ? -36.709 13.269 48.024 1.00 96.50 530 LYS A O 1
ATOM 4290 N N . GLU A 1 531 ? -35.985 13.877 50.057 1.00 96.19 531 GLU A N 1
ATOM 4291 C CA . GLU A 1 531 ? -37.317 13.908 50.681 1.00 96.19 531 GLU A CA 1
ATOM 4292 C C . GLU A 1 531 ? -38.273 14.870 49.955 1.00 96.19 531 GLU A C 1
ATOM 4294 O O . GLU A 1 531 ? -39.434 14.538 49.695 1.00 96.19 531 GLU A O 1
ATOM 4299 N N . ARG A 1 532 ? -37.787 16.054 49.562 1.00 97.31 532 ARG A N 1
ATOM 4300 C CA . ARG A 1 532 ? -38.588 17.036 48.817 1.00 97.31 532 ARG A CA 1
ATOM 4301 C C . ARG A 1 532 ? -38.950 16.548 47.413 1.00 97.31 532 ARG A C 1
ATOM 4303 O O . ARG A 1 532 ? -40.061 16.810 46.945 1.00 97.31 532 ARG A O 1
ATOM 4310 N N . LEU A 1 533 ? -38.012 15.915 46.710 1.00 97.38 533 LEU A N 1
ATOM 4311 C CA . LEU A 1 533 ? -38.242 15.358 45.376 1.00 97.38 533 LEU A CA 1
ATOM 4312 C C . LEU A 1 533 ? -39.216 14.176 45.438 1.00 97.38 533 LEU A C 1
ATOM 4314 O O . LEU A 1 533 ? -40.148 14.132 44.637 1.00 97.38 533 LEU A O 1
ATOM 4318 N N . GLU A 1 534 ? -39.077 13.309 46.440 1.00 96.06 534 GLU A N 1
ATOM 4319 C CA . GLU A 1 534 ? -39.942 12.151 46.682 1.00 96.06 534 GLU A CA 1
ATOM 4320 C C . GLU A 1 534 ? -41.400 12.584 46.872 1.00 96.06 534 GLU A C 1
ATOM 4322 O O . GLU A 1 534 ? -42.302 12.106 46.181 1.00 96.06 534 GLU A O 1
ATOM 4327 N N . GLN A 1 535 ? -41.638 13.579 47.736 1.00 96.00 535 GLN A N 1
ATOM 4328 C CA . GLN A 1 535 ? -42.978 14.129 47.964 1.00 96.00 535 GLN A CA 1
ATOM 4329 C C . GLN A 1 535 ? -43.595 14.718 46.688 1.00 96.00 535 GLN A C 1
ATOM 4331 O O . GLN A 1 535 ? -44.788 14.538 46.430 1.00 96.00 535 GLN A O 1
ATOM 4336 N N . LYS A 1 536 ? -42.799 15.421 45.872 1.00 96.94 536 LYS A N 1
ATOM 4337 C CA . LYS A 1 536 ? -43.274 16.003 44.607 1.00 96.94 536 LYS A CA 1
ATOM 4338 C C . LYS A 1 536 ? -43.599 14.930 43.573 1.00 96.94 536 LYS A C 1
ATOM 4340 O O . LYS A 1 536 ? -44.639 15.026 42.923 1.00 96.94 536 LYS A O 1
ATOM 4345 N N . ALA A 1 537 ? -42.738 13.928 43.425 1.00 94.62 537 ALA A N 1
ATOM 4346 C CA . ALA A 1 537 ? -42.938 12.834 42.486 1.00 94.62 537 ALA A CA 1
ATOM 4347 C C . ALA A 1 537 ? -44.183 12.007 42.847 1.00 94.62 537 ALA A C 1
ATOM 4349 O O . ALA A 1 537 ? -45.023 11.754 41.981 1.00 94.62 537 ALA A O 1
ATOM 4350 N N . LEU A 1 538 ? -44.390 11.715 44.137 1.00 92.69 538 LEU A N 1
ATOM 4351 C CA . LEU A 1 538 ? -45.601 11.058 44.636 1.00 92.69 538 LEU A CA 1
ATOM 4352 C C . LEU A 1 538 ? -46.871 11.885 44.367 1.00 92.69 538 LEU A C 1
ATOM 4354 O O . LEU A 1 538 ? -47.890 11.342 43.926 1.00 92.69 538 LEU A O 1
ATOM 4358 N N . ALA A 1 539 ? -46.825 13.200 44.607 1.00 94.19 539 ALA A N 1
ATOM 4359 C CA . ALA A 1 539 ? -47.958 14.089 44.347 1.00 94.19 539 ALA A CA 1
ATOM 4360 C C . ALA A 1 539 ? -48.332 14.125 42.856 1.00 94.19 539 ALA A C 1
ATOM 4362 O O . ALA A 1 539 ? -49.517 14.111 42.514 1.00 94.19 539 ALA A O 1
ATOM 4363 N N . LEU A 1 540 ? -47.335 14.135 41.964 1.00 94.31 540 LEU A N 1
ATOM 4364 C CA . LEU A 1 540 ? -47.549 14.044 40.519 1.00 94.31 540 LEU A CA 1
ATOM 4365 C C . LEU A 1 540 ? -48.115 12.677 40.120 1.00 94.31 540 LEU A C 1
ATOM 4367 O O . LEU A 1 540 ? -49.106 12.643 39.389 1.00 94.31 540 LEU A O 1
ATOM 4371 N N . SER A 1 541 ? -47.558 11.578 40.643 1.00 90.38 541 SER A N 1
ATOM 4372 C CA . SER A 1 541 ? -48.050 10.227 40.348 1.00 90.38 541 SER A CA 1
ATOM 4373 C C . SER A 1 541 ? -49.513 10.052 40.749 1.00 90.38 541 SER A C 1
ATOM 4375 O O . SER A 1 541 ? -50.335 9.611 39.945 1.00 90.38 541 SER A O 1
ATOM 4377 N N . THR A 1 542 ? -49.880 10.535 41.939 1.00 90.12 542 THR A N 1
ATOM 4378 C CA . THR A 1 542 ? -51.269 10.513 42.426 1.00 90.12 542 THR A CA 1
ATOM 4379 C C . THR A 1 542 ? -52.194 11.360 41.552 1.00 90.12 542 THR A C 1
ATOM 4381 O O . THR A 1 542 ? -53.308 10.947 41.239 1.00 90.12 542 THR A O 1
ATOM 4384 N N . LYS A 1 543 ? -51.747 12.555 41.148 1.00 94.75 543 LYS A N 1
ATOM 4385 C CA . LYS A 1 543 ? -52.563 13.494 40.369 1.00 94.75 543 LYS A CA 1
ATOM 4386 C C . LYS A 1 543 ? -52.839 13.005 38.947 1.00 94.75 543 LYS A C 1
ATOM 4388 O O . LYS A 1 543 ? -53.932 13.238 38.438 1.00 94.75 543 LYS A O 1
ATOM 4393 N N . PHE A 1 544 ? -51.849 12.397 38.299 1.00 92.12 544 PHE A N 1
ATOM 4394 C CA . PHE A 1 544 ? -51.915 12.037 36.881 1.00 92.12 544 PHE A CA 1
ATOM 4395 C C . PHE A 1 544 ? -52.125 10.537 36.631 1.00 92.12 544 PHE A C 1
ATOM 4397 O O . PHE A 1 544 ? -52.281 10.141 35.479 1.00 92.12 544 PHE A O 1
ATOM 4404 N N . GLY A 1 545 ? -52.137 9.702 37.675 1.00 88.88 545 GLY A N 1
ATOM 4405 C CA . GLY A 1 545 ? -52.272 8.248 37.536 1.00 88.88 545 GLY A CA 1
ATOM 4406 C C . GLY A 1 545 ? -51.113 7.616 36.760 1.00 88.88 545 GLY A C 1
ATOM 4407 O O . GLY A 1 545 ? -51.309 6.643 36.043 1.00 88.88 545 GLY A O 1
ATOM 4408 N N . SER A 1 546 ? -49.919 8.210 36.829 1.00 90.06 546 SER A N 1
ATOM 4409 C CA . SER A 1 546 ? -48.724 7.789 36.088 1.00 90.06 546 SER A CA 1
ATOM 4410 C C . SER A 1 546 ? -47.492 7.969 36.960 1.00 90.06 546 SER A C 1
ATOM 4412 O O . SER A 1 546 ? -47.264 9.070 37.453 1.00 90.06 546 SER A O 1
ATOM 4414 N N . ASP A 1 547 ? -46.675 6.929 37.129 1.00 93.06 547 ASP A N 1
ATOM 4415 C CA . ASP A 1 547 ? -45.482 7.050 37.969 1.00 93.06 547 ASP A CA 1
ATOM 4416 C C . ASP A 1 547 ? -44.471 8.028 37.369 1.00 93.06 547 ASP A C 1
ATOM 4418 O O . ASP A 1 547 ?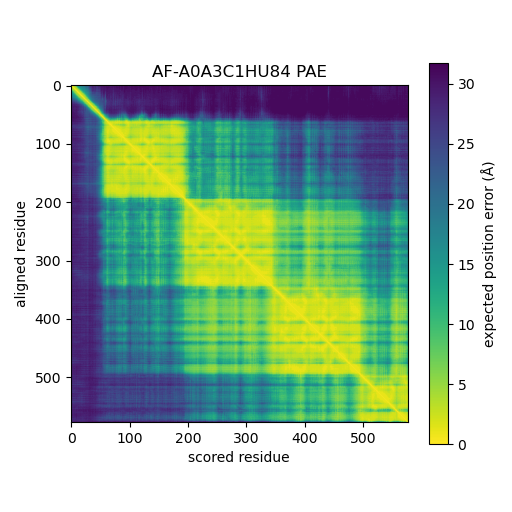 -44.121 7.928 36.191 1.00 93.06 547 ASP A O 1
ATOM 4422 N N . VAL A 1 548 ? -43.972 8.933 38.212 1.00 91.81 548 VAL A N 1
ATOM 4423 C CA . VAL A 1 548 ? -42.870 9.846 37.903 1.00 91.81 548 VAL A CA 1
ATOM 4424 C C . VAL A 1 548 ? -41.666 9.385 38.708 1.00 91.81 548 VAL A C 1
ATOM 4426 O O . VAL A 1 548 ? -41.705 9.430 39.931 1.00 91.81 548 VAL A O 1
ATOM 4429 N N . LEU A 1 549 ? -40.619 8.933 38.024 1.00 92.44 549 LEU A N 1
ATOM 4430 C CA . LEU A 1 549 ? -39.393 8.430 38.638 1.00 92.44 549 LEU A CA 1
ATOM 4431 C C . LEU A 1 549 ? -38.232 9.379 38.333 1.00 92.44 549 LEU A C 1
ATOM 4433 O O . LEU A 1 549 ? -38.047 9.792 37.188 1.00 92.44 549 LEU A O 1
ATOM 4437 N N . ILE A 1 550 ? -37.437 9.682 39.353 1.00 94.25 550 ILE A N 1
ATOM 4438 C CA . ILE A 1 550 ? -36.155 10.372 39.242 1.00 94.25 550 ILE A CA 1
ATOM 4439 C C . ILE A 1 550 ? -35.080 9.354 39.592 1.00 94.25 550 ILE A C 1
ATOM 4441 O O . ILE A 1 550 ? -35.077 8.813 40.695 1.00 94.25 550 ILE A O 1
ATOM 4445 N N . VAL A 1 551 ? -34.170 9.097 38.657 1.00 92.81 551 VAL A N 1
ATOM 4446 C CA . VAL A 1 551 ? -33.030 8.211 38.877 1.00 92.81 551 VAL A CA 1
ATOM 4447 C C . VAL A 1 551 ? -31.736 8.923 38.507 1.00 92.81 551 VAL A C 1
ATOM 4449 O O . VAL A 1 551 ? -31.661 9.570 37.462 1.00 92.81 551 VAL A O 1
ATOM 4452 N N . THR A 1 552 ? -30.737 8.827 39.378 1.00 91.31 552 THR A N 1
ATOM 4453 C CA . THR A 1 552 ? -29.354 9.234 39.111 1.00 91.31 552 THR A CA 1
ATOM 4454 C C . THR A 1 552 ? -28.480 7.985 39.128 1.00 91.31 552 THR A C 1
ATOM 4456 O O . THR A 1 552 ? -28.749 7.050 39.884 1.00 91.31 552 THR A O 1
ATOM 4459 N N . ALA A 1 553 ? -27.454 7.966 38.284 1.00 86.12 553 ALA A N 1
ATOM 4460 C CA . ALA A 1 553 ? -26.477 6.891 38.191 1.00 86.12 553 ALA A CA 1
ATOM 4461 C C . ALA A 1 553 ? -25.121 7.484 37.793 1.00 86.12 553 ALA A C 1
ATOM 4463 O O . ALA A 1 553 ? -25.081 8.496 37.091 1.00 86.12 553 ALA A O 1
ATOM 4464 N N . GLU A 1 554 ? -24.030 6.878 38.264 1.00 78.00 554 GLU A N 1
ATOM 4465 C CA . GLU A 1 554 ? -22.662 7.320 37.945 1.00 78.00 554 GLU A CA 1
ATOM 4466 C C . GLU A 1 554 ? -22.336 7.114 36.460 1.00 78.00 554 GLU A C 1
ATOM 4468 O O . GLU A 1 554 ? -21.646 7.925 35.845 1.00 78.00 554 GLU A O 1
ATOM 4473 N N . SER A 1 555 ? -22.890 6.055 35.866 1.00 73.88 555 SER A N 1
ATOM 4474 C CA . SER A 1 555 ? -22.804 5.751 34.444 1.00 73.88 555 SER A CA 1
ATOM 4475 C C . SER A 1 555 ? -24.116 5.152 33.939 1.00 73.88 555 SER A C 1
ATOM 4477 O O . SER A 1 555 ? -24.932 4.616 34.696 1.00 73.88 555 SER A O 1
ATOM 4479 N N . ALA A 1 556 ? -24.341 5.265 32.633 1.00 71.94 556 ALA A N 1
ATOM 4480 C CA . ALA A 1 556 ? -25.419 4.542 31.986 1.00 71.94 556 ALA A CA 1
ATOM 4481 C C . ALA A 1 556 ? -25.019 3.076 31.757 1.00 71.94 556 ALA A C 1
ATOM 4483 O O . ALA A 1 556 ? -23.848 2.762 31.560 1.00 71.94 556 ALA A O 1
ATOM 4484 N N . ILE A 1 557 ? -26.006 2.180 31.740 1.00 74.06 557 ILE A N 1
ATOM 4485 C CA . ILE A 1 557 ? -25.793 0.752 31.503 1.00 74.06 557 ILE A CA 1
ATOM 4486 C C . ILE A 1 557 ? -25.265 0.575 30.094 1.00 74.06 557 ILE A C 1
ATOM 4488 O O . ILE A 1 557 ? -25.891 1.079 29.157 1.00 74.06 557 ILE A O 1
ATOM 4492 N N . ARG A 1 558 ? -24.165 -0.173 29.944 1.00 71.88 558 ARG A N 1
ATOM 4493 C CA . ARG A 1 558 ? -23.676 -0.609 28.632 1.00 71.88 558 ARG A CA 1
ATOM 4494 C C . ARG A 1 558 ? -23.501 0.548 27.642 1.00 71.88 558 ARG A C 1
ATOM 4496 O O . ARG A 1 558 ? -23.866 0.421 26.481 1.00 71.88 558 ARG A O 1
ATOM 4503 N N . GLY A 1 559 ? -22.999 1.695 28.109 1.00 66.81 559 GLY A N 1
ATOM 4504 C CA . GLY A 1 559 ? -22.761 2.867 27.250 1.00 66.81 559 GLY A CA 1
ATOM 4505 C C . GLY A 1 559 ? -24.031 3.542 26.712 1.00 66.81 559 GLY A C 1
ATOM 4506 O O . GLY A 1 559 ? -23.971 4.338 25.777 1.00 66.81 559 GLY A O 1
ATOM 4507 N N . GLY A 1 560 ? -25.201 3.222 27.275 1.00 73.50 560 GLY A N 1
ATOM 4508 C CA . GLY A 1 560 ? -26.478 3.796 26.859 1.00 73.50 560 GLY A CA 1
ATOM 4509 C C . GLY A 1 560 ? -26.632 5.284 27.199 1.00 73.50 560 GLY A C 1
ATOM 4510 O O . GLY A 1 560 ? -25.830 5.899 27.894 1.00 73.50 560 GLY A O 1
ATOM 4511 N N . SER A 1 561 ? -27.728 5.897 26.750 1.00 79.88 561 SER A N 1
ATOM 4512 C CA . SER A 1 561 ? -28.070 7.265 27.165 1.00 79.88 561 SER A CA 1
ATOM 4513 C C . SER A 1 561 ? -28.735 7.292 28.546 1.00 79.88 561 SER A C 1
ATOM 4515 O O . SER A 1 561 ? -29.371 6.319 28.957 1.00 79.88 561 SER A O 1
ATOM 4517 N N . ALA A 1 562 ? -28.709 8.446 29.225 1.00 83.81 562 ALA A N 1
ATOM 4518 C CA . ALA A 1 562 ? -29.472 8.656 30.464 1.00 83.81 562 ALA A CA 1
ATOM 4519 C C . ALA A 1 562 ? -30.972 8.329 30.293 1.00 83.81 562 ALA A C 1
ATOM 4521 O O . ALA A 1 562 ? -31.606 7.785 31.193 1.00 83.81 562 ALA A O 1
ATOM 4522 N N . GLY A 1 563 ? -31.534 8.599 29.108 1.00 86.31 563 GLY A N 1
ATOM 4523 C CA . GLY A 1 563 ? -32.912 8.231 28.775 1.00 86.31 563 GLY A CA 1
ATOM 4524 C C . GLY A 1 563 ? -33.127 6.719 28.655 1.00 86.31 563 GLY A C 1
ATOM 4525 O O . GLY A 1 563 ? -34.159 6.219 29.097 1.00 86.31 563 GLY A O 1
ATOM 4526 N N . SER A 1 564 ? -32.156 5.985 28.103 1.00 84.12 564 SER A N 1
ATOM 4527 C CA . SER A 1 564 ? -32.216 4.517 28.007 1.00 84.12 564 SER A CA 1
ATOM 4528 C C . SER A 1 564 ? -32.100 3.879 29.387 1.00 84.12 564 SER A C 1
ATOM 4530 O O . SER A 1 564 ? -32.934 3.051 29.738 1.00 84.12 564 SER A O 1
ATOM 4532 N N . TYR A 1 565 ? -31.172 4.364 30.219 1.00 87.00 565 TYR A N 1
ATOM 4533 C CA . TYR A 1 565 ? -31.067 3.954 31.620 1.00 87.00 565 TYR A CA 1
ATOM 4534 C C . TYR A 1 565 ? -32.382 4.186 32.370 1.00 87.00 565 TYR A C 1
ATOM 4536 O O . TYR A 1 565 ? -32.905 3.277 33.007 1.00 87.00 565 TYR A O 1
ATOM 4544 N N . ALA A 1 566 ? -32.953 5.392 32.273 1.00 90.19 566 ALA A N 1
ATOM 4545 C CA . ALA A 1 566 ? -34.205 5.722 32.949 1.00 90.19 566 ALA A CA 1
ATOM 4546 C C . ALA A 1 566 ? -35.365 4.835 32.472 1.00 90.19 566 ALA A C 1
ATOM 4548 O O . ALA A 1 566 ? -36.167 4.376 33.286 1.00 90.19 566 ALA A O 1
ATOM 4549 N N . LYS A 1 567 ? -35.438 4.554 31.166 1.00 89.44 567 LYS A N 1
ATOM 4550 C CA . LYS A 1 567 ? -36.430 3.650 30.574 1.00 89.44 567 LYS A CA 1
ATOM 4551 C C . LYS A 1 567 ? -36.279 2.221 31.099 1.00 89.44 567 LYS A C 1
ATOM 4553 O O . LYS A 1 567 ? -37.287 1.610 31.458 1.00 89.44 567 LYS A O 1
ATOM 4558 N N . ASP A 1 568 ? -35.058 1.704 31.155 1.00 90.38 568 ASP A N 1
ATOM 4559 C CA . ASP A 1 568 ? -34.774 0.349 31.628 1.00 90.38 568 ASP A CA 1
ATOM 4560 C C . ASP A 1 568 ? -35.023 0.227 33.125 1.00 90.38 568 ASP A C 1
ATOM 4562 O O . ASP A 1 568 ? -35.704 -0.702 33.552 1.00 90.38 568 ASP A O 1
ATOM 4566 N N . TYR A 1 569 ? -34.596 1.211 33.919 1.00 91.75 569 TYR A N 1
ATOM 4567 C CA . TYR A 1 569 ? -34.887 1.247 35.349 1.00 91.75 569 TYR A CA 1
ATOM 4568 C C . TYR A 1 569 ? -36.396 1.238 35.589 1.00 91.75 569 TYR A C 1
ATOM 4570 O O . TYR A 1 569 ? -36.897 0.416 36.357 1.00 91.75 569 TYR A O 1
ATOM 4578 N N . TYR A 1 570 ? -37.137 2.102 34.888 1.00 91.88 570 TYR A N 1
ATOM 4579 C CA . TYR A 1 570 ? -38.594 2.165 34.975 1.00 91.88 570 TYR A CA 1
ATOM 4580 C C . TYR A 1 570 ? -39.239 0.818 34.617 1.00 91.88 570 TYR A C 1
ATOM 4582 O O . TYR A 1 570 ? -40.097 0.316 35.346 1.00 91.88 570 TYR A O 1
ATOM 4590 N N . ARG A 1 571 ? -38.802 0.203 33.511 1.00 90.81 571 ARG A N 1
ATOM 4591 C CA . ARG A 1 571 ? -39.332 -1.069 33.003 1.00 90.81 571 ARG A CA 1
ATOM 4592 C C . ARG A 1 571 ? -39.032 -2.245 33.930 1.00 90.81 571 ARG A C 1
ATOM 4594 O O . ARG A 1 571 ? -39.930 -3.053 34.170 1.00 90.81 571 ARG A O 1
ATOM 4601 N N . TYR A 1 572 ? -37.791 -2.368 34.389 1.00 91.56 572 TYR A N 1
ATOM 4602 C CA . TYR A 1 572 ? -37.291 -3.556 35.081 1.00 91.56 572 TYR A CA 1
ATOM 4603 C C . TYR A 1 572 ? -37.536 -3.533 36.591 1.00 91.56 572 TYR A C 1
ATOM 4605 O O . TYR A 1 572 ? -37.578 -4.589 37.211 1.00 91.56 572 TYR A O 1
ATOM 4613 N N . ASN A 1 573 ? -37.836 -2.366 37.169 1.00 91.75 573 ASN A N 1
ATOM 4614 C CA . ASN A 1 573 ? -38.158 -2.230 38.595 1.00 91.75 573 ASN A CA 1
ATOM 4615 C C . ASN A 1 573 ? -39.664 -2.072 38.873 1.00 91.75 573 ASN A C 1
ATOM 4617 O O . ASN A 1 573 ? -40.069 -1.652 39.956 1.00 91.75 573 ASN A O 1
ATOM 4621 N N . GLY A 1 574 ? -40.513 -2.411 37.900 1.00 90.62 574 GLY A N 1
ATOM 4622 C CA . GLY A 1 574 ? -41.961 -2.506 38.090 1.00 90.62 574 GLY A CA 1
ATOM 4623 C C . GLY A 1 574 ? -42.685 -1.172 38.300 1.00 90.62 574 GLY A C 1
ATOM 4624 O O . GLY A 1 574 ? -43.693 -1.124 39.021 1.00 90.62 574 GLY A O 1
ATOM 4625 N N . TYR A 1 575 ? -42.181 -0.102 37.675 1.00 91.38 575 TYR A N 1
ATOM 4626 C CA . TYR A 1 575 ? -42.882 1.176 37.552 1.00 91.38 575 TYR A CA 1
ATOM 4627 C C . TYR A 1 575 ? -43.863 1.153 36.372 1.00 91.38 575 TYR A C 1
ATOM 4629 O O . TYR A 1 575 ? -43.727 0.382 35.418 1.00 91.38 575 TYR A O 1
ATOM 4637 N N . GLY A 1 576 ? -44.885 1.997 36.464 1.00 82.62 576 GLY A N 1
ATOM 4638 C CA . GLY A 1 576 ? -46.078 1.956 35.626 1.00 82.62 576 GLY A CA 1
ATOM 4639 C C . GLY A 1 576 ? -47.314 1.586 36.447 1.00 82.62 576 GLY A C 1
ATOM 4640 O O . GLY A 1 576 ? -47.239 0.806 37.409 1.00 82.62 576 GLY A O 1
ATOM 4641 N N . GLN A 1 577 ? -48.448 2.189 36.083 1.00 61.88 577 GLN A N 1
ATOM 4642 C CA . GLN A 1 577 ? -49.763 1.909 36.669 1.00 61.88 577 GLN A CA 1
ATOM 4643 C C . GLN A 1 577 ? -50.527 0.832 35.919 1.00 61.88 577 GLN A C 1
ATOM 4645 O O . GLN A 1 577 ? -50.265 0.592 34.723 1.00 61.88 577 GLN A O 1
#

Nearest PDB structures (foldseek):
  7tbr-assembly1_A  TM=7.744E-01  e=6.081E-05  Rhodothermus marinus SG0.5JP17-172
  2lt2-assembly1_A  TM=8.047E-01  e=1.522E-04  Bizionia argentinensis JUB59
  5anp-assembly1_A  TM=8.272E-01  e=1.069E-03  Bizionia argentinensis JUB59
  5anp-assembly2_B  TM=8.084E-01  e=6.381E-04  Bizionia argentinensis JUB59
  2kw7-assembly1_A  TM=7.309E-01  e=4.791E-04  Porphyromonas gingivalis

pLDDT: mean 83.16, std 19.61, range [21.56, 98.62]

Radius of gyration: 38.79 Å; Cα contacts (8 Å, |Δi|>4): 836; chains: 1; bounding box: 120×76×104 Å

Sequence (577 aa):
MKERNRLLRSITLLLLTALLAAVPSASIYAEGASESGGSESGGNESDSTKGSPKQMYKTGIYRLNDFGEIFEEEEKDRLNALLKEEMSNCHMDFPIAVKRKGTATAEEYSDTFYEHNGFGWGDGKDGVMLIAYTDSQEVFAKGYGFGHWFLSEEFKQTVTTRLSQMRSEEKSWSQIITAYAELLKARQQEIKESGKPAWYPKDLENFKDFHDADAPRLVDLADIFTKEEEEQMLSIIQAIQKDSGKDIVVYTDVTTYGLSRRTFAADINELAGYGFGDNFSGTVLFICMEQGNRGWWTDATGECEEIYSEYVINYLDDALEPYMVGGKYGEGVIDYLKNVKNLYRVPEWYPADKAAFQPFHNESASRIADYANIFSEEEKEKIQDLIKRIQDEYGMDVAIYTDETSYWKDRDTIAEEFFKYNGYGFGDDYTGTVFFICTENGNQGFGLYAEGKCKPIYSDYEVNRLANGLRYFFKPGSYIDAALDYLYRAYDLYKVPDWYPSDEANFVRFKAQNKTYVIDQAELFSKEEKERLEQKALALSTKFGSDVLIVTAESAIRGGSAGSYAKDYYRYNGYGQ